Protein AF-A0A2V7CA34-F1 (afdb_monomer)

Foldseek 3Di:
DDDPDPDPDPPPQEAEDEEDEDDEDDWAEAEDDEDEGEHEYEHYETEYAEHEYEDDYAEYEYEYEHYEFEHAPYARYEYEDAPLHHAYEYEYEQYEQAYAEEASYEYYHNQQRYAYEAYAYEQHNQHYEAYENYYYPAAHNEYEHAQYEYENEEYDPYEPEEHEYAEYEADAYEDAYYEEYYEYDLYEHYEQAAYEYHHYNYADYEYDQNYYNYYYDDPVHDSYPDPDDDPDDYRPDDDPPPKQKWKFFAQFWDWADAQDKDWDFGQDTPDGPPNQADNPPHRQKGFAQAWDKKKKKKKWWWDAAQDWKKWKFKAKPPDRTPDGFDIDHGDNDDGIDMDMGIDIDTDHGGIIMGMIIYTHRVGIIIRGTDSPRIMIMMIHDGD

Secondary structure (DSSP, 8-state):
------------SEEES-EEE-SSS---EEEPPSSS-EEEEES-EEEES-EEEEE-SS--EEEEES-EEEESSS-SEEEEESS--S-EEEEEES-EEEESSS-SEEEEE-GGGEEEEEES-EEE-TT-BSS-SEEESS--SEEEEES-EEEEEBSTT-EEEEE-SSEEEEES-EEEEESEEEEE-S--S-EE--BEEEEESS-SEEE-TT--S-EE--SSS-SB--SS----EESS--------EEEEE-SS-EEEPBTSEEE----EEEEEGGG-EETTTEEEEEE-SSSEEEEEEEEEEEPP--SSEEEEEEEETTTEEEEEEEEEEPPSSS--EEEEEEEEEEE-TT-EEEEEEEE-SSS-EEEP-STTTSEEEEEEEE-

Sequence (383 aa):
MTSPSTGAQSVAASVEGLSFESSNSVGAHIAMPSGTNNFAIRNNSFQGKATAIILNGTSYIVEVTNNFFQGQTSDTVVVDNNTGTGGHTLTFRHNWFRDGRSSALVFRGSSSTLNVQLIANIFDAYNNSGKNVIDWVTGGRTLYCVGNWFEGFAGVGTWAIKWTGDSATLQSNEFSRGTNAIRLVNSSNSVVGMNLAGSLTGVALLIDEGSTNNTVFPTGTSPLIDRGVGTYLMGSTRYRHPQSMARAYSSVGQMVANAGYTTLNWNSADINTDSMHNVTTYASRLTATIAGKYLVGYSIQYEANAIGVRAGRIVKNGSVNVANLASVQAATTGDDTTIQGAVLVALSAKDYIELQGYQTSGRLLAARGGTSGSWFQMIYMGD

Radius of gyration: 32.47 Å; Cα contacts (8 Å, |Δi|>4): 1196; chains: 1; bounding box: 86×36×100 Å

Mean predicted aligned error: 15.0 Å

pLDDT: mean 83.69, std 15.66, range [31.11, 98.56]

Structure (mmCIF, N/CA/C/O backbone):
data_AF-A0A2V7CA34-F1
#
_entry.id   AF-A0A2V7CA34-F1
#
loop_
_atom_site.group_PDB
_atom_site.id
_atom_site.type_symbol
_atom_site.label_atom_id
_atom_site.label_alt_id
_atom_site.label_comp_id
_atom_site.label_asym_id
_atom_site.label_entity_id
_atom_site.label_seq_id
_atom_site.pdbx_PDB_ins_code
_atom_site.Cartn_x
_atom_site.Cartn_y
_atom_site.Cartn_z
_atom_site.occupancy
_atom_site.B_iso_or_equiv
_atom_site.auth_seq_id
_atom_site.auth_comp_id
_atom_site.auth_asym_id
_atom_site.auth_atom_id
_atom_site.pdbx_PDB_model_num
ATOM 1 N N . MET A 1 1 ? -50.454 13.512 46.710 1.00 34.69 1 MET A N 1
ATOM 2 C CA . MET A 1 1 ? -50.033 14.919 46.564 1.00 34.69 1 MET A CA 1
ATOM 3 C C . MET A 1 1 ? -48.967 14.971 45.482 1.00 34.69 1 MET A C 1
ATOM 5 O O . MET A 1 1 ? -47.949 14.322 45.647 1.00 34.69 1 MET A O 1
ATOM 9 N N . THR A 1 2 ? -49.318 15.619 44.364 1.00 32.16 2 THR A N 1
ATOM 10 C CA . THR A 1 2 ? -48.481 16.209 43.293 1.00 32.16 2 THR A CA 1
ATOM 11 C C . THR A 1 2 ? -47.244 15.453 42.783 1.00 32.16 2 THR A C 1
ATOM 13 O O . THR A 1 2 ? -46.254 15.293 43.488 1.00 32.16 2 THR A O 1
ATOM 16 N N . SER A 1 3 ? -47.288 15.094 41.493 1.00 35.84 3 SER A N 1
ATOM 17 C CA . SER A 1 3 ? -46.145 14.667 40.677 1.00 35.84 3 SER A CA 1
ATOM 18 C C . SER A 1 3 ? -44.972 15.650 40.767 1.00 35.84 3 SER A C 1
ATOM 20 O O . SER A 1 3 ? -45.223 16.861 40.733 1.00 35.84 3 SER A O 1
ATOM 22 N N . PRO A 1 4 ? -43.706 15.195 40.757 1.00 40.59 4 PRO A N 1
ATOM 23 C CA . PRO A 1 4 ? -42.609 16.090 40.456 1.00 40.59 4 PRO A CA 1
ATOM 24 C C . PRO A 1 4 ? -42.665 16.454 38.971 1.00 40.59 4 PRO A C 1
ATOM 26 O O . PRO A 1 4 ? -42.752 15.604 38.087 1.00 40.59 4 PRO A O 1
ATOM 29 N N . SER A 1 5 ? -42.663 17.760 38.762 1.00 40.53 5 SER A N 1
ATOM 30 C CA . SER A 1 5 ? -42.592 18.507 37.517 1.00 40.53 5 SER A CA 1
ATOM 31 C C . SER A 1 5 ? -41.599 17.959 36.490 1.00 40.53 5 SER A C 1
ATOM 33 O O . SER A 1 5 ? -40.518 17.487 36.835 1.00 40.53 5 SER A O 1
ATOM 35 N N . THR A 1 6 ? -41.947 18.176 35.222 1.00 42.00 6 THR A N 1
ATOM 36 C CA . THR A 1 6 ? -41.125 18.143 34.003 1.00 42.00 6 THR A CA 1
ATOM 37 C C . THR A 1 6 ? -39.929 19.107 34.068 1.00 42.00 6 THR A C 1
ATOM 39 O O . THR A 1 6 ? -39.837 20.068 33.305 1.00 42.00 6 THR A O 1
ATOM 42 N N . GLY A 1 7 ? -39.015 18.881 35.010 1.00 31.11 7 GLY A N 1
ATOM 43 C CA . GLY A 1 7 ? -37.707 19.520 35.032 1.00 31.11 7 GLY A CA 1
ATOM 44 C C . GLY A 1 7 ? -36.832 18.873 33.968 1.00 31.11 7 GLY A C 1
ATOM 45 O O . GLY A 1 7 ? -36.707 17.649 33.940 1.00 31.11 7 GLY A O 1
ATOM 46 N N . ALA A 1 8 ? -36.254 19.685 33.083 1.00 37.66 8 ALA A N 1
ATOM 47 C CA . ALA A 1 8 ? -35.226 19.247 32.152 1.00 37.66 8 ALA A CA 1
ATOM 48 C C . ALA A 1 8 ? -34.164 18.456 32.929 1.00 37.66 8 ALA A C 1
ATOM 50 O O . ALA A 1 8 ? -33.443 19.024 33.751 1.00 37.66 8 ALA A O 1
ATOM 51 N N . GLN A 1 9 ? -34.096 17.139 32.714 1.00 37.81 9 GLN A N 1
ATOM 52 C CA . GLN A 1 9 ? -32.969 16.362 33.204 1.00 37.81 9 GLN A CA 1
ATOM 53 C C . GLN A 1 9 ? -31.735 16.939 32.518 1.00 37.81 9 GLN A C 1
ATOM 55 O O . GLN A 1 9 ? -31.625 16.881 31.292 1.00 37.81 9 GLN A O 1
ATOM 60 N N . SER A 1 10 ? -30.835 17.549 33.291 1.00 41.22 10 SER A N 1
ATOM 61 C CA . SER A 1 10 ? -29.509 17.910 32.810 1.00 41.22 10 SER A CA 1
ATOM 62 C C . SER A 1 10 ? -28.778 16.606 32.526 1.00 41.22 10 SER A C 1
ATOM 64 O O . SER A 1 10 ? -28.137 16.016 33.395 1.00 41.22 10 SER A O 1
ATOM 66 N N . VAL A 1 11 ? -28.956 16.096 31.319 1.00 55.91 11 VAL A N 1
ATOM 67 C CA . VAL A 1 11 ? -28.186 14.971 30.832 1.00 55.91 11 VAL A CA 1
ATOM 68 C C . VAL A 1 11 ? -26.733 15.434 30.815 1.00 55.91 11 VAL A C 1
ATOM 70 O O . VAL A 1 11 ? -26.407 16.388 30.108 1.00 55.91 11 VAL A O 1
ATOM 73 N N . ALA A 1 12 ? -25.881 14.821 31.639 1.00 60.25 12 ALA A N 1
ATOM 74 C CA . ALA A 1 12 ? -24.469 15.176 31.691 1.00 60.25 12 ALA A CA 1
ATOM 75 C C . ALA A 1 12 ? -23.882 15.082 30.275 1.00 60.25 12 ALA A C 1
ATOM 77 O O . ALA A 1 12 ? -24.013 14.056 29.614 1.00 60.25 12 ALA A O 1
ATOM 78 N N . ALA A 1 13 ? -23.271 16.166 29.797 1.00 75.56 13 ALA A N 1
ATOM 79 C CA . ALA A 1 13 ? -22.634 16.205 28.481 1.00 75.56 13 ALA A CA 1
ATOM 80 C C . ALA A 1 13 ? -21.258 15.510 28.479 1.00 75.56 13 ALA A C 1
ATOM 82 O O . ALA A 1 13 ? -20.605 15.420 27.437 1.00 75.56 13 ALA A O 1
ATOM 83 N N . SER A 1 14 ? -20.800 15.039 29.644 1.00 83.44 14 SER A N 1
ATOM 84 C CA . SER A 1 14 ? -19.517 14.371 29.794 1.00 83.44 14 SER A CA 1
ATOM 85 C C . SER A 1 14 ? -19.449 13.411 30.989 1.00 83.44 14 SER A C 1
ATOM 87 O O . SER A 1 14 ? -20.219 13.513 31.945 1.00 83.44 14 SER A O 1
ATOM 89 N N . VAL A 1 15 ? -18.491 12.484 30.921 1.00 84.25 15 VAL A N 1
ATOM 90 C CA . VAL A 1 15 ? -17.978 11.665 32.027 1.00 84.25 15 VAL A CA 1
ATOM 91 C C . VAL A 1 15 ? -16.506 12.019 32.215 1.00 84.25 15 VAL A C 1
ATOM 93 O O . VAL A 1 15 ? -15.694 11.745 31.325 1.00 84.25 15 VAL A O 1
ATOM 96 N N . GLU A 1 16 ? -16.151 12.630 33.347 1.00 88.44 16 GLU A N 1
ATOM 97 C CA . GLU A 1 16 ? -14.787 13.117 33.573 1.00 88.44 16 GLU A CA 1
ATOM 98 C C . GLU A 1 16 ? -14.266 12.854 34.989 1.00 88.44 16 GLU A C 1
ATOM 100 O O . GLU A 1 16 ? -15.010 12.956 35.964 1.00 88.44 16 GLU A O 1
ATOM 105 N N . GLY A 1 17 ? -12.968 12.550 35.093 1.00 85.25 17 GLY A N 1
ATOM 106 C CA . GLY A 1 17 ? -12.253 12.455 36.370 1.00 85.25 17 GLY A CA 1
ATOM 107 C C . GLY A 1 17 ? -12.620 11.248 37.236 1.00 85.25 17 GLY A C 1
ATOM 108 O O . GLY A 1 17 ? -12.386 11.272 38.444 1.00 85.25 17 GLY A O 1
ATOM 109 N N . LEU A 1 18 ? -13.213 10.204 36.655 1.00 83.44 18 LEU A N 1
ATOM 110 C CA . LEU A 1 18 ? -13.614 9.008 37.389 1.00 83.44 18 LEU A CA 1
ATOM 111 C C . LEU A 1 18 ? -12.496 7.962 37.414 1.00 83.44 18 LEU A C 1
ATOM 113 O O . LEU A 1 18 ? -11.789 7.769 36.425 1.00 83.44 18 LEU A O 1
ATOM 117 N N . SER A 1 19 ? -12.382 7.240 38.529 1.00 85.12 19 SER A N 1
ATOM 118 C CA . SER A 1 19 ? -11.563 6.029 38.631 1.00 85.12 19 SER A CA 1
ATOM 119 C C . SER A 1 19 ? -12.443 4.847 39.016 1.00 85.12 19 SER A C 1
ATOM 121 O O . SER A 1 19 ? -13.142 4.890 40.029 1.00 85.12 19 SER A O 1
ATOM 123 N N . PHE A 1 20 ? -12.407 3.798 38.204 1.00 81.19 20 PHE A N 1
ATOM 124 C CA . PHE A 1 20 ? -13.085 2.535 38.449 1.00 81.19 20 PHE A CA 1
ATOM 125 C C . PHE A 1 20 ? -12.054 1.416 38.453 1.00 81.19 20 PHE A C 1
ATOM 127 O O . PHE A 1 20 ? -11.393 1.182 37.444 1.00 81.19 20 PHE A O 1
ATOM 134 N N . GLU A 1 21 ? -11.959 0.695 39.565 1.00 81.31 21 GLU A N 1
ATOM 135 C CA . GLU A 1 21 ? -11.093 -0.473 39.697 1.00 81.31 21 GLU A CA 1
ATOM 136 C C . GLU A 1 21 ? -11.940 -1.665 40.136 1.00 81.31 21 GLU A C 1
ATOM 138 O O . GLU A 1 21 ? -12.557 -1.652 41.203 1.00 81.31 21 GLU A O 1
ATOM 143 N N . SER A 1 22 ? -12.012 -2.700 39.298 1.00 73.00 22 SER A N 1
ATOM 144 C CA . SER A 1 22 ? -12.668 -3.957 39.650 1.00 73.00 22 SER A CA 1
ATOM 145 C C . SER A 1 22 ? -11.772 -5.149 39.342 1.00 73.00 22 SER A C 1
ATOM 147 O O . SER A 1 22 ? -11.083 -5.206 38.326 1.00 73.00 22 SER A O 1
ATOM 149 N N . SER A 1 23 ? -11.785 -6.126 40.246 1.00 65.25 23 SER A N 1
ATOM 150 C CA . SER A 1 23 ? -10.831 -7.229 40.232 1.00 65.25 23 SER A CA 1
ATOM 151 C C . SER A 1 23 ? -11.264 -8.445 39.423 1.00 65.25 23 SER A C 1
ATOM 153 O O . SER A 1 23 ? -10.510 -9.402 39.488 1.00 65.25 23 SER A O 1
ATOM 155 N N . ASN A 1 24 ? -12.428 -8.450 38.732 1.00 63.12 24 ASN A N 1
ATOM 156 C CA . ASN A 1 24 ? -12.799 -9.415 37.660 1.00 63.12 24 ASN A CA 1
ATOM 157 C C . ASN A 1 24 ? -14.287 -9.417 37.227 1.00 63.12 24 ASN A C 1
ATOM 159 O O . ASN A 1 24 ? -14.636 -10.115 36.271 1.00 63.12 24 ASN A O 1
ATOM 163 N N . SER A 1 25 ? -15.196 -8.696 37.895 1.00 58.03 25 SER A N 1
ATOM 164 C CA . SER A 1 25 ? -16.637 -9.001 37.755 1.00 58.03 25 SER A CA 1
ATOM 165 C C . SER A 1 25 ? -17.466 -7.978 36.979 1.00 58.03 25 SER A C 1
ATOM 167 O O . SER A 1 25 ? -18.432 -8.382 36.329 1.00 58.03 25 SER A O 1
ATOM 169 N N . VAL A 1 26 ? -17.107 -6.689 37.010 1.00 63.97 26 VAL A N 1
ATOM 170 C CA . VAL A 1 26 ? -17.950 -5.598 36.486 1.00 63.97 26 VAL A CA 1
ATOM 171 C C . VAL A 1 26 ? -17.104 -4.610 35.685 1.00 63.97 26 VAL A C 1
ATOM 173 O O . VAL A 1 26 ? -16.076 -4.141 36.169 1.00 63.97 26 VAL A O 1
ATOM 176 N N . GLY A 1 27 ? -17.513 -4.330 34.450 1.00 71.25 27 GLY A N 1
ATOM 177 C CA . GLY A 1 27 ? -16.936 -3.268 33.627 1.00 71.25 27 GLY A CA 1
ATOM 178 C C . GLY A 1 27 ? -17.730 -1.972 33.775 1.00 71.25 27 GLY A C 1
ATOM 179 O O . GLY A 1 27 ? -18.895 -1.998 34.175 1.00 71.25 27 GLY A O 1
ATOM 180 N N . ALA A 1 28 ? -17.121 -0.831 33.458 1.00 78.38 28 ALA A N 1
ATOM 181 C CA . ALA A 1 28 ? -17.857 0.428 33.400 1.00 78.38 28 ALA A CA 1
ATOM 182 C C . ALA A 1 28 ? -18.802 0.424 32.190 1.00 78.38 28 ALA A C 1
ATOM 184 O O . ALA A 1 28 ? -18.401 0.072 31.082 1.00 78.38 28 ALA A O 1
ATOM 185 N N . HIS A 1 29 ? -20.064 0.800 32.393 1.00 83.94 29 HIS A N 1
ATOM 186 C CA . HIS A 1 29 ? -21.049 0.921 31.320 1.00 83.94 29 HIS A CA 1
ATOM 187 C C . HIS A 1 29 ? -21.380 2.399 31.120 1.00 83.94 29 HIS A C 1
ATOM 189 O O . HIS A 1 29 ? -21.995 3.027 31.980 1.00 83.94 29 HIS A O 1
ATOM 195 N N . ILE A 1 30 ? -20.975 2.947 29.978 1.00 85.06 30 ILE A N 1
ATOM 196 C CA . ILE A 1 30 ? -21.238 4.328 29.583 1.00 85.06 30 ILE A CA 1
ATOM 197 C C . ILE A 1 30 ? -22.305 4.284 28.492 1.00 85.06 30 ILE A C 1
ATOM 199 O O . ILE A 1 30 ? -22.018 4.106 27.306 1.00 85.06 30 ILE A O 1
ATOM 203 N N . ALA A 1 31 ? -23.562 4.391 28.913 1.00 82.81 31 ALA A N 1
ATOM 204 C CA . ALA A 1 31 ? -24.685 4.468 27.994 1.00 82.81 31 ALA A CA 1
ATOM 205 C C . ALA A 1 31 ? -24.849 5.906 27.502 1.00 82.81 31 ALA A C 1
ATOM 207 O O . ALA A 1 31 ? -25.006 6.826 28.307 1.00 82.81 31 ALA A O 1
ATOM 208 N N . MET A 1 32 ? -24.834 6.092 26.182 1.00 79.56 32 MET A N 1
ATOM 209 C CA . MET A 1 32 ? -25.114 7.401 25.610 1.00 79.56 32 MET A CA 1
ATOM 210 C C . MET A 1 32 ? -26.580 7.769 25.866 1.00 79.56 32 MET A C 1
ATOM 212 O O . MET A 1 32 ? -27.470 6.928 25.693 1.00 79.56 32 MET A O 1
ATOM 216 N N . PRO A 1 33 ? -26.858 9.012 26.275 1.00 71.56 33 PRO A N 1
ATOM 217 C CA . PRO A 1 33 ? -28.217 9.443 26.559 1.00 71.56 33 PRO A CA 1
ATOM 218 C C . PRO A 1 33 ? -29.078 9.475 25.293 1.00 71.56 33 PRO A C 1
ATOM 220 O O . PRO A 1 33 ? -28.576 9.682 24.188 1.00 71.56 33 PRO A O 1
ATOM 223 N N . SER A 1 34 ? -30.391 9.286 25.431 1.00 62.91 34 SER A N 1
ATOM 224 C CA . SER A 1 34 ? -31.324 9.315 24.299 1.00 62.91 34 SER A CA 1
ATOM 225 C C . SER A 1 34 ? -31.365 10.711 23.658 1.00 62.91 34 SER A C 1
ATOM 227 O O . SER A 1 34 ? -31.799 11.665 24.304 1.00 62.91 34 SER A O 1
ATOM 229 N N . GLY A 1 35 ? -30.918 10.845 22.404 1.00 63.75 35 GLY A N 1
ATOM 230 C CA . GLY A 1 35 ? -30.927 12.109 21.653 1.00 63.75 35 GLY A CA 1
ATOM 231 C C . GLY A 1 35 ? -29.776 12.238 20.648 1.00 63.75 35 GLY A C 1
ATOM 232 O O . GLY A 1 35 ? -29.010 11.298 20.459 1.00 63.75 35 GLY A O 1
ATOM 233 N N . THR A 1 36 ? -29.661 13.407 20.004 1.00 59.16 36 THR A N 1
ATOM 234 C CA . THR A 1 36 ? -28.521 13.772 19.138 1.00 59.16 36 THR A CA 1
ATOM 235 C C . THR A 1 36 ? -27.645 14.772 19.879 1.00 59.16 36 THR A C 1
ATOM 237 O O . THR A 1 36 ? -27.866 15.972 19.765 1.00 59.16 36 THR A O 1
ATOM 240 N N . ASN A 1 37 ? -26.696 14.290 20.682 1.00 67.06 37 ASN A N 1
ATOM 241 C CA . ASN A 1 37 ? -25.859 15.152 21.516 1.00 67.06 37 ASN A CA 1
ATOM 242 C C . ASN A 1 37 ? -24.376 14.815 21.360 1.00 67.06 37 ASN A C 1
ATOM 244 O O . ASN A 1 37 ? -23.995 13.653 21.195 1.00 67.06 37 ASN A O 1
ATOM 248 N N . ASN A 1 38 ? -23.547 15.853 21.460 1.00 81.94 38 ASN A N 1
ATOM 249 C CA . ASN A 1 38 ? -22.116 15.696 21.672 1.00 81.94 38 ASN A CA 1
ATOM 250 C C . ASN A 1 38 ? -21.898 15.171 23.093 1.00 81.94 38 ASN A C 1
ATOM 252 O O . ASN A 1 38 ? -22.516 15.671 24.034 1.00 81.94 38 ASN A O 1
ATOM 256 N N . PHE A 1 39 ? -21.025 14.184 23.247 1.00 87.38 39 PHE A N 1
ATOM 257 C CA . PHE A 1 39 ? -20.712 13.590 24.540 1.00 87.38 39 PHE A CA 1
ATOM 258 C C . PHE A 1 39 ? -19.206 13.410 24.684 1.00 87.38 39 PHE A C 1
ATOM 260 O O . PHE A 1 39 ? -18.534 13.022 23.729 1.00 87.38 39 PHE A O 1
ATOM 267 N N . ALA A 1 40 ? -18.668 13.677 25.869 1.00 90.19 40 ALA A N 1
ATOM 268 C CA . ALA A 1 40 ? -17.242 13.533 26.124 1.00 90.19 40 ALA A CA 1
ATOM 269 C C . ALA A 1 40 ? -16.942 12.521 27.236 1.00 90.19 40 ALA A C 1
ATOM 271 O O . ALA A 1 40 ? -17.620 12.478 28.253 1.00 90.19 40 ALA A O 1
ATOM 272 N N . ILE A 1 41 ? -15.890 11.727 27.069 1.00 91.88 41 ILE A N 1
ATOM 273 C CA . ILE A 1 41 ? -15.346 10.823 28.085 1.00 91.88 41 ILE A CA 1
ATOM 274 C C . ILE A 1 41 ? -13.884 11.218 28.267 1.00 91.88 41 ILE A C 1
ATOM 276 O O . ILE A 1 41 ? -13.075 10.973 27.367 1.00 91.88 41 ILE A O 1
ATOM 280 N N . ARG A 1 42 ? -13.532 11.872 29.381 1.00 94.00 42 ARG A N 1
ATOM 281 C CA . ARG A 1 42 ? -12.190 12.453 29.546 1.00 94.00 42 ARG A CA 1
ATOM 282 C C . ARG A 1 42 ? -11.531 12.191 30.888 1.00 94.00 42 ARG A C 1
ATOM 284 O O . ARG A 1 42 ? -12.174 12.289 31.923 1.00 94.00 42 ARG A O 1
ATOM 291 N N . ASN A 1 43 ? -10.214 11.999 30.878 1.00 94.69 43 ASN A N 1
ATOM 292 C CA . ASN A 1 43 ? -9.400 11.966 32.100 1.00 94.69 43 ASN A CA 1
ATOM 293 C C . ASN A 1 43 ? -9.888 10.920 33.121 1.00 94.69 43 ASN A C 1
ATOM 295 O O . ASN A 1 43 ? -9.868 11.167 34.325 1.00 94.69 43 ASN A O 1
ATOM 299 N N . ASN A 1 44 ? -10.384 9.780 32.638 1.00 92.12 44 ASN A N 1
ATOM 300 C CA . ASN A 1 44 ? -10.851 8.689 33.484 1.00 92.12 44 ASN A CA 1
ATOM 301 C C . ASN A 1 44 ? -9.833 7.542 33.520 1.00 92.12 44 ASN A C 1
ATOM 303 O O . ASN A 1 44 ? -9.031 7.367 32.601 1.00 92.12 44 ASN A O 1
ATOM 307 N N . SER A 1 45 ? -9.928 6.717 34.556 1.00 92.31 45 SER A N 1
ATOM 308 C CA . SER A 1 45 ? -9.223 5.444 34.694 1.00 92.31 45 SER A CA 1
ATOM 309 C C . SER A 1 45 ? -10.254 4.327 34.837 1.00 92.31 45 SER A C 1
ATOM 311 O O . SER A 1 45 ? -11.035 4.317 35.786 1.00 92.31 45 SER A O 1
ATOM 313 N N . PHE A 1 46 ? -10.273 3.389 33.895 1.00 89.25 46 PHE A N 1
ATOM 314 C CA . PHE A 1 46 ? -11.156 2.228 33.909 1.00 89.25 46 PHE A CA 1
ATOM 315 C C . PHE A 1 46 ? -10.318 0.955 33.927 1.00 89.25 46 PHE A C 1
ATOM 317 O O . PHE A 1 46 ? -9.637 0.648 32.951 1.00 89.25 46 PHE A O 1
ATOM 324 N N . GLN A 1 47 ? -10.380 0.195 35.015 1.00 87.75 47 GLN A N 1
ATOM 325 C CA . GLN A 1 47 ? -9.639 -1.051 35.180 1.00 87.75 47 GLN A CA 1
ATOM 326 C C . GLN A 1 47 ? -10.589 -2.185 35.577 1.00 87.75 47 GLN A C 1
ATOM 328 O O . GLN A 1 47 ? -11.379 -2.048 36.513 1.00 87.75 47 GLN A O 1
ATOM 333 N N . GLY A 1 48 ? -10.503 -3.319 34.881 1.00 80.12 48 GLY A N 1
ATOM 334 C CA . GLY A 1 48 ? -11.265 -4.525 35.211 1.00 80.12 48 GLY A CA 1
ATOM 335 C C . GLY A 1 48 ? -11.806 -5.248 33.979 1.00 80.12 48 GLY A C 1
ATOM 336 O O . GLY A 1 48 ? -11.046 -5.632 33.087 1.00 80.12 48 GLY A O 1
ATOM 337 N N . LYS A 1 49 ? -13.124 -5.491 33.949 1.00 77.94 49 LYS A N 1
ATOM 338 C CA . LYS A 1 49 ? -13.830 -6.002 32.759 1.00 77.94 49 LYS A CA 1
ATOM 339 C C . LYS A 1 49 ? -14.046 -4.896 31.718 1.00 77.94 49 LYS A C 1
ATOM 341 O O . LYS A 1 49 ? -13.871 -3.719 32.017 1.00 77.94 49 LYS A O 1
ATOM 346 N N . ALA A 1 50 ? -14.471 -5.297 30.519 1.00 76.88 50 ALA A N 1
ATOM 347 C CA . ALA A 1 50 ? -14.715 -4.416 29.379 1.00 76.88 50 ALA A CA 1
ATOM 348 C C . ALA A 1 50 ? -15.467 -3.132 29.745 1.00 76.88 50 ALA A C 1
ATOM 350 O O . ALA A 1 50 ? -16.570 -3.187 30.292 1.00 76.88 50 ALA A O 1
ATOM 351 N N . THR A 1 51 ? -14.904 -1.984 29.372 1.00 79.81 51 THR A N 1
ATOM 352 C CA . THR A 1 51 ? -15.656 -0.729 29.375 1.00 79.81 51 THR A CA 1
ATOM 353 C C . THR A 1 51 ? -16.570 -0.713 28.157 1.00 79.81 51 THR A C 1
ATOM 355 O O . THR A 1 51 ? -16.098 -0.737 27.021 1.00 79.81 51 THR A O 1
ATOM 358 N N . ALA A 1 52 ? -17.880 -0.697 28.387 1.00 85.62 52 ALA A N 1
ATOM 359 C CA . ALA A 1 52 ? -18.880 -0.673 27.331 1.00 85.62 52 ALA A CA 1
ATOM 360 C C . ALA A 1 52 ? -19.299 0.770 27.028 1.00 85.62 52 ALA A C 1
ATOM 362 O O . ALA A 1 52 ? -19.779 1.478 27.913 1.00 85.62 52 ALA A O 1
ATOM 363 N N . ILE A 1 53 ? -19.156 1.188 25.772 1.00 89.75 53 ILE A N 1
ATOM 364 C CA . ILE A 1 53 ? -19.695 2.438 25.234 1.00 89.75 53 ILE A CA 1
ATOM 365 C C . ILE A 1 53 ? -20.902 2.069 24.376 1.00 89.75 53 ILE A C 1
ATOM 367 O O . ILE A 1 53 ? -20.747 1.483 23.305 1.00 89.75 53 ILE A O 1
ATOM 371 N N . ILE A 1 54 ? -22.103 2.385 24.856 1.00 87.81 54 ILE A N 1
ATOM 372 C CA . ILE A 1 54 ? -23.349 1.905 24.248 1.00 87.81 54 ILE A CA 1
ATOM 373 C C . ILE A 1 54 ? -24.022 3.043 23.482 1.00 87.81 54 ILE A C 1
ATOM 375 O O . ILE A 1 54 ? -24.377 4.071 24.065 1.00 87.81 54 ILE A O 1
ATOM 379 N N . LEU A 1 55 ? -24.225 2.842 22.179 1.00 86.19 55 LEU A N 1
ATOM 380 C CA . LEU A 1 55 ? -24.882 3.784 21.277 1.00 86.19 55 LEU A CA 1
ATOM 381 C C . LEU A 1 55 ? -26.339 3.339 21.062 1.00 86.19 55 LEU A C 1
ATOM 383 O O . LEU A 1 55 ? -26.602 2.370 20.354 1.00 86.19 55 LEU A O 1
ATOM 387 N N . ASN A 1 56 ? -27.284 4.044 21.693 1.00 78.62 56 ASN A N 1
ATOM 388 C CA . ASN A 1 56 ? -28.720 3.709 21.679 1.00 78.62 56 ASN A CA 1
ATOM 389 C C . ASN A 1 56 ? -29.602 4.720 20.918 1.00 78.62 56 ASN A C 1
ATOM 391 O O . ASN A 1 56 ? -30.826 4.613 20.925 1.00 78.62 56 ASN A O 1
ATOM 395 N N . GLY A 1 57 ? -28.998 5.739 20.315 1.00 73.12 57 GLY A N 1
ATOM 396 C CA . GLY A 1 57 ? -29.678 6.859 19.666 1.00 73.12 57 GLY A CA 1
ATOM 397 C C . GLY A 1 57 ? -29.529 6.835 18.152 1.00 73.12 57 GLY A C 1
ATOM 398 O O . GLY A 1 57 ? -29.054 5.861 17.576 1.00 73.12 57 GLY A O 1
ATOM 399 N N . THR A 1 58 ? -29.935 7.933 17.514 1.00 74.44 58 THR A N 1
ATOM 400 C CA . THR A 1 58 ? -29.878 8.093 16.056 1.00 74.44 58 THR A CA 1
ATOM 401 C C . THR A 1 58 ? -28.526 8.606 15.570 1.00 74.44 58 THR A C 1
ATOM 403 O O . THR A 1 58 ? -28.033 8.123 14.571 1.00 74.44 58 THR A O 1
ATOM 406 N N . SER A 1 59 ? -27.887 9.564 16.244 1.00 85.31 59 SER A N 1
ATOM 407 C CA . SER A 1 59 ? -26.551 10.051 15.861 1.00 85.31 59 SER A CA 1
ATOM 408 C C . SER A 1 59 ? -25.841 10.607 17.088 1.00 85.31 59 SER A C 1
ATOM 410 O O . SER A 1 59 ? -26.440 11.349 17.861 1.00 85.31 59 SER A O 1
ATOM 412 N N . TYR A 1 60 ? -24.557 10.293 17.251 1.00 86.69 60 TYR A N 1
ATOM 413 C CA . TYR A 1 60 ? -23.739 10.810 18.352 1.00 86.69 60 TYR A CA 1
ATOM 414 C C . TYR A 1 60 ? -22.415 11.330 17.826 1.00 86.69 60 TYR A C 1
ATOM 416 O O . TYR A 1 60 ? -21.867 10.761 16.885 1.00 86.69 60 TYR A O 1
ATOM 424 N N . ILE A 1 61 ? -21.884 12.358 18.481 1.00 89.12 61 ILE A N 1
ATOM 425 C CA . ILE A 1 61 ? -20.483 12.751 18.348 1.00 89.12 61 ILE A CA 1
ATOM 426 C C . ILE A 1 61 ? -19.847 12.526 19.714 1.00 89.12 61 ILE A C 1
ATOM 428 O O . ILE A 1 61 ? -20.148 13.243 20.666 1.00 89.12 61 ILE A O 1
ATOM 432 N N . VAL A 1 62 ? -19.013 11.497 19.820 1.00 91.56 62 VAL A N 1
ATOM 433 C CA . VAL A 1 62 ? -18.391 11.081 21.077 1.00 91.56 62 VAL A CA 1
ATOM 434 C C . VAL A 1 62 ? -16.899 11.367 21.022 1.00 91.56 62 VAL A C 1
ATOM 436 O O . VAL A 1 62 ? -16.194 10.828 20.172 1.00 91.56 62 VAL A O 1
ATOM 439 N N . GLU A 1 63 ? -16.406 12.186 21.943 1.00 94.25 63 GLU A N 1
ATOM 440 C CA . GLU A 1 63 ? -14.974 12.413 22.124 1.00 94.25 63 GLU A CA 1
ATOM 441 C C . GLU A 1 63 ? -14.477 11.639 23.347 1.00 94.25 63 GLU A C 1
ATOM 443 O O . GLU A 1 63 ? -14.922 11.867 24.467 1.00 94.25 63 GLU A O 1
ATOM 448 N N . VAL A 1 64 ? -13.538 10.722 23.138 1.00 95.88 64 VAL A N 1
ATOM 449 C CA . VAL A 1 64 ? -12.911 9.906 24.179 1.00 95.88 64 VAL A CA 1
ATOM 450 C C . VAL A 1 64 ? -11.446 10.305 24.255 1.00 95.88 64 VAL A C 1
ATOM 452 O O . VAL A 1 64 ? -10.672 9.994 23.349 1.00 95.88 64 VAL A O 1
ATOM 455 N N . THR A 1 65 ? -11.048 11.028 25.300 1.00 96.81 65 THR A N 1
ATOM 456 C CA . THR A 1 65 ? -9.706 11.626 25.377 1.00 96.81 65 THR A CA 1
ATOM 457 C C . THR A 1 65 ? -9.014 11.438 26.711 1.00 96.81 65 THR A C 1
ATOM 459 O O . THR A 1 65 ? -9.636 11.641 27.749 1.00 96.81 65 THR A O 1
ATOM 462 N N . ASN A 1 66 ? -7.704 11.188 26.691 1.00 96.75 66 ASN A N 1
ATOM 463 C CA . ASN A 1 66 ? -6.870 11.130 27.898 1.00 96.75 66 ASN A CA 1
ATOM 464 C C . ASN A 1 66 ? -7.376 10.126 28.948 1.00 96.75 66 ASN A C 1
ATOM 466 O O . ASN A 1 66 ? -7.277 10.378 30.147 1.00 96.75 66 ASN A O 1
ATOM 470 N N . ASN A 1 67 ? -7.977 9.015 28.524 1.00 95.38 67 ASN A N 1
ATOM 471 C CA . ASN A 1 67 ? -8.403 7.970 29.447 1.00 95.38 67 ASN A CA 1
ATOM 472 C C . ASN A 1 67 ? -7.371 6.844 29.495 1.00 95.38 67 ASN A C 1
ATOM 474 O O . ASN A 1 67 ? -6.720 6.533 28.495 1.00 95.38 67 ASN A O 1
ATOM 478 N N . PHE A 1 68 ? -7.288 6.193 30.648 1.00 94.75 68 PHE A N 1
ATOM 479 C CA . PHE A 1 68 ? -6.627 4.908 30.806 1.00 94.75 68 PHE A CA 1
ATOM 480 C C . PHE A 1 68 ? -7.687 3.805 30.842 1.00 94.75 68 PHE A C 1
ATOM 482 O O . PHE A 1 68 ? -8.587 3.837 31.680 1.00 94.75 68 PHE A O 1
ATOM 489 N N . PHE A 1 69 ? -7.587 2.837 29.936 1.00 93.31 69 PHE A N 1
ATOM 490 C CA . PHE A 1 69 ? -8.438 1.653 29.901 1.00 93.31 69 PHE A CA 1
ATOM 491 C C . PHE A 1 69 ? -7.578 0.412 30.091 1.00 93.31 69 PHE A C 1
ATOM 493 O O . PHE A 1 69 ? -6.639 0.196 29.328 1.00 93.31 69 PHE A O 1
ATOM 500 N N . GLN A 1 70 ? -7.928 -0.440 31.048 1.00 90.12 70 GLN A N 1
ATOM 501 C CA . GLN A 1 70 ? -7.247 -1.704 31.280 1.00 90.12 70 GLN A CA 1
ATOM 502 C C . GLN A 1 70 ? -8.230 -2.873 31.348 1.00 90.12 70 GLN A C 1
ATOM 504 O O . GLN A 1 70 ? -8.997 -3.000 32.306 1.00 90.12 70 GLN A O 1
ATOM 509 N N . GLY A 1 71 ? -8.162 -3.757 30.351 1.00 83.25 71 GLY A N 1
ATOM 510 C CA . GLY A 1 71 ? -8.894 -5.022 30.319 1.00 83.25 71 GLY A CA 1
ATOM 511 C C . GLY A 1 71 ? -8.041 -6.159 30.876 1.00 83.25 71 GLY A C 1
ATOM 512 O O . GLY A 1 71 ? -6.922 -6.379 30.416 1.00 83.25 71 GLY A O 1
ATOM 513 N N . GLN A 1 72 ? -8.543 -6.895 31.874 1.00 77.69 72 GLN A N 1
ATOM 514 C CA . GLN A 1 72 ? -7.791 -8.011 32.476 1.00 77.69 72 GLN A CA 1
ATOM 515 C C . GLN A 1 72 ? -8.153 -9.387 31.898 1.00 77.69 72 GLN A C 1
ATOM 517 O O . GLN A 1 72 ? -7.281 -10.238 31.714 1.00 77.69 72 GLN A O 1
ATOM 522 N N . THR A 1 73 ? -9.439 -9.632 31.633 1.00 76.81 73 THR A N 1
ATOM 523 C CA . THR A 1 73 ? -9.956 -10.967 31.264 1.00 76.81 73 THR A CA 1
ATOM 524 C C . THR A 1 73 ? -10.916 -10.966 30.073 1.00 76.81 73 THR A C 1
ATOM 526 O O . THR A 1 73 ? -11.401 -12.024 29.679 1.00 76.81 73 THR A O 1
ATOM 529 N N . SER A 1 74 ? -11.182 -9.800 29.490 1.00 79.75 74 SER A N 1
ATOM 530 C CA . SER A 1 74 ? -12.081 -9.589 28.353 1.00 79.75 74 SER A CA 1
ATOM 531 C C . SER A 1 74 ? -11.533 -8.477 27.463 1.00 79.75 74 SER A C 1
ATOM 533 O O . SER A 1 74 ? -10.531 -7.865 27.822 1.00 79.75 74 SER A O 1
ATOM 535 N N . ASP A 1 75 ? -12.233 -8.164 26.367 1.00 88.62 75 ASP A N 1
ATOM 536 C CA . ASP A 1 75 ? -11.972 -6.943 25.593 1.00 88.62 75 ASP A CA 1
ATOM 537 C C . ASP A 1 75 ? -11.876 -5.721 26.524 1.00 88.62 75 ASP A C 1
ATOM 539 O O . ASP A 1 75 ? -12.615 -5.639 27.510 1.00 88.62 75 ASP A O 1
ATOM 543 N N . THR A 1 76 ? -10.970 -4.788 26.232 1.00 91.50 76 THR A N 1
ATOM 544 C CA . THR A 1 76 ? -10.715 -3.612 27.081 1.00 91.50 76 THR A CA 1
ATOM 545 C C . THR A 1 76 ? -11.806 -2.559 26.910 1.00 91.50 76 THR A C 1
ATOM 547 O O . THR A 1 76 ? -12.416 -2.130 27.893 1.00 91.50 76 THR A O 1
ATOM 550 N N . VAL A 1 77 ? -12.106 -2.185 25.664 1.00 93.75 77 VAL A N 1
ATOM 551 C CA . VAL A 1 77 ? -13.233 -1.311 25.318 1.00 93.75 77 VAL A CA 1
ATOM 552 C C . VAL A 1 77 ? -14.099 -1.972 24.256 1.00 93.75 77 VAL A C 1
ATOM 554 O O . VAL A 1 77 ? -13.607 -2.432 23.226 1.00 93.75 77 VAL A O 1
ATOM 557 N N . VAL A 1 78 ? -15.408 -1.977 24.496 1.00 92.44 78 VAL A N 1
ATOM 558 C CA . VAL A 1 78 ? -16.416 -2.436 23.540 1.00 92.44 78 VAL A CA 1
ATOM 559 C C . VAL A 1 78 ? -17.312 -1.260 23.186 1.00 92.44 78 VAL A C 1
ATOM 561 O O . VAL A 1 78 ? -18.002 -0.720 24.046 1.00 92.44 78 VAL A O 1
ATOM 564 N N . VAL A 1 79 ? -17.315 -0.876 21.915 1.00 93.06 79 VAL A N 1
ATOM 565 C CA . VAL A 1 79 ? -18.294 0.054 21.354 1.00 93.06 79 VAL A CA 1
ATOM 566 C C . VAL A 1 79 ? -19.421 -0.771 20.756 1.00 93.06 79 VAL A C 1
ATOM 568 O O . VAL A 1 79 ? -19.197 -1.546 19.823 1.00 93.06 79 VAL A O 1
ATOM 571 N N . ASP A 1 80 ? -20.623 -0.611 21.294 1.00 89.81 80 ASP A N 1
ATOM 572 C CA . ASP A 1 80 ? -21.786 -1.398 20.901 1.00 89.81 80 ASP A CA 1
ATOM 573 C C . ASP A 1 80 ? -22.863 -0.508 20.272 1.00 89.81 80 ASP A C 1
ATOM 575 O O . ASP A 1 80 ? -23.463 0.332 20.950 1.00 89.81 80 ASP A O 1
ATOM 579 N N . ASN A 1 81 ? -23.084 -0.673 18.962 1.00 86.38 81 ASN A N 1
ATOM 580 C CA . ASN A 1 81 ? -24.145 0.012 18.224 1.00 86.38 81 ASN A CA 1
ATOM 581 C C . ASN A 1 81 ? -25.352 -0.908 18.016 1.00 86.38 81 ASN A C 1
ATOM 583 O O . ASN A 1 81 ? -25.493 -1.551 16.969 1.00 86.38 81 ASN A O 1
ATOM 587 N N . ASN A 1 82 ? -26.228 -0.952 19.015 1.00 73.88 82 ASN A N 1
ATOM 588 C CA . ASN A 1 82 ? -27.361 -1.874 19.032 1.00 73.88 82 ASN A CA 1
ATOM 589 C C . ASN A 1 82 ? -28.529 -1.445 18.134 1.00 73.88 82 ASN A C 1
ATOM 591 O O . ASN A 1 82 ? -29.325 -2.294 17.738 1.00 73.88 82 ASN A O 1
ATOM 595 N N . THR A 1 83 ? -28.654 -0.159 17.793 1.00 72.69 83 THR A N 1
ATOM 596 C CA . THR A 1 83 ? -29.781 0.335 16.978 1.00 72.69 83 THR A CA 1
ATOM 597 C C . THR A 1 83 ? -29.505 0.235 15.485 1.00 72.69 83 THR A C 1
ATOM 599 O O . THR A 1 83 ? -30.426 0.021 14.701 1.00 72.69 83 THR A O 1
ATOM 602 N N . GLY A 1 84 ? -28.242 0.397 15.079 1.00 68.56 84 GLY A N 1
ATOM 603 C CA . GLY A 1 84 ? -27.834 0.396 13.676 1.00 68.56 84 GLY A CA 1
ATOM 604 C C . GLY A 1 84 ? -28.432 1.506 12.827 1.00 68.56 84 GLY A C 1
ATOM 605 O O . GLY A 1 84 ? -28.416 1.421 11.600 1.00 68.56 84 GLY A O 1
ATOM 606 N N . THR A 1 85 ? -28.946 2.546 13.475 1.00 71.62 85 THR A N 1
ATOM 607 C CA . THR A 1 85 ? -29.566 3.696 12.828 1.00 71.62 85 THR A CA 1
ATOM 608 C C . THR A 1 85 ? -28.732 4.947 13.044 1.00 71.62 85 THR A C 1
ATOM 610 O O . THR A 1 85 ? -28.384 5.256 14.176 1.00 71.62 85 THR A O 1
ATOM 613 N N . GLY A 1 86 ? -28.510 5.674 11.946 1.00 73.00 86 GLY A N 1
ATOM 614 C CA . GLY A 1 86 ? -27.892 6.999 11.867 1.00 73.00 86 GLY A CA 1
ATOM 615 C C . GLY A 1 86 ? -26.392 7.066 12.183 1.00 73.00 86 GLY A C 1
ATOM 616 O O . GLY A 1 86 ? -25.752 6.068 12.492 1.00 73.00 86 GLY A O 1
ATOM 617 N N . GLY A 1 87 ? -25.791 8.224 11.892 1.00 85.00 87 GLY A N 1
ATOM 618 C CA . GLY A 1 87 ? -24.348 8.368 11.680 1.00 85.00 87 GLY A CA 1
ATOM 619 C C . GLY A 1 87 ? -23.618 8.782 12.947 1.00 85.00 87 GLY A C 1
ATOM 620 O O . GLY A 1 87 ? -23.643 9.957 13.312 1.00 85.00 87 GLY A O 1
ATOM 621 N N . HIS A 1 88 ? -22.943 7.838 13.597 1.00 89.06 88 HIS A N 1
ATOM 622 C CA . HIS A 1 88 ? -22.146 8.136 14.782 1.00 89.06 88 HIS A CA 1
ATOM 623 C C . HIS A 1 88 ? -20.718 8.506 14.390 1.00 89.06 88 HIS A C 1
ATOM 625 O O . HIS A 1 88 ? -20.140 7.918 13.475 1.00 89.06 88 HIS A O 1
ATOM 631 N N . THR A 1 89 ? -20.138 9.450 15.118 1.00 92.06 89 THR A N 1
ATOM 632 C CA . THR A 1 89 ? -18.726 9.804 15.040 1.00 92.06 89 THR A CA 1
ATOM 633 C C . THR A 1 89 ? -18.101 9.582 16.404 1.00 92.06 89 THR A C 1
ATOM 635 O O . THR A 1 89 ? -18.566 10.145 17.391 1.00 92.06 89 THR A O 1
ATOM 638 N N . LEU A 1 90 ? -17.057 8.761 16.471 1.00 94.50 90 LEU A N 1
ATOM 639 C CA . LEU A 1 90 ? -16.310 8.500 17.694 1.00 94.50 90 LEU A CA 1
ATOM 640 C C . LEU A 1 90 ? -14.853 8.882 17.479 1.00 94.50 90 LEU A C 1
ATOM 642 O O . LEU A 1 90 ? -14.188 8.329 16.605 1.00 94.50 90 LEU A O 1
ATOM 646 N N . THR A 1 91 ? -14.346 9.793 18.297 1.00 97.31 91 THR A N 1
ATOM 647 C CA . THR A 1 91 ? -12.953 10.231 18.257 1.00 97.31 91 THR A CA 1
ATOM 648 C C . THR A 1 91 ? -12.252 9.800 19.533 1.00 97.31 91 THR A C 1
ATOM 650 O O . THR A 1 91 ? -12.484 10.369 20.593 1.00 97.31 91 THR A O 1
ATOM 653 N N . PHE A 1 92 ? -11.366 8.817 19.421 1.00 98.38 92 PHE A N 1
ATOM 654 C CA . PHE A 1 92 ? -10.458 8.393 20.478 1.00 98.38 92 PHE A CA 1
ATOM 655 C C . PHE A 1 92 ? -9.113 9.083 20.282 1.00 98.38 92 PHE A C 1
ATOM 657 O O . PHE A 1 92 ? -8.451 8.867 19.261 1.00 98.38 92 PHE A O 1
ATOM 664 N N . ARG A 1 93 ? -8.690 9.903 21.246 1.00 97.94 93 ARG A N 1
ATOM 665 C CA . ARG A 1 93 ? -7.408 10.606 21.172 1.00 97.94 93 ARG A CA 1
ATOM 666 C C . ARG A 1 93 ? -6.626 10.577 22.483 1.00 97.94 93 ARG A C 1
ATOM 668 O O . ARG A 1 93 ? -7.193 10.852 23.533 1.00 97.94 93 ARG A O 1
ATOM 675 N N . HIS A 1 94 ? -5.323 10.300 22.422 1.00 97.88 94 HIS A N 1
ATOM 676 C CA . HIS A 1 94 ? -4.436 10.273 23.600 1.00 97.88 94 HIS A CA 1
ATOM 677 C C . HIS A 1 94 ? -4.906 9.338 24.725 1.00 97.88 94 HIS A C 1
ATOM 679 O O . HIS A 1 94 ? -4.635 9.581 25.899 1.00 97.88 94 HIS A O 1
ATOM 685 N N . ASN A 1 95 ? -5.647 8.281 24.395 1.00 97.94 95 ASN A N 1
ATOM 686 C CA . ASN A 1 95 ? -5.993 7.259 25.373 1.00 97.94 95 ASN A CA 1
ATOM 687 C C . ASN A 1 95 ? -4.890 6.209 25.434 1.00 97.94 95 ASN A C 1
ATOM 689 O O . ASN A 1 95 ? -4.187 5.967 24.449 1.00 97.94 95 ASN A O 1
ATOM 693 N N . TRP A 1 96 ? -4.802 5.538 26.572 1.00 97.19 96 TRP A N 1
ATOM 694 C CA . TRP A 1 96 ? -3.975 4.357 26.737 1.00 97.19 96 TRP A CA 1
ATOM 695 C C . TRP A 1 96 ? -4.869 3.147 26.972 1.00 97.19 96 TRP A C 1
ATOM 697 O O . TRP A 1 96 ? -5.543 3.042 27.994 1.00 97.19 96 TRP A O 1
ATOM 707 N N . PHE A 1 97 ? -4.873 2.238 26.003 1.00 95.44 97 PHE A N 1
ATOM 708 C CA . PHE A 1 97 ? -5.524 0.943 26.080 1.00 95.44 97 PHE A CA 1
ATOM 709 C C . PHE A 1 97 ? -4.489 -0.111 26.447 1.00 95.44 97 PHE A C 1
ATOM 711 O O . PHE A 1 97 ? -3.600 -0.418 25.654 1.00 95.44 97 PHE A O 1
ATOM 718 N N . ARG A 1 98 ? -4.619 -0.676 27.640 1.00 92.38 98 ARG A N 1
ATOM 719 C CA . ARG A 1 98 ? -3.808 -1.785 28.118 1.00 92.38 98 ARG A CA 1
ATOM 720 C C . ARG A 1 98 ? -4.645 -3.059 28.123 1.00 92.38 98 ARG A C 1
ATOM 722 O O . ARG A 1 98 ? -5.529 -3.221 28.958 1.00 92.38 98 ARG A O 1
ATOM 729 N N . ASP A 1 99 ? -4.399 -3.956 27.179 1.00 88.12 99 ASP A N 1
ATOM 730 C CA . ASP A 1 99 ? -5.127 -5.220 27.062 1.00 88.12 99 ASP A CA 1
ATOM 731 C C . ASP A 1 99 ? -4.301 -6.402 27.571 1.00 88.12 99 ASP A C 1
ATOM 733 O O . ASP A 1 99 ? -3.167 -6.635 27.152 1.00 88.12 99 ASP A O 1
ATOM 737 N N . GLY A 1 100 ? -4.899 -7.162 28.486 1.00 78.25 100 GLY A N 1
ATOM 738 C CA . GLY A 1 100 ? -4.280 -8.331 29.082 1.00 78.25 100 GLY A CA 1
ATOM 739 C C . GLY A 1 100 ? -4.532 -9.645 28.350 1.00 78.25 100 GLY A C 1
ATOM 740 O O . GLY A 1 100 ? -3.757 -10.570 28.584 1.00 78.25 100 GLY A O 1
ATOM 741 N N . ARG A 1 101 ? -5.596 -9.796 27.538 1.00 79.44 101 ARG A N 1
ATOM 742 C CA . ARG A 1 101 ? -5.995 -11.123 27.005 1.00 79.44 101 ARG A CA 1
ATOM 743 C C . ARG A 1 101 ? -6.863 -11.130 25.738 1.00 79.44 101 ARG A C 1
ATOM 745 O O . ARG A 1 101 ? -7.181 -12.223 25.266 1.00 79.44 101 ARG A O 1
ATOM 752 N N . SER A 1 102 ? -7.358 -10.008 25.228 1.00 87.31 102 SER A N 1
ATOM 753 C CA . SER A 1 102 ? -8.369 -10.008 24.158 1.00 87.31 102 SER A CA 1
ATOM 754 C C . SER A 1 102 ? -8.134 -8.880 23.157 1.00 87.31 102 SER A C 1
ATOM 756 O O . SER A 1 102 ? -7.055 -8.811 22.585 1.00 87.31 102 SER A O 1
ATOM 758 N N . SER A 1 103 ? -9.136 -8.062 22.845 1.00 91.81 103 SER A N 1
ATOM 759 C CA . SER A 1 103 ? -8.952 -6.917 21.957 1.00 91.81 103 SER A CA 1
ATOM 760 C C . SER A 1 103 ? -8.934 -5.642 22.790 1.00 91.81 103 SER A C 1
ATOM 762 O O . SER A 1 103 ? -9.748 -5.465 23.700 1.00 91.81 103 SER A O 1
ATOM 764 N N . ALA A 1 104 ? -8.051 -4.710 22.454 1.00 94.56 104 ALA A N 1
ATOM 765 C CA . ALA A 1 104 ? -8.011 -3.415 23.118 1.00 94.56 104 ALA A CA 1
ATOM 766 C C . ALA A 1 104 ? -9.256 -2.572 22.791 1.00 94.56 104 ALA A C 1
ATOM 768 O O . ALA A 1 104 ? -9.777 -1.863 23.653 1.00 94.56 104 ALA A O 1
ATOM 769 N N . LEU A 1 105 ? -9.753 -2.679 21.557 1.00 95.19 105 LEU A N 1
ATOM 770 C CA . LEU A 1 105 ? -10.932 -1.958 21.098 1.00 95.19 105 LEU A CA 1
ATOM 771 C C . LEU A 1 105 ? -11.734 -2.805 20.107 1.00 95.19 105 LEU A C 1
ATOM 773 O O . LEU A 1 105 ? -11.226 -3.189 19.053 1.00 95.19 105 LEU A O 1
ATOM 777 N N . VAL A 1 106 ? -13.000 -3.068 20.434 1.00 93.44 106 VAL A N 1
ATOM 778 C CA . VAL A 1 106 ? -13.917 -3.833 19.576 1.00 93.44 106 VAL A CA 1
ATOM 779 C C . VAL A 1 106 ? -15.149 -3.022 19.237 1.00 93.44 106 VAL A C 1
ATOM 781 O O . VAL A 1 106 ? -15.794 -2.463 20.123 1.00 93.44 106 VAL A O 1
ATOM 784 N N . PHE A 1 107 ? -15.525 -3.051 17.963 1.00 92.75 107 PHE A N 1
ATOM 785 C CA . PHE A 1 107 ? -16.787 -2.509 17.472 1.00 92.75 107 PHE A CA 1
ATOM 786 C C . PHE A 1 107 ? -17.773 -3.644 17.179 1.00 92.75 107 PHE A C 1
ATOM 788 O O . PHE A 1 107 ? -17.473 -4.567 16.414 1.00 92.75 107 PHE A O 1
ATOM 795 N N . ARG A 1 108 ? -18.950 -3.581 17.808 1.00 88.62 108 ARG A N 1
ATOM 796 C CA . ARG A 1 108 ? -20.042 -4.561 17.699 1.00 88.62 108 ARG A CA 1
ATOM 797 C C . ARG A 1 108 ? -21.347 -3.890 17.251 1.00 88.62 108 ARG A C 1
ATOM 799 O O . ARG A 1 108 ? -21.446 -2.663 17.207 1.00 88.62 108 ARG A O 1
ATOM 806 N N . GLY A 1 109 ? -22.341 -4.708 16.908 1.00 82.81 109 GLY A N 1
ATOM 807 C CA . GLY A 1 109 ? -23.647 -4.241 16.435 1.00 82.81 109 GLY A CA 1
ATOM 808 C C . GLY A 1 109 ? -23.641 -3.899 14.946 1.00 82.81 109 GLY A C 1
ATOM 809 O O . GLY A 1 109 ? -22.916 -4.529 14.181 1.00 82.81 109 GLY A O 1
ATOM 810 N N . SER A 1 110 ? -24.441 -2.930 14.500 1.00 78.56 110 SER A N 1
ATOM 811 C CA . SER A 1 110 ? -24.396 -2.455 13.106 1.00 78.56 110 SER A CA 1
ATOM 812 C C . SER A 1 110 ? -23.364 -1.339 12.977 1.00 78.56 110 SER A C 1
ATOM 814 O O . SER A 1 110 ? -23.627 -0.154 13.179 1.00 78.56 110 SER A O 1
ATOM 816 N N . SER A 1 111 ? -22.136 -1.730 12.677 1.00 74.19 111 SER A N 1
ATOM 817 C CA . SER A 1 111 ? -20.996 -0.822 12.677 1.00 74.19 111 SER A CA 1
ATOM 818 C C . SER A 1 111 ? -20.873 -0.010 11.365 1.00 74.19 111 SER A C 1
ATOM 820 O O . SER A 1 111 ? -20.124 0.966 11.300 1.00 74.19 111 SER A O 1
ATOM 822 N N . SER A 1 112 ? -21.695 -0.333 10.356 1.00 79.12 112 SER A N 1
ATOM 823 C CA . SER A 1 112 ? -21.808 0.352 9.051 1.00 79.12 112 SER A CA 1
ATOM 824 C C . SER A 1 112 ? -22.222 1.828 9.132 1.00 79.12 112 SER A C 1
ATOM 826 O O . SER A 1 112 ? -22.210 2.549 8.135 1.00 79.12 112 SER A O 1
ATOM 828 N N . THR A 1 113 ? -22.579 2.311 10.322 1.00 85.69 113 THR A N 1
ATOM 829 C CA . THR A 1 113 ? -22.893 3.720 10.565 1.00 85.69 113 THR A CA 1
ATOM 830 C C . THR A 1 113 ? -21.845 4.455 11.405 1.00 85.69 113 THR A C 1
ATOM 832 O O . THR A 1 113 ? -21.999 5.649 11.676 1.00 85.69 113 THR A O 1
ATOM 835 N N . LEU A 1 114 ? -20.763 3.770 11.790 1.00 90.56 114 LEU A N 1
ATOM 836 C CA . LEU A 1 114 ? -19.710 4.305 12.648 1.00 90.56 114 LEU A CA 1
ATOM 837 C C . LEU A 1 114 ? -18.595 4.959 11.834 1.00 90.56 114 LEU A C 1
ATOM 839 O O . LEU A 1 114 ? -17.943 4.322 11.005 1.00 90.56 114 LEU A O 1
ATOM 843 N N . ASN A 1 115 ? -18.343 6.228 12.139 1.00 92.94 115 ASN A N 1
ATOM 844 C CA . ASN A 1 115 ? -17.174 6.975 11.701 1.00 92.94 115 ASN A CA 1
ATOM 845 C C . ASN A 1 115 ? -16.203 7.077 12.874 1.00 92.94 115 ASN A C 1
ATOM 847 O O . ASN A 1 115 ? -16.490 7.745 13.866 1.00 92.94 115 ASN A O 1
ATOM 851 N N . VAL A 1 116 ? -15.068 6.394 12.793 1.00 96.44 116 VAL A N 1
ATOM 852 C CA . VAL A 1 116 ? -14.144 6.256 13.920 1.00 96.44 116 VAL A CA 1
ATOM 853 C C . VAL A 1 116 ? -12.836 6.959 13.615 1.00 96.44 116 VAL A C 1
ATOM 855 O O . VAL A 1 116 ? -12.234 6.753 12.566 1.00 96.44 116 VAL A O 1
ATOM 858 N N . GLN A 1 117 ? -12.366 7.761 14.561 1.00 98.19 117 GLN A N 1
ATOM 859 C CA . GLN A 1 117 ? -11.055 8.389 14.527 1.00 98.19 117 GLN A CA 1
ATOM 860 C C . GLN A 1 117 ? -10.232 7.889 15.711 1.00 98.19 117 GLN A C 1
ATOM 862 O O . GLN A 1 117 ? -10.641 8.046 16.856 1.00 98.19 117 GLN A O 1
ATOM 867 N N . LEU A 1 118 ? -9.070 7.305 15.437 1.00 98.50 118 LEU A N 1
ATOM 868 C CA . LEU A 1 118 ? -8.091 6.863 16.424 1.00 98.50 118 LEU A CA 1
ATOM 869 C C . LEU A 1 118 ? -6.828 7.693 16.211 1.00 98.50 118 LEU A C 1
ATOM 871 O O . LEU A 1 118 ? -6.145 7.526 15.200 1.00 98.50 118 LEU A O 1
ATOM 875 N N . ILE A 1 119 ? -6.552 8.628 17.116 1.00 98.19 119 ILE A N 1
ATOM 876 C CA . ILE A 1 119 ? -5.490 9.620 16.949 1.00 98.19 119 ILE A CA 1
ATOM 877 C C . ILE A 1 119 ? -4.550 9.598 18.151 1.00 98.19 119 ILE A C 1
ATOM 879 O O . ILE A 1 119 ? -4.969 9.915 19.260 1.00 98.19 119 ILE A O 1
ATOM 883 N N . ALA A 1 120 ? -3.270 9.298 17.936 1.00 97.88 120 ALA A N 1
ATOM 884 C CA . ALA A 1 120 ? -2.249 9.393 18.985 1.00 97.88 120 ALA A CA 1
ATOM 885 C C . ALA A 1 120 ? -2.598 8.627 20.277 1.00 97.88 120 ALA A C 1
ATOM 887 O O . ALA A 1 120 ? -2.361 9.112 21.381 1.00 97.88 120 ALA A O 1
ATOM 888 N N . ASN A 1 121 ? -3.215 7.449 20.150 1.00 98.56 121 ASN A N 1
ATOM 889 C CA . ASN A 1 121 ? -3.458 6.547 21.274 1.00 98.56 121 ASN A CA 1
ATOM 890 C C . ASN A 1 121 ? -2.294 5.565 21.444 1.00 98.56 121 ASN A C 1
ATOM 892 O O . ASN A 1 121 ? -1.545 5.301 20.502 1.00 98.56 121 ASN A O 1
ATOM 896 N N . ILE A 1 122 ? -2.204 4.980 22.635 1.00 98.00 122 ILE A N 1
ATOM 897 C CA . ILE A 1 122 ? -1.303 3.873 22.950 1.00 98.00 122 ILE A CA 1
ATOM 898 C C . ILE A 1 122 ? -2.140 2.602 23.088 1.00 98.00 122 ILE A C 1
ATOM 900 O O . ILE A 1 122 ? -3.083 2.559 23.877 1.00 98.00 122 ILE A O 1
ATOM 904 N N . PHE A 1 123 ? -1.778 1.567 22.341 1.00 97.12 123 PHE A N 1
ATOM 905 C CA . PHE A 1 123 ? -2.344 0.228 22.409 1.00 97.12 123 PHE A CA 1
ATOM 906 C C . PHE A 1 123 ? -1.264 -0.749 22.890 1.00 97.12 123 PHE A C 1
ATOM 908 O O . PHE A 1 123 ? -0.483 -1.271 22.095 1.00 97.12 123 PHE A O 1
ATOM 915 N N . ASP A 1 124 ? -1.239 -0.992 24.198 1.00 94.25 124 ASP A N 1
ATOM 916 C CA . ASP A 1 124 ? -0.357 -1.953 24.865 1.00 94.25 124 ASP A CA 1
ATOM 917 C C . ASP A 1 124 ? -1.102 -3.282 25.061 1.00 94.25 124 ASP A C 1
ATOM 919 O O . ASP A 1 124 ? -1.854 -3.466 26.019 1.00 94.25 124 ASP A O 1
ATOM 923 N N . ALA A 1 125 ? -0.919 -4.215 24.129 1.00 90.06 125 ALA A N 1
ATOM 924 C CA . ALA A 1 125 ? -1.561 -5.528 24.127 1.00 90.06 125 ALA A CA 1
ATOM 925 C C . ALA A 1 125 ? -0.657 -6.623 24.729 1.00 90.06 125 ALA A C 1
ATOM 927 O O . ALA A 1 125 ? -0.585 -7.721 24.183 1.00 90.06 125 ALA A O 1
ATOM 928 N N . TYR A 1 126 ? 0.062 -6.324 25.821 1.00 81.06 126 TYR A N 1
ATOM 929 C CA . TYR A 1 126 ? 1.191 -7.093 26.382 1.00 81.06 126 TYR A CA 1
ATOM 930 C C . TYR A 1 126 ? 1.052 -8.624 26.501 1.00 81.06 126 TYR A C 1
ATOM 932 O O . TYR A 1 126 ? 2.077 -9.304 26.533 1.00 81.06 126 TYR A O 1
ATOM 940 N N . ASN A 1 127 ? -0.163 -9.169 26.594 1.00 75.25 127 ASN A N 1
ATOM 941 C CA . ASN A 1 127 ? -0.433 -10.607 26.739 1.00 75.25 127 ASN A CA 1
ATOM 942 C C . ASN A 1 127 ? -1.508 -11.124 25.761 1.00 75.25 127 ASN A C 1
ATOM 944 O O . ASN A 1 127 ? -2.047 -12.225 25.933 1.00 75.25 127 ASN A O 1
ATOM 948 N N . ASN A 1 128 ? -1.840 -10.349 24.730 1.00 79.12 128 ASN A N 1
ATOM 949 C CA . ASN A 1 128 ? -2.802 -10.772 23.725 1.00 79.12 128 ASN A CA 1
ATOM 950 C C . ASN A 1 128 ? -2.221 -11.933 22.900 1.00 79.12 128 ASN A C 1
ATOM 952 O O . ASN A 1 128 ? -1.198 -11.789 22.228 1.00 79.12 128 ASN A O 1
ATOM 956 N N . SER A 1 129 ? -2.896 -13.084 22.964 1.00 70.00 129 SER A N 1
ATOM 957 C CA . SER A 1 129 ? -2.571 -14.284 22.194 1.00 70.00 129 SER A CA 1
ATOM 958 C C . SER A 1 129 ? -3.767 -14.703 21.336 1.00 70.00 129 SER A C 1
ATOM 960 O O . SER A 1 129 ? -4.648 -15.446 21.762 1.00 70.00 129 SER A O 1
ATOM 962 N N . GLY A 1 130 ? -3.793 -14.222 20.092 1.00 83.25 130 GLY A N 1
ATOM 963 C CA . GLY A 1 130 ? -4.725 -14.694 19.060 1.00 83.25 130 GLY A CA 1
ATOM 964 C C . GLY A 1 130 ? -5.967 -13.831 18.813 1.00 83.25 130 GLY A C 1
ATOM 965 O O . GLY A 1 130 ? -6.886 -14.297 18.134 1.00 83.25 130 GLY A O 1
ATOM 966 N N . LYS A 1 131 ? -6.039 -12.602 19.341 1.00 91.06 131 LYS A N 1
ATOM 967 C CA . LYS A 1 131 ? -7.102 -11.630 19.025 1.00 91.06 131 LYS A CA 1
ATOM 968 C C . LYS A 1 131 ? -6.526 -10.392 18.356 1.00 91.06 131 LYS A C 1
ATOM 970 O O . LYS A 1 131 ? -5.383 -10.030 18.594 1.00 91.06 131 LYS A O 1
ATOM 975 N N . ASN A 1 132 ? -7.315 -9.726 17.518 1.00 94.06 132 ASN A N 1
ATOM 976 C CA . ASN A 1 132 ? -6.879 -8.466 16.919 1.00 94.06 132 ASN A CA 1
ATOM 977 C C . ASN A 1 132 ? -6.894 -7.364 17.982 1.00 94.06 132 ASN A C 1
ATOM 979 O O . ASN A 1 132 ? -7.755 -7.375 18.854 1.00 94.06 132 ASN A O 1
ATOM 983 N N . VAL A 1 133 ? -5.959 -6.417 17.930 1.00 95.88 133 VAL A N 1
ATOM 984 C CA . VAL A 1 133 ? -5.918 -5.320 18.913 1.00 95.88 133 VAL A CA 1
ATOM 985 C C . VAL A 1 133 ? -7.097 -4.376 18.690 1.00 95.88 133 VAL A C 1
ATOM 987 O O . VAL A 1 133 ? -7.810 -4.044 19.637 1.00 95.88 133 VAL A O 1
ATOM 990 N N . ILE A 1 134 ? -7.330 -4.003 17.431 1.00 96.12 134 ILE A N 1
ATOM 991 C CA . ILE A 1 134 ? -8.550 -3.339 16.973 1.00 96.12 134 ILE A CA 1
ATOM 992 C C . ILE A 1 134 ? -9.315 -4.311 16.077 1.00 96.12 134 ILE A C 1
ATOM 994 O O . ILE A 1 134 ? -8.776 -4.767 15.062 1.00 96.12 134 ILE A O 1
ATOM 998 N N . ASP A 1 135 ? -10.570 -4.599 16.432 1.00 93.00 135 ASP A N 1
ATOM 999 C CA . ASP A 1 135 ? -11.437 -5.497 15.663 1.00 93.00 135 ASP A CA 1
ATOM 1000 C C . ASP A 1 135 ? -12.819 -4.898 15.389 1.00 93.00 135 ASP A C 1
ATOM 1002 O O . ASP A 1 135 ? -13.392 -4.148 16.185 1.00 93.00 135 ASP A O 1
ATOM 1006 N N . TRP A 1 136 ? -13.367 -5.296 14.248 1.00 92.06 136 TRP A N 1
ATOM 1007 C CA . TRP A 1 136 ? -14.689 -4.930 13.765 1.00 92.06 136 TRP A CA 1
ATOM 1008 C C . TRP A 1 136 ? -15.464 -6.215 13.497 1.00 92.06 136 TRP A C 1
ATOM 1010 O O . TRP A 1 136 ? -15.145 -6.972 12.575 1.00 92.06 136 TRP A O 1
ATOM 1020 N N . VAL A 1 137 ? -16.477 -6.479 14.328 1.00 86.81 137 VAL A N 1
ATOM 1021 C CA . VAL A 1 137 ? -17.294 -7.701 14.220 1.00 86.81 137 VAL A CA 1
ATOM 1022 C C . VAL A 1 137 ? -18.161 -7.663 12.965 1.00 86.81 137 VAL A C 1
ATOM 1024 O O . VAL A 1 137 ? -18.283 -8.657 12.253 1.00 86.81 137 VAL A O 1
ATOM 1027 N N . THR A 1 138 ? -18.732 -6.499 12.683 1.00 82.56 138 THR A N 1
ATOM 1028 C CA . THR A 1 138 ? -19.418 -6.163 11.434 1.00 82.56 138 THR A CA 1
ATOM 1029 C C . THR A 1 138 ? -18.641 -5.035 10.762 1.00 82.56 138 THR A C 1
ATOM 1031 O O . THR A 1 138 ? -17.890 -4.325 11.435 1.00 82.56 138 THR A O 1
ATOM 1034 N N . GLY A 1 139 ? -18.759 -4.886 9.446 1.00 83.50 139 GLY A N 1
ATOM 1035 C CA . GLY A 1 139 ? -17.963 -3.916 8.699 1.00 83.50 139 GLY A CA 1
ATOM 1036 C C . GLY A 1 139 ? -18.314 -2.454 8.966 1.00 83.50 139 GLY A C 1
ATOM 1037 O O . GLY A 1 139 ? -19.489 -2.091 8.959 1.00 83.50 139 GLY A O 1
ATOM 1038 N N . GLY A 1 140 ? -17.291 -1.628 9.205 1.00 88.06 140 GLY A N 1
ATOM 1039 C CA . GLY A 1 140 ? -17.444 -0.214 9.554 1.00 88.06 140 GLY A CA 1
ATOM 1040 C C . GLY A 1 140 ? -17.694 0.729 8.380 1.00 88.06 140 GLY A C 1
ATOM 1041 O O . GLY A 1 140 ? -17.422 0.384 7.234 1.00 88.06 140 GLY A O 1
ATOM 1042 N N . ARG A 1 141 ? -18.136 1.963 8.664 1.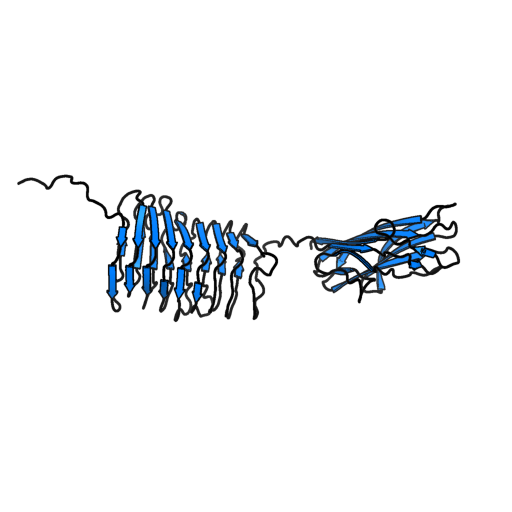00 92.12 141 ARG A N 1
ATOM 1043 C CA . ARG A 1 141 ? -18.248 3.010 7.632 1.00 92.12 141 ARG A CA 1
ATOM 1044 C C . ARG A 1 141 ? -16.900 3.651 7.328 1.00 92.12 141 ARG A C 1
ATOM 1046 O O . ARG A 1 141 ? -16.392 3.542 6.218 1.00 92.12 141 ARG A O 1
ATOM 1053 N N . THR A 1 142 ? -16.321 4.345 8.310 1.00 94.19 142 THR A N 1
ATOM 1054 C CA . THR A 1 142 ? -15.026 5.015 8.140 1.00 94.19 142 THR A CA 1
ATOM 1055 C C . THR A 1 142 ? -14.097 4.787 9.324 1.00 94.19 142 THR A C 1
ATOM 1057 O O . THR A 1 142 ? -14.532 4.802 10.477 1.00 94.19 142 THR A O 1
ATOM 1060 N N . LEU A 1 143 ? -12.805 4.604 9.039 1.00 96.69 143 LEU A N 1
ATOM 1061 C CA . LEU A 1 143 ? -11.739 4.537 10.039 1.00 96.69 143 LEU A CA 1
ATOM 1062 C C . LEU A 1 143 ? -10.597 5.490 9.687 1.00 96.69 143 LEU A C 1
ATOM 1064 O O . LEU A 1 143 ? -9.890 5.294 8.709 1.00 96.69 143 LEU A O 1
ATOM 1068 N N . TYR A 1 144 ? -10.353 6.484 10.528 1.00 97.44 144 TYR A N 1
ATOM 1069 C CA . TYR A 1 144 ? -9.182 7.350 10.458 1.00 97.44 144 TYR A CA 1
ATOM 1070 C C . TYR A 1 144 ? -8.224 6.991 11.598 1.00 97.44 144 TYR A C 1
ATOM 1072 O O . TYR A 1 144 ? -8.435 7.405 12.734 1.00 97.44 144 TYR A O 1
ATOM 1080 N N . CYS A 1 145 ? -7.197 6.190 11.318 1.00 97.38 145 CYS A N 1
ATOM 1081 C CA . CYS A 1 145 ? -6.258 5.674 12.315 1.00 97.38 145 CYS A CA 1
ATOM 1082 C C . CYS A 1 145 ? -4.866 6.267 12.085 1.00 97.38 145 CYS A C 1
ATOM 1084 O O . CYS A 1 145 ? -4.149 5.845 11.168 1.00 97.38 145 CYS A O 1
ATOM 1086 N N . VAL A 1 146 ? -4.506 7.276 12.887 1.00 95.44 146 VAL A N 1
ATOM 1087 C CA . VAL A 1 146 ? -3.297 8.078 12.675 1.00 95.44 146 VAL A CA 1
ATOM 1088 C C . VAL A 1 146 ? -2.479 8.319 13.935 1.00 95.44 146 VAL A C 1
ATOM 1090 O O . VAL A 1 146 ? -3.008 8.739 14.961 1.00 95.44 146 VAL A O 1
ATOM 1093 N N . GLY A 1 147 ? -1.162 8.133 13.836 1.00 95.44 147 GLY A N 1
ATOM 1094 C CA . GLY A 1 147 ? -0.235 8.515 14.905 1.00 95.44 147 GLY A CA 1
ATOM 1095 C C . GLY A 1 147 ? -0.293 7.620 16.141 1.00 95.44 147 GLY A C 1
ATOM 1096 O O . GLY A 1 147 ? 0.197 8.027 17.186 1.00 95.44 147 GLY A O 1
ATOM 1097 N N . ASN A 1 148 ? -0.943 6.455 16.071 1.00 97.94 148 ASN A N 1
ATOM 1098 C CA . ASN A 1 148 ? -1.090 5.572 17.226 1.00 97.94 148 ASN A CA 1
ATOM 1099 C C . ASN A 1 148 ? 0.141 4.683 17.392 1.00 97.94 148 ASN A C 1
ATOM 1101 O O . ASN A 1 148 ? 0.768 4.292 16.408 1.00 97.94 148 ASN A O 1
ATOM 1105 N N . TRP A 1 149 ? 0.425 4.309 18.633 1.00 97.25 149 TRP A N 1
ATOM 1106 C CA . TRP A 1 149 ? 1.467 3.352 18.977 1.00 97.25 149 TRP A CA 1
ATOM 1107 C C . TRP A 1 149 ? 0.829 2.017 19.374 1.00 97.25 149 TRP A C 1
ATOM 1109 O O . TRP A 1 149 ? -0.032 1.974 20.247 1.00 97.25 149 TRP A O 1
ATOM 1119 N N . PHE A 1 150 ? 1.247 0.932 18.727 1.00 95.69 150 PHE A N 1
ATOM 1120 C CA . PHE A 1 150 ? 0.873 -0.449 19.007 1.00 95.69 150 PHE A CA 1
ATOM 1121 C C . PHE A 1 150 ? 2.062 -1.274 19.503 1.00 95.69 150 PHE A C 1
ATOM 1123 O O . PHE A 1 150 ? 3.121 -1.289 18.867 1.00 95.69 150 PHE A O 1
ATOM 1130 N N . GLU A 1 151 ? 1.854 -2.055 20.561 1.00 93.50 151 GLU A N 1
ATOM 1131 C CA . GLU A 1 151 ? 2.838 -3.013 21.060 1.00 93.50 151 GLU A CA 1
ATOM 1132 C C . GLU A 1 151 ? 2.212 -4.251 21.718 1.00 93.50 151 GLU A C 1
ATOM 1134 O O . GLU A 1 151 ? 1.037 -4.270 22.072 1.00 93.50 151 GLU A O 1
ATOM 1139 N N . GLY A 1 152 ? 3.008 -5.311 21.880 1.00 88.38 152 GLY A N 1
ATOM 1140 C CA . GLY A 1 152 ? 2.672 -6.469 22.719 1.00 88.38 152 GLY A CA 1
ATOM 1141 C C . GLY A 1 152 ? 1.776 -7.529 22.072 1.00 88.38 152 GLY A C 1
ATOM 1142 O O . GLY A 1 152 ? 1.602 -8.596 22.645 1.00 88.38 152 GLY A O 1
ATOM 1143 N N . PHE A 1 153 ? 1.266 -7.295 20.865 1.00 89.62 153 PHE A N 1
ATOM 1144 C CA . PHE A 1 153 ? 0.325 -8.195 20.196 1.00 89.62 153 PHE A CA 1
ATOM 1145 C C . PHE A 1 153 ? 1.022 -9.422 19.592 1.00 89.62 153 PHE A C 1
ATOM 1147 O O . PHE A 1 153 ? 1.847 -9.290 18.690 1.00 89.62 153 PHE A O 1
ATOM 1154 N N . ALA A 1 154 ? 0.678 -10.628 20.048 1.00 85.25 154 ALA A N 1
ATOM 1155 C CA . ALA A 1 154 ? 1.333 -11.861 19.619 1.00 85.25 154 ALA A CA 1
ATOM 1156 C C . ALA A 1 154 ? 0.335 -12.951 19.184 1.00 85.25 154 ALA A C 1
ATOM 1158 O O . ALA A 1 154 ? -0.852 -12.934 19.517 1.00 85.25 154 ALA A O 1
ATOM 1159 N N . GLY A 1 155 ? 0.823 -13.931 18.424 1.00 82.50 155 GLY A N 1
ATOM 1160 C CA . GLY A 1 155 ? 0.076 -15.137 18.063 1.00 82.50 155 GLY A CA 1
ATOM 1161 C C . GLY A 1 155 ? -0.299 -15.231 16.585 1.00 82.50 155 GLY A C 1
ATOM 1162 O O . GLY A 1 155 ? -0.349 -14.245 15.848 1.00 82.50 155 GLY A O 1
ATOM 1163 N N . VAL A 1 156 ? -0.547 -16.464 16.139 1.00 80.25 156 VAL A N 1
ATOM 1164 C CA . VAL A 1 156 ? -0.886 -16.759 14.742 1.00 80.25 156 VAL A CA 1
ATOM 1165 C C . VAL A 1 156 ? -2.206 -16.080 14.383 1.00 80.25 156 VAL A C 1
ATOM 1167 O O . VAL A 1 156 ? -3.219 -16.289 15.042 1.00 80.25 156 VAL A O 1
ATOM 1170 N N . GLY A 1 157 ? -2.191 -15.266 13.326 1.00 82.00 157 GLY A N 1
ATOM 1171 C CA . GLY A 1 157 ? -3.378 -14.555 12.851 1.00 82.00 157 GLY A CA 1
ATOM 1172 C C . GLY A 1 157 ? -3.776 -13.321 13.669 1.00 82.00 157 GLY A C 1
ATOM 1173 O O . GLY A 1 157 ? -4.816 -12.744 13.369 1.00 82.00 157 GLY A O 1
ATOM 1174 N N . THR A 1 158 ? -2.968 -12.896 14.646 1.00 90.31 158 THR A N 1
ATOM 1175 C CA . THR A 1 158 ? -3.167 -11.649 15.402 1.00 90.31 158 THR A CA 1
ATOM 1176 C C . THR A 1 158 ? -2.753 -10.437 14.573 1.00 90.31 158 THR A C 1
ATOM 1178 O O . THR A 1 158 ? -1.616 -10.388 14.097 1.00 90.31 158 THR A O 1
ATOM 1181 N N . TRP A 1 159 ? -3.636 -9.445 14.447 1.00 93.19 159 TRP A N 1
ATOM 1182 C CA . TRP A 1 159 ? -3.357 -8.169 13.781 1.00 93.19 159 TRP A CA 1
ATOM 1183 C C . TRP A 1 159 ? -3.498 -6.996 14.747 1.00 93.19 159 TRP A C 1
ATOM 1185 O O . TRP A 1 159 ? -4.441 -6.957 15.537 1.00 93.19 159 TRP A O 1
ATOM 1195 N N . ALA A 1 160 ? -2.609 -6.007 14.663 1.00 95.00 160 ALA A N 1
ATOM 1196 C CA . ALA A 1 160 ? -2.798 -4.749 15.383 1.00 95.00 160 ALA A CA 1
ATOM 1197 C C . ALA A 1 160 ? -4.051 -4.012 14.875 1.00 95.00 160 ALA A C 1
ATOM 1199 O O . ALA A 1 160 ? -4.890 -3.565 15.654 1.00 95.00 160 ALA A O 1
ATOM 1200 N N . ILE A 1 161 ? -4.229 -3.954 13.555 1.00 95.50 161 ILE A N 1
ATOM 1201 C CA . ILE A 1 161 ? -5.408 -3.373 12.919 1.00 95.50 161 ILE A CA 1
ATOM 1202 C C . ILE A 1 161 ? -6.000 -4.395 11.959 1.00 95.50 161 ILE A C 1
ATOM 1204 O O . ILE A 1 161 ? -5.374 -4.744 10.958 1.00 95.50 161 ILE A O 1
ATOM 1208 N N . LYS A 1 162 ? -7.235 -4.823 12.222 1.00 94.06 162 LYS A N 1
ATOM 1209 C CA . LYS A 1 162 ? -8.059 -5.530 11.243 1.00 94.06 162 LYS A CA 1
ATOM 1210 C C . LYS A 1 162 ? -9.232 -4.640 10.844 1.00 94.06 162 LYS A C 1
ATOM 1212 O O . LYS A 1 162 ? -10.092 -4.328 11.664 1.00 94.06 162 LYS A O 1
ATOM 1217 N N . TRP A 1 163 ? -9.262 -4.240 9.578 1.00 94.12 163 TRP A N 1
ATOM 1218 C CA . TRP A 1 163 ? -10.305 -3.381 9.028 1.00 94.12 163 TRP A CA 1
ATOM 1219 C C . TRP A 1 163 ? -11.213 -4.147 8.068 1.00 94.12 163 TRP A C 1
ATOM 1221 O O . TRP A 1 163 ? -10.727 -4.789 7.138 1.00 94.12 163 TRP A O 1
ATOM 1231 N N . THR A 1 164 ? -12.525 -4.046 8.287 1.00 89.25 164 THR A N 1
ATOM 1232 C CA . THR A 1 164 ? -13.571 -4.741 7.518 1.00 89.25 164 THR A CA 1
ATOM 1233 C C . THR A 1 164 ? -14.641 -3.794 6.954 1.00 89.25 164 THR A C 1
ATOM 1235 O O . THR A 1 164 ? -15.802 -4.170 6.915 1.00 89.25 164 THR A O 1
ATOM 1238 N N . GLY A 1 165 ? -14.313 -2.560 6.550 1.00 89.44 165 GLY A N 1
ATOM 1239 C CA . GLY A 1 165 ? -15.327 -1.540 6.211 1.00 89.44 165 GLY A CA 1
ATOM 1240 C C . GLY A 1 165 ? -15.134 -0.748 4.909 1.00 89.44 165 GLY A C 1
ATOM 1241 O O . GLY A 1 165 ? -14.233 -1.028 4.115 1.00 89.44 165 GLY A O 1
ATOM 1242 N N . ASP A 1 166 ? -15.977 0.272 4.703 1.00 91.56 166 ASP A N 1
ATOM 1243 C CA . ASP A 1 166 ? -16.130 0.983 3.417 1.00 91.56 166 ASP A CA 1
ATOM 1244 C C . ASP A 1 166 ? -14.976 1.924 3.053 1.00 91.56 166 ASP A C 1
ATOM 1246 O O . ASP A 1 166 ? -14.733 2.156 1.867 1.00 91.56 166 ASP A O 1
ATOM 1250 N N . SER A 1 167 ? -14.321 2.536 4.045 1.00 91.44 167 SER A N 1
ATOM 1251 C CA . SER A 1 167 ? -13.167 3.417 3.837 1.00 91.44 167 SER A CA 1
ATOM 1252 C C . SER A 1 167 ? -12.286 3.520 5.079 1.00 91.44 167 SER A C 1
ATOM 1254 O O . SER A 1 167 ? -12.778 3.686 6.194 1.00 91.44 167 SER A O 1
ATOM 1256 N N . ALA A 1 168 ? -10.969 3.483 4.893 1.00 93.69 168 ALA A N 1
ATOM 1257 C CA . ALA A 1 168 ? -10.019 3.718 5.972 1.00 93.69 168 ALA A CA 1
ATOM 1258 C C . ALA A 1 168 ? -8.842 4.593 5.538 1.00 93.69 168 ALA A C 1
ATOM 1260 O O . ALA A 1 168 ? -8.413 4.533 4.396 1.00 93.69 168 ALA A O 1
ATOM 1261 N N . THR A 1 169 ? -8.269 5.342 6.473 1.00 93.88 169 THR A N 1
ATOM 1262 C CA . THR A 1 169 ? -6.982 6.026 6.331 1.00 93.88 169 THR A CA 1
ATOM 1263 C C . THR A 1 169 ? -6.081 5.568 7.468 1.00 93.88 169 THR A C 1
ATOM 1265 O O . THR A 1 169 ? -6.357 5.865 8.630 1.00 93.88 169 THR A O 1
ATOM 1268 N N . LEU A 1 170 ? -5.015 4.839 7.136 1.00 93.62 170 LEU A N 1
ATOM 1269 C CA . LEU A 1 170 ? -4.094 4.212 8.085 1.00 93.62 170 LEU A CA 1
ATOM 1270 C C . LEU A 1 170 ? -2.676 4.747 7.847 1.00 93.62 170 LEU A C 1
ATOM 1272 O O . LEU A 1 170 ? -1.995 4.326 6.910 1.00 93.62 170 LEU A O 1
ATOM 1276 N N . GLN A 1 171 ? -2.227 5.700 8.661 1.00 91.06 171 GLN A N 1
ATOM 1277 C CA . GLN A 1 171 ? -0.945 6.380 8.436 1.00 91.06 171 GLN A CA 1
ATOM 1278 C C . GLN A 1 171 ? -0.289 6.861 9.727 1.00 91.06 171 GLN A C 1
ATOM 1280 O O . GLN A 1 171 ? -0.946 7.094 10.732 1.00 91.06 171 GLN A O 1
ATOM 1285 N N . SER A 1 172 ? 1.021 7.052 9.686 1.00 90.50 172 SER A N 1
ATOM 1286 C CA . SER A 1 172 ? 1.862 7.521 10.786 1.00 90.50 172 SER A CA 1
ATOM 1287 C C . SER A 1 172 ? 1.741 6.695 12.069 1.00 90.50 172 SER A C 1
ATOM 1289 O O . SER A 1 172 ? 2.091 7.192 13.131 1.00 90.50 172 SER A O 1
ATOM 1291 N N . ASN A 1 173 ? 1.236 5.461 12.004 1.00 93.56 173 ASN A N 1
ATOM 1292 C CA . ASN A 1 173 ? 1.187 4.585 13.169 1.00 93.56 173 ASN A CA 1
ATOM 1293 C C . ASN A 1 173 ? 2.543 3.911 13.377 1.00 93.56 173 ASN A C 1
ATOM 1295 O O . ASN A 1 173 ? 3.278 3.669 12.418 1.00 93.56 173 ASN A O 1
ATOM 1299 N N . GLU A 1 174 ? 2.838 3.571 14.623 1.00 93.88 174 GLU A N 1
ATOM 1300 C CA . GLU A 1 174 ? 4.017 2.818 15.020 1.00 93.88 174 GLU A CA 1
ATOM 1301 C C . GLU A 1 174 ? 3.615 1.442 15.549 1.00 93.88 174 GLU A C 1
ATOM 1303 O O . GLU A 1 174 ? 2.842 1.322 16.494 1.00 93.88 174 GLU A O 1
ATOM 1308 N N . PHE A 1 175 ? 4.167 0.394 14.950 1.00 92.12 175 PHE A N 1
ATOM 1309 C CA . PHE A 1 175 ? 4.002 -0.994 15.363 1.00 92.12 175 PHE A CA 1
ATOM 1310 C C . PHE A 1 175 ? 5.311 -1.480 15.991 1.00 92.12 175 PHE A C 1
ATOM 1312 O O . PHE A 1 175 ? 6.109 -2.146 15.329 1.00 92.12 175 PHE A O 1
ATOM 1319 N N . SER A 1 176 ? 5.577 -1.106 17.245 1.00 89.44 176 SER A N 1
ATOM 1320 C CA . SER A 1 176 ? 6.905 -1.270 17.858 1.00 89.44 176 SER A CA 1
ATOM 1321 C C . SER A 1 176 ? 7.276 -2.733 18.112 1.00 89.44 176 SER A C 1
ATOM 1323 O O . SER A 1 176 ? 8.439 -3.109 17.947 1.00 89.44 176 SER A O 1
ATOM 1325 N N . ARG A 1 177 ? 6.306 -3.575 18.493 1.00 87.94 177 ARG A N 1
ATOM 1326 C CA . ARG A 1 177 ? 6.507 -5.008 18.749 1.00 87.94 177 ARG A CA 1
ATOM 1327 C C . ARG A 1 177 ? 5.219 -5.805 18.567 1.00 87.94 177 ARG A C 1
ATOM 1329 O O . ARG A 1 177 ? 4.252 -5.541 19.278 1.00 87.94 177 ARG A O 1
ATOM 1336 N N . GLY A 1 178 ? 5.240 -6.840 17.726 1.00 88.38 178 GLY A N 1
ATOM 1337 C CA . GLY A 1 178 ? 4.146 -7.813 17.665 1.00 88.38 178 GLY A CA 1
ATOM 1338 C C . GLY A 1 178 ? 4.201 -8.791 16.487 1.00 88.38 178 GLY A C 1
ATOM 1339 O O . GLY A 1 178 ? 5.268 -9.036 15.931 1.00 88.38 178 GLY A O 1
ATOM 1340 N N . THR A 1 179 ? 3.074 -9.413 16.127 1.00 89.00 179 THR A N 1
ATOM 1341 C CA . THR A 1 179 ? 2.998 -10.370 15.005 1.00 89.00 179 THR A CA 1
ATOM 1342 C C . THR A 1 179 ? 2.672 -9.695 13.679 1.00 89.00 179 THR A C 1
ATOM 1344 O O . THR A 1 179 ? 3.595 -9.449 12.908 1.00 89.00 179 THR A O 1
ATOM 1347 N N . ASN A 1 180 ? 1.403 -9.382 13.399 1.00 89.25 180 ASN A N 1
ATOM 1348 C CA . ASN A 1 180 ? 1.012 -8.729 12.149 1.00 89.25 180 ASN A CA 1
ATOM 1349 C C . ASN A 1 180 ? 0.488 -7.311 12.409 1.00 89.25 180 ASN A C 1
ATOM 1351 O O . ASN A 1 180 ? -0.211 -7.088 13.397 1.00 89.25 180 ASN A O 1
ATOM 1355 N N . ALA A 1 181 ? 0.787 -6.353 11.530 1.00 91.94 181 ALA A N 1
ATOM 1356 C CA . ALA A 1 181 ? 0.381 -4.961 11.739 1.00 91.94 181 ALA A CA 1
ATOM 1357 C C . ALA A 1 181 ? -1.009 -4.657 11.164 1.00 91.94 181 ALA A C 1
ATOM 1359 O O . ALA A 1 181 ? -1.954 -4.502 11.935 1.00 91.94 181 ALA A O 1
ATOM 1360 N N . ILE A 1 182 ? -1.171 -4.595 9.838 1.00 92.56 182 ILE A N 1
ATOM 1361 C CA . ILE A 1 182 ? -2.430 -4.155 9.210 1.00 92.56 182 ILE A CA 1
ATOM 1362 C C . ILE A 1 182 ? -3.013 -5.233 8.296 1.00 92.56 182 ILE A C 1
ATOM 1364 O O . ILE A 1 182 ? -2.342 -5.695 7.377 1.00 92.56 182 ILE A O 1
ATOM 1368 N N . ARG A 1 183 ? -4.295 -5.559 8.475 1.00 91.50 183 ARG A N 1
ATOM 1369 C CA . ARG A 1 183 ? -5.073 -6.347 7.517 1.00 91.50 183 ARG A CA 1
ATOM 1370 C C . ARG A 1 183 ? -6.317 -5.609 7.061 1.00 91.50 183 ARG A C 1
ATOM 1372 O O . ARG A 1 183 ? -7.134 -5.193 7.881 1.00 91.50 183 ARG A O 1
ATOM 1379 N N . LEU A 1 184 ? -6.475 -5.522 5.749 1.00 90.38 184 LEU A N 1
ATOM 1380 C CA . LEU A 1 184 ? -7.693 -5.074 5.093 1.00 90.38 184 LEU A CA 1
ATOM 1381 C C . LEU A 1 184 ? -8.478 -6.297 4.607 1.00 90.38 184 LEU A C 1
ATOM 1383 O O . LEU A 1 184 ? -7.934 -7.128 3.883 1.00 90.38 184 LEU A O 1
ATOM 1387 N N . VAL A 1 185 ? -9.736 -6.419 5.029 1.00 89.06 185 VAL A N 1
ATOM 1388 C CA . VAL A 1 185 ? -10.589 -7.589 4.780 1.00 89.06 185 VAL A CA 1
ATOM 1389 C C . VAL A 1 185 ? -11.896 -7.133 4.152 1.00 89.06 185 VAL A C 1
ATOM 1391 O O . VAL A 1 185 ? -12.699 -6.497 4.827 1.00 89.06 185 VAL A O 1
ATOM 1394 N N . ASN A 1 186 ? -12.136 -7.467 2.882 1.00 84.94 186 ASN A N 1
ATOM 1395 C CA . ASN A 1 186 ? -13.317 -7.003 2.136 1.00 84.94 186 ASN A CA 1
ATOM 1396 C C . ASN A 1 186 ? -13.531 -5.484 2.254 1.00 84.94 186 ASN A C 1
ATOM 1398 O O . ASN A 1 186 ? -14.664 -5.005 2.275 1.00 84.94 186 ASN A O 1
ATOM 1402 N N . SER A 1 187 ? -12.441 -4.725 2.395 1.00 83.38 187 SER A N 1
ATOM 1403 C CA . SE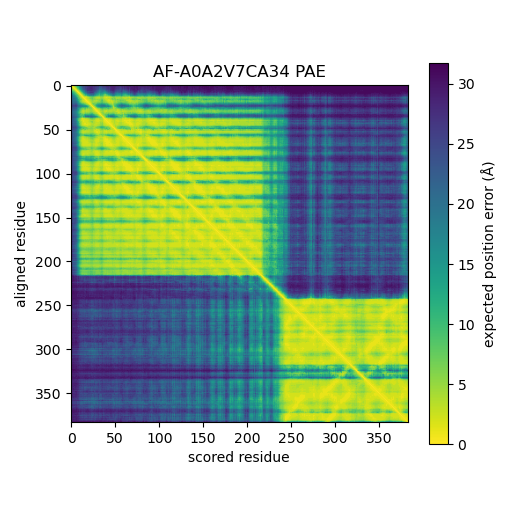R A 1 187 ? -12.530 -3.284 2.581 1.00 83.38 187 SER A CA 1
ATOM 1404 C C . SER A 1 187 ? -12.686 -2.579 1.246 1.00 83.38 187 SER A C 1
ATOM 1406 O O . SER A 1 187 ? -12.186 -3.043 0.220 1.00 83.38 187 SER A O 1
ATOM 1408 N N . SER A 1 188 ? -13.306 -1.408 1.268 1.00 83.50 188 SER A N 1
ATOM 1409 C CA . SER A 1 188 ? -13.326 -0.510 0.114 1.00 83.50 188 SER A CA 1
ATOM 1410 C C . SER A 1 188 ? -12.542 0.769 0.413 1.00 83.50 188 SER A C 1
ATOM 1412 O O . SER A 1 188 ? -12.233 1.054 1.572 1.00 83.50 188 SER A O 1
ATOM 1414 N N . ASN A 1 189 ? -12.167 1.512 -0.633 1.00 84.75 189 ASN A N 1
ATOM 1415 C CA . ASN A 1 189 ? -11.694 2.905 -0.574 1.00 84.75 189 ASN A CA 1
ATOM 1416 C C . ASN A 1 189 ? -10.711 3.204 0.575 1.00 84.75 189 ASN A C 1
ATOM 1418 O O . ASN A 1 189 ? -10.877 4.199 1.291 1.00 84.75 189 ASN A O 1
ATOM 1422 N N . SER A 1 190 ? -9.737 2.319 0.812 1.00 87.44 190 SER A N 1
ATOM 1423 C CA . SER A 1 190 ? -8.796 2.473 1.921 1.00 87.44 190 SER A CA 1
ATOM 1424 C C . SER A 1 190 ? -7.456 3.019 1.450 1.00 87.44 190 SER A C 1
ATOM 1426 O O . SER A 1 190 ? -6.958 2.684 0.378 1.00 87.44 190 SER A O 1
ATOM 1428 N N . VAL A 1 191 ? -6.853 3.858 2.276 1.00 87.31 191 VAL A N 1
ATOM 1429 C CA . VAL A 1 191 ? -5.547 4.461 2.078 1.00 87.31 191 VAL A CA 1
ATOM 1430 C C . VAL A 1 191 ? -4.626 3.984 3.189 1.00 87.31 191 VAL A C 1
ATOM 1432 O O . VAL A 1 191 ? -4.885 4.235 4.366 1.00 87.31 191 VAL A O 1
ATOM 1435 N N . VAL A 1 192 ? -3.525 3.333 2.821 1.00 87.38 192 VAL A N 1
ATOM 1436 C CA . VAL A 1 192 ? -2.435 3.019 3.751 1.00 87.38 192 VAL A CA 1
ATOM 1437 C C . VAL A 1 192 ? -1.239 3.896 3.396 1.00 87.38 192 VAL A C 1
ATOM 1439 O O . VAL A 1 192 ? -0.644 3.751 2.329 1.00 87.38 192 VAL A O 1
ATOM 1442 N N . GLY A 1 193 ? -0.938 4.860 4.266 1.00 80.44 193 GLY A N 1
ATOM 1443 C CA . GLY A 1 193 ? 0.230 5.734 4.145 1.00 80.44 193 GLY A CA 1
ATOM 1444 C C . GLY A 1 193 ? 1.468 5.129 4.809 1.00 80.44 193 GLY A C 1
ATOM 1445 O O . GLY A 1 193 ? 1.504 3.937 5.116 1.00 80.44 193 GLY A O 1
ATOM 1446 N N . MET A 1 194 ? 2.476 5.963 5.087 1.00 79.75 194 MET A N 1
ATOM 1447 C CA . MET A 1 194 ? 3.655 5.525 5.845 1.00 79.75 194 MET A CA 1
ATOM 1448 C C . MET A 1 194 ? 3.252 5.029 7.221 1.00 79.75 194 MET A C 1
ATOM 1450 O O . MET A 1 194 ? 2.581 5.756 7.944 1.00 79.75 194 MET A O 1
ATOM 1454 N N . ASN A 1 195 ? 3.729 3.864 7.632 1.00 85.75 195 ASN A N 1
ATOM 1455 C CA . ASN A 1 195 ? 3.680 3.446 9.028 1.00 85.75 195 ASN A CA 1
ATOM 1456 C C . ASN A 1 195 ? 5.062 2.920 9.436 1.00 85.75 195 ASN A C 1
ATOM 1458 O O . ASN A 1 195 ? 5.805 2.390 8.606 1.00 85.75 195 ASN A O 1
ATOM 1462 N N . LEU A 1 196 ? 5.419 3.085 10.707 1.00 85.06 196 LEU A N 1
ATOM 1463 C CA . LEU A 1 196 ? 6.665 2.567 11.252 1.00 85.06 196 LEU A CA 1
ATOM 1464 C C . LEU A 1 196 ? 6.441 1.128 11.720 1.00 85.06 196 LEU A C 1
ATOM 1466 O O . LEU A 1 196 ? 5.666 0.884 12.639 1.00 85.06 196 LEU A O 1
ATOM 1470 N N . ALA A 1 197 ? 7.120 0.173 11.090 1.00 80.31 197 ALA A N 1
ATOM 1471 C CA . ALA A 1 197 ? 7.199 -1.197 11.579 1.00 80.31 197 ALA A CA 1
ATOM 1472 C C . ALA A 1 197 ? 8.482 -1.340 12.407 1.00 80.31 197 ALA A C 1
ATOM 1474 O O . ALA A 1 197 ? 9.581 -1.186 11.881 1.00 80.31 197 ALA A O 1
ATOM 1475 N N . GLY A 1 198 ? 8.335 -1.582 13.708 1.00 79.38 198 GLY A N 1
ATOM 1476 C CA . GLY A 1 198 ? 9.441 -1.903 14.603 1.00 79.38 198 GLY A CA 1
ATOM 1477 C C . GLY A 1 198 ? 9.804 -3.384 14.497 1.00 79.38 198 GLY A C 1
ATOM 1478 O O . GLY A 1 198 ? 10.254 -3.859 13.459 1.00 79.38 198 GLY A O 1
ATOM 1479 N N . SER A 1 199 ? 9.596 -4.133 15.580 1.00 83.69 199 SER A N 1
ATOM 1480 C CA . SER A 1 199 ? 9.868 -5.571 15.667 1.00 83.69 199 SER A CA 1
ATOM 1481 C C . SER A 1 199 ? 8.599 -6.394 15.419 1.00 83.69 199 SER A C 1
ATOM 1483 O O . SER A 1 199 ? 7.932 -6.853 16.353 1.00 83.69 199 SER A O 1
ATOM 1485 N N . LEU A 1 200 ? 8.231 -6.546 14.146 1.00 84.38 200 LEU A N 1
ATOM 1486 C CA . LEU A 1 200 ? 7.170 -7.462 13.731 1.00 84.38 200 LEU A CA 1
ATOM 1487 C C . LEU A 1 200 ? 7.746 -8.856 13.463 1.00 84.38 200 LEU A C 1
ATOM 1489 O O . LEU A 1 200 ? 8.821 -8.995 12.894 1.00 84.38 200 LEU A O 1
ATOM 1493 N N . THR A 1 201 ? 7.020 -9.894 13.872 1.00 86.06 201 THR A N 1
ATOM 1494 C CA . THR A 1 201 ? 7.384 -11.304 13.621 1.00 86.06 201 THR A CA 1
ATOM 1495 C C . THR A 1 201 ? 6.618 -11.921 12.449 1.00 86.06 201 THR A C 1
ATOM 1497 O O . THR A 1 201 ? 6.931 -13.032 12.030 1.00 86.06 201 THR A O 1
ATOM 1500 N N . GLY A 1 202 ? 5.601 -11.224 11.938 1.00 81.50 202 GLY A N 1
ATOM 1501 C CA . GLY A 1 202 ? 4.731 -11.658 10.850 1.00 81.50 202 GLY A CA 1
ATOM 1502 C C . GLY A 1 202 ? 4.586 -10.597 9.760 1.00 81.50 202 GLY A C 1
ATOM 1503 O O . GLY A 1 202 ? 5.537 -9.928 9.375 1.00 81.50 202 GLY A O 1
ATOM 1504 N N . VAL A 1 203 ? 3.376 -10.463 9.224 1.00 80.56 203 VAL A N 1
ATOM 1505 C CA . VAL A 1 203 ? 3.079 -9.637 8.053 1.00 80.56 203 VAL A CA 1
ATOM 1506 C C . VAL A 1 203 ? 2.788 -8.191 8.455 1.00 80.56 203 VAL A C 1
ATOM 1508 O O . VAL A 1 203 ? 1.895 -7.909 9.254 1.00 80.56 203 VAL A O 1
ATOM 1511 N N . ALA A 1 204 ? 3.494 -7.244 7.845 1.00 83.38 204 ALA A N 1
ATOM 1512 C CA . ALA A 1 204 ? 3.273 -5.824 8.098 1.00 83.38 204 ALA A CA 1
ATOM 1513 C C . ALA A 1 204 ? 1.980 -5.285 7.445 1.00 83.38 204 ALA A C 1
ATOM 1515 O O . ALA A 1 204 ? 1.264 -4.485 8.047 1.00 83.38 204 ALA A O 1
ATOM 1516 N N . LEU A 1 205 ? 1.636 -5.748 6.241 1.00 86.50 205 LEU A N 1
ATOM 1517 C CA . LEU A 1 205 ? 0.385 -5.390 5.572 1.00 86.50 205 LEU A CA 1
ATOM 1518 C C . LEU A 1 205 ? -0.136 -6.545 4.711 1.00 86.50 20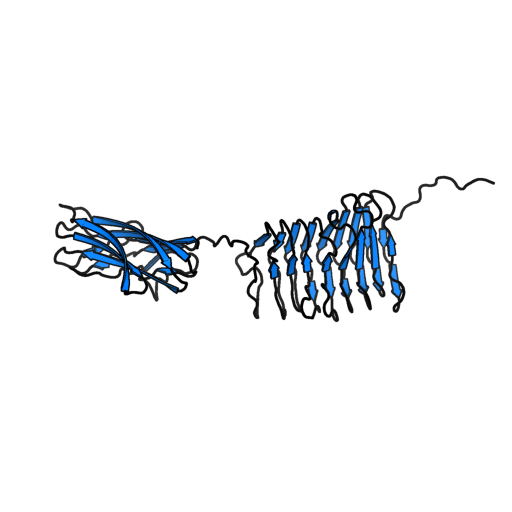5 LEU A C 1
ATOM 1520 O O . LEU A 1 205 ? 0.593 -7.073 3.872 1.00 86.50 205 LEU A O 1
ATOM 1524 N N . LEU A 1 206 ? -1.410 -6.885 4.895 1.00 84.94 206 LEU A N 1
ATOM 1525 C CA . LEU A 1 206 ? -2.164 -7.815 4.059 1.00 84.94 206 LEU A CA 1
ATOM 1526 C C . LEU A 1 206 ? -3.444 -7.142 3.566 1.00 84.94 206 LEU A C 1
ATOM 1528 O O . LEU A 1 206 ? -4.174 -6.528 4.343 1.00 84.94 206 LEU A O 1
ATOM 1532 N N . ILE A 1 207 ? -3.721 -7.283 2.274 1.00 84.56 207 ILE A N 1
ATOM 1533 C CA . ILE A 1 207 ? -4.978 -6.853 1.663 1.00 84.56 207 ILE A CA 1
ATOM 1534 C C . ILE A 1 207 ? -5.629 -8.090 1.051 1.00 84.56 207 ILE A C 1
ATOM 1536 O O . ILE A 1 207 ? -5.086 -8.669 0.107 1.00 84.56 207 ILE A O 1
ATOM 1540 N N . ASP A 1 208 ? -6.762 -8.501 1.617 1.00 82.38 208 ASP A N 1
ATOM 1541 C CA . ASP A 1 208 ? -7.497 -9.688 1.182 1.00 82.38 208 ASP A CA 1
ATOM 1542 C C . ASP A 1 208 ? -8.124 -9.466 -0.206 1.00 82.38 208 ASP A C 1
ATOM 1544 O O . ASP A 1 208 ? -8.497 -8.343 -0.555 1.00 82.38 208 ASP A O 1
ATOM 1548 N N . GLU A 1 209 ? -8.302 -10.549 -0.967 1.00 70.31 209 GLU A N 1
ATOM 1549 C CA . GLU A 1 209 ? -8.780 -10.558 -2.362 1.00 70.31 209 GLU A CA 1
ATOM 1550 C C . GLU A 1 209 ? -10.135 -9.866 -2.599 1.00 70.31 209 GLU A C 1
ATOM 1552 O O . GLU A 1 209 ? -10.364 -9.315 -3.673 1.00 70.31 209 GLU A O 1
ATOM 1557 N N . GLY A 1 210 ? -11.020 -9.839 -1.599 1.00 70.44 210 GLY A N 1
ATOM 1558 C CA . GLY A 1 210 ? -12.313 -9.154 -1.690 1.00 70.44 210 GLY A CA 1
ATOM 1559 C C . GLY A 1 210 ? -12.242 -7.638 -1.480 1.00 70.44 210 GLY A C 1
ATOM 1560 O O . GLY A 1 210 ? -13.271 -6.965 -1.531 1.00 70.44 210 GLY A O 1
ATOM 1561 N N . SER A 1 211 ? -11.058 -7.081 -1.215 1.00 78.94 211 SER A N 1
ATOM 1562 C CA . SER A 1 211 ? -10.893 -5.653 -0.932 1.00 78.94 211 SER A CA 1
ATOM 1563 C C . SER A 1 211 ? -10.682 -4.852 -2.222 1.00 78.94 211 SER A C 1
ATOM 1565 O O . SER A 1 211 ? -9.850 -5.205 -3.057 1.00 78.94 211 SER A O 1
ATOM 1567 N N . THR A 1 212 ? -11.386 -3.730 -2.385 1.00 76.44 212 THR A N 1
ATOM 1568 C CA . THR A 1 212 ? -11.399 -2.945 -3.633 1.00 76.44 212 THR A CA 1
ATOM 1569 C C . THR A 1 212 ? -10.994 -1.485 -3.428 1.00 76.44 212 THR A C 1
ATOM 1571 O O . THR A 1 212 ? -11.138 -0.922 -2.348 1.00 76.44 212 THR A O 1
ATOM 1574 N N . ASN A 1 213 ? -10.468 -0.852 -4.483 1.00 76.38 213 ASN A N 1
ATOM 1575 C CA . ASN A 1 213 ? -10.067 0.563 -4.488 1.00 76.38 213 ASN A CA 1
ATOM 1576 C C . ASN A 1 213 ? -9.147 0.973 -3.314 1.00 76.38 213 ASN A C 1
ATOM 1578 O O . ASN A 1 213 ? -9.334 2.019 -2.694 1.00 76.38 213 ASN A O 1
ATOM 1582 N N . ASN A 1 214 ? -8.160 0.133 -2.989 1.00 76.06 214 ASN A N 1
ATOM 1583 C CA . ASN A 1 214 ? -7.195 0.420 -1.931 1.00 76.06 214 ASN A CA 1
ATOM 1584 C C . ASN A 1 214 ? -5.928 1.047 -2.519 1.00 76.06 214 ASN A C 1
ATOM 1586 O O . ASN A 1 214 ? -5.355 0.527 -3.476 1.00 76.06 214 ASN A O 1
ATOM 1590 N N . THR A 1 215 ? -5.491 2.158 -1.935 1.00 77.50 215 THR A N 1
ATOM 1591 C CA . THR A 1 215 ? -4.275 2.876 -2.318 1.00 77.50 215 THR A CA 1
ATOM 1592 C C . THR A 1 215 ? -3.231 2.725 -1.223 1.00 77.50 215 THR A C 1
ATOM 1594 O O . THR A 1 215 ? -3.503 2.995 -0.056 1.00 77.50 215 THR A O 1
ATOM 1597 N N . VAL A 1 216 ? -2.015 2.331 -1.593 1.00 77.50 216 VAL A N 1
ATOM 1598 C CA . VAL A 1 216 ? -0.878 2.275 -0.670 1.00 77.50 216 VAL A CA 1
ATOM 1599 C C . VAL A 1 216 ? 0.147 3.299 -1.138 1.00 77.50 216 VAL A C 1
ATOM 1601 O O . VAL A 1 216 ? 0.696 3.157 -2.229 1.00 77.50 216 VAL A O 1
ATOM 1604 N N . PHE A 1 217 ? 0.348 4.369 -0.364 1.00 68.75 217 PHE A N 1
ATOM 1605 C CA . PHE A 1 217 ? 1.267 5.453 -0.720 1.00 68.75 217 PHE A CA 1
ATOM 1606 C C . PHE A 1 217 ? 2.671 5.183 -0.156 1.00 68.75 217 PHE A C 1
ATOM 1608 O O . PHE A 1 217 ? 2.838 5.186 1.065 1.00 68.75 217 PHE A O 1
ATOM 1615 N N . PRO A 1 218 ? 3.704 5.02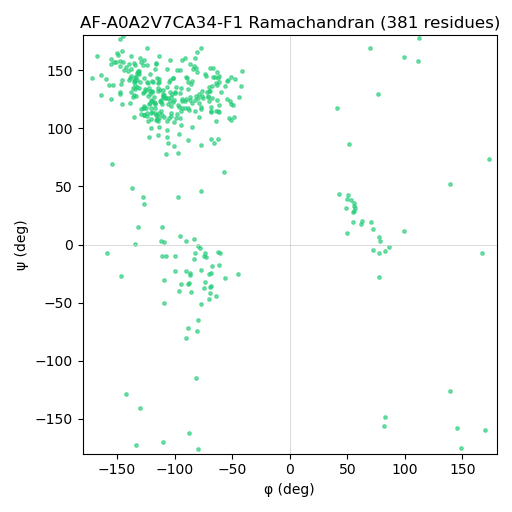7 -1.005 1.00 56.25 218 PRO A N 1
ATOM 1616 C CA . PRO A 1 218 ? 5.091 5.157 -0.590 1.00 56.25 218 PRO A CA 1
ATOM 1617 C C . PRO A 1 218 ? 5.477 6.639 -0.646 1.00 56.25 218 PRO A C 1
ATOM 1619 O O . PRO A 1 218 ? 5.417 7.277 -1.695 1.00 56.25 218 PRO A O 1
ATOM 1622 N N . THR A 1 219 ? 5.905 7.225 0.457 1.00 41.44 219 THR A N 1
ATOM 1623 C CA . THR A 1 219 ? 6.403 8.615 0.516 1.00 41.44 219 THR A CA 1
ATOM 1624 C C . THR A 1 219 ? 7.830 8.752 -0.027 1.00 41.44 219 THR A C 1
ATOM 1626 O O . THR A 1 219 ? 8.690 9.366 0.597 1.00 41.44 219 THR A O 1
ATOM 1629 N N . GLY A 1 220 ? 8.124 8.147 -1.177 1.00 37.94 220 GLY A N 1
ATOM 1630 C CA . GLY A 1 220 ? 9.477 8.127 -1.753 1.00 37.94 220 GLY A CA 1
ATOM 1631 C C . GLY A 1 220 ? 10.436 7.109 -1.118 1.00 37.94 220 GLY A C 1
ATOM 1632 O O . GLY A 1 220 ? 11.582 7.001 -1.536 1.00 37.94 220 GLY A O 1
ATOM 1633 N N . THR A 1 221 ? 9.956 6.315 -0.166 1.00 41.66 221 THR A N 1
ATOM 1634 C CA . THR A 1 221 ? 10.585 5.107 0.386 1.00 41.66 221 THR A CA 1
ATOM 1635 C C . THR A 1 221 ? 9.508 4.033 0.545 1.00 41.66 221 THR A C 1
ATOM 1637 O O . THR A 1 221 ? 8.316 4.352 0.492 1.00 41.66 221 THR A O 1
ATOM 1640 N N . SER A 1 222 ? 9.907 2.758 0.676 1.00 44.94 222 SER A N 1
ATOM 1641 C CA . SER A 1 222 ? 8.985 1.633 0.899 1.00 44.94 222 SER A CA 1
ATOM 1642 C C . SER A 1 222 ? 7.901 2.016 1.920 1.00 44.94 222 SER A C 1
ATOM 1644 O O . SER A 1 222 ? 8.242 2.610 2.944 1.00 44.94 222 SER A O 1
ATOM 1646 N N . PRO A 1 223 ? 6.614 1.678 1.694 1.00 47.19 223 PRO A N 1
ATOM 1647 C CA . PRO A 1 223 ? 5.497 2.110 2.553 1.00 47.19 223 PRO A CA 1
ATOM 1648 C C . PRO A 1 223 ? 5.599 1.586 4.002 1.00 47.19 223 PRO A C 1
ATOM 1650 O O . PRO A 1 223 ? 4.821 1.975 4.873 1.00 47.19 223 PRO A O 1
ATOM 1653 N N . LEU A 1 224 ? 6.582 0.716 4.250 1.00 49.50 224 LEU A N 1
ATOM 1654 C CA . LEU A 1 224 ? 6.986 0.129 5.514 1.00 49.50 224 LEU A CA 1
ATOM 1655 C C . LEU A 1 224 ? 8.527 0.122 5.538 1.00 49.50 224 LEU A C 1
ATOM 1657 O O . LEU A 1 224 ? 9.153 -0.448 4.639 1.00 49.50 224 LEU A O 1
ATOM 1661 N N . ILE A 1 225 ? 9.149 0.766 6.532 1.00 46.16 225 ILE A N 1
ATOM 1662 C CA . ILE A 1 225 ? 10.601 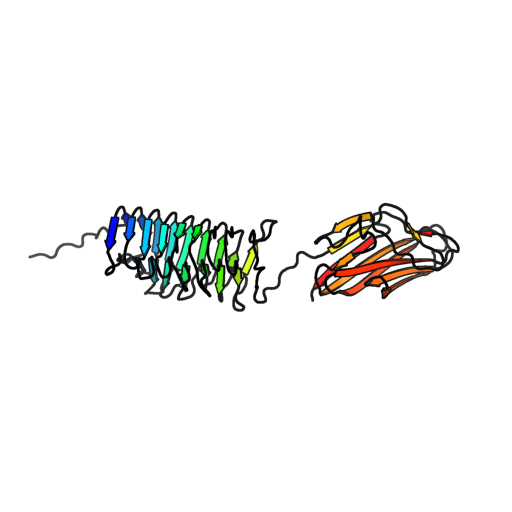0.670 6.762 1.00 46.16 225 ILE A CA 1
ATOM 1663 C C . ILE A 1 225 ? 10.857 -0.688 7.428 1.00 46.16 225 ILE A C 1
ATOM 1665 O O . ILE A 1 225 ? 10.846 -0.801 8.647 1.00 46.16 225 ILE A O 1
ATOM 1669 N N . ASP A 1 226 ? 11.006 -1.733 6.618 1.00 38.00 226 ASP A N 1
ATOM 1670 C CA . ASP A 1 226 ? 11.287 -3.092 7.087 1.00 38.00 226 ASP A CA 1
ATOM 1671 C C . ASP A 1 226 ? 12.781 -3.252 7.439 1.00 38.00 226 ASP A C 1
ATOM 1673 O O . ASP A 1 226 ? 13.657 -2.918 6.637 1.00 38.00 226 ASP A O 1
ATOM 1677 N N . ARG A 1 227 ? 13.084 -3.770 8.639 1.00 38.53 227 ARG A N 1
ATOM 1678 C CA . ARG A 1 227 ? 14.435 -4.216 9.042 1.00 38.53 227 ARG A CA 1
ATOM 1679 C C . ARG A 1 227 ? 14.540 -5.743 9.201 1.00 38.53 227 ARG A C 1
ATOM 1681 O O . ARG A 1 227 ? 15.520 -6.210 9.777 1.00 38.53 227 ARG A O 1
ATOM 1688 N N . GLY A 1 228 ? 13.584 -6.523 8.693 1.00 32.34 228 GLY A N 1
ATOM 1689 C CA . GLY A 1 228 ? 13.610 -7.982 8.766 1.00 32.34 228 GLY A CA 1
ATOM 1690 C C . GLY A 1 228 ? 12.350 -8.715 8.278 1.00 32.34 228 GLY A C 1
ATOM 1691 O O . GLY A 1 228 ? 11.706 -9.369 9.083 1.00 32.34 228 GLY A O 1
ATOM 1692 N N . VAL A 1 229 ? 12.139 -8.756 6.957 1.00 31.78 229 VAL A N 1
ATOM 1693 C CA . VAL A 1 229 ? 11.366 -9.749 6.172 1.00 31.78 229 VAL A CA 1
ATOM 1694 C C . VAL A 1 229 ? 9.831 -9.646 6.216 1.00 31.78 229 VAL A C 1
ATOM 1696 O O . VAL A 1 229 ? 9.200 -9.725 7.262 1.00 31.78 229 VAL A O 1
ATOM 1699 N N . GLY A 1 230 ? 9.224 -9.646 5.017 1.00 40.94 230 GLY A N 1
ATOM 1700 C CA . GLY A 1 230 ? 7.793 -9.892 4.792 1.00 40.94 230 GLY A CA 1
ATOM 1701 C C . GLY A 1 230 ? 7.174 -8.979 3.734 1.00 40.94 230 GLY A C 1
ATOM 1702 O O . GLY A 1 230 ? 6.182 -8.302 3.997 1.00 40.94 230 GLY A O 1
ATOM 1703 N N . THR A 1 231 ? 7.782 -8.923 2.547 1.00 48.44 231 THR A N 1
ATOM 1704 C CA . THR A 1 231 ? 7.377 -8.099 1.402 1.00 48.44 231 THR A CA 1
ATOM 1705 C C . THR A 1 231 ? 5.981 -8.481 0.899 1.00 48.44 231 THR A C 1
ATOM 1707 O O . THR A 1 231 ? 5.827 -9.335 0.037 1.00 48.44 231 THR A O 1
ATOM 1710 N N . TYR A 1 232 ? 4.966 -7.808 1.444 1.00 52.59 232 TYR A N 1
ATOM 1711 C CA . TYR A 1 232 ? 3.748 -7.395 0.743 1.00 52.59 232 TYR A CA 1
ATOM 1712 C C . TYR A 1 232 ? 3.020 -8.518 -0.035 1.00 52.59 232 TYR A C 1
ATOM 1714 O O . TYR A 1 232 ? 3.203 -8.675 -1.240 1.00 52.59 232 TYR A O 1
ATOM 1722 N N . LEU A 1 233 ? 2.133 -9.273 0.630 1.00 44.28 233 LEU A N 1
ATOM 1723 C CA . LEU A 1 233 ? 1.150 -10.117 -0.067 1.00 44.28 233 LEU A CA 1
ATOM 1724 C C . LEU A 1 233 ? -0.075 -9.263 -0.418 1.00 44.28 233 LEU A C 1
ATOM 1726 O O . LEU A 1 233 ? -0.919 -8.986 0.434 1.00 44.28 233 LEU A O 1
ATOM 1730 N N . MET A 1 234 ? -0.170 -8.827 -1.671 1.00 51.22 234 MET A N 1
ATOM 1731 C CA . MET A 1 234 ? -1.376 -8.185 -2.197 1.00 51.22 234 MET A CA 1
ATOM 1732 C C . MET A 1 234 ? -2.216 -9.205 -2.939 1.00 51.22 234 MET A C 1
ATOM 1734 O O . MET A 1 234 ? -1.768 -9.754 -3.946 1.00 51.22 234 MET A O 1
ATOM 1738 N N . GLY A 1 235 ? -3.454 -9.418 -2.500 1.00 40.25 235 GLY A N 1
ATOM 1739 C CA . GLY A 1 235 ? -4.450 -10.059 -3.346 1.00 40.25 235 GLY A CA 1
ATOM 1740 C C . GLY A 1 235 ? -4.736 -9.178 -4.563 1.00 40.25 235 GLY A C 1
ATOM 1741 O O . GLY A 1 235 ? -5.378 -8.144 -4.431 1.00 40.25 235 GLY A O 1
ATOM 1742 N N . SER A 1 236 ? -4.242 -9.568 -5.742 1.00 41.22 236 SER A N 1
ATOM 1743 C CA . SER A 1 236 ? -4.714 -9.162 -7.086 1.00 41.22 236 SER A CA 1
ATOM 1744 C C . SER A 1 236 ? -4.920 -7.665 -7.418 1.00 41.22 236 SER A C 1
ATOM 1746 O O . SER A 1 236 ? -5.437 -7.346 -8.491 1.00 41.22 236 SER A O 1
ATOM 1748 N N . THR A 1 237 ? -4.500 -6.714 -6.586 1.00 40.59 237 THR A N 1
ATOM 1749 C CA . THR A 1 237 ? -4.582 -5.281 -6.892 1.00 40.59 237 THR A CA 1
ATOM 1750 C C . THR A 1 237 ? -3.445 -4.886 -7.831 1.00 40.59 237 THR A C 1
ATOM 1752 O O . THR A 1 237 ? -2.271 -4.887 -7.468 1.00 40.59 237 THR A O 1
ATOM 1755 N N . ARG A 1 238 ? -3.807 -4.572 -9.084 1.00 40.97 238 ARG A N 1
ATOM 1756 C CA . ARG A 1 238 ? -2.888 -4.127 -10.141 1.00 40.97 238 ARG A CA 1
ATOM 1757 C C . ARG A 1 238 ? -2.049 -2.953 -9.646 1.00 40.97 238 ARG A C 1
ATOM 1759 O O . ARG A 1 238 ? -2.546 -1.833 -9.522 1.00 40.97 238 ARG A O 1
ATOM 1766 N N . TYR A 1 239 ? -0.769 -3.210 -9.415 1.00 46.81 239 TYR A N 1
ATOM 1767 C CA . TYR A 1 239 ? 0.212 -2.159 -9.231 1.00 46.81 239 TYR A CA 1
ATOM 1768 C C . TYR A 1 239 ? 0.248 -1.355 -10.533 1.00 46.81 239 TYR A C 1
ATOM 1770 O O . TYR A 1 239 ? 0.521 -1.900 -11.606 1.00 46.81 239 TYR A O 1
ATOM 1778 N N . ARG A 1 240 ? -0.049 -0.053 -10.477 1.00 46.47 240 ARG A N 1
ATOM 1779 C CA . ARG A 1 240 ? 0.398 0.837 -11.547 1.00 46.47 240 ARG A CA 1
ATOM 1780 C C . ARG A 1 240 ? 1.912 0.879 -11.391 1.00 46.47 240 ARG A C 1
ATOM 1782 O O . ARG A 1 240 ? 2.413 1.678 -10.607 1.00 46.47 240 ARG A O 1
ATOM 1789 N N . HIS A 1 241 ? 2.619 -0.028 -12.068 1.00 52.22 241 HIS A N 1
ATOM 1790 C CA . HIS A 1 241 ? 4.067 0.069 -12.171 1.00 52.22 241 HIS A CA 1
ATOM 1791 C C . HIS A 1 241 ? 4.359 1.497 -12.647 1.00 52.22 241 HIS A C 1
ATOM 1793 O O . HIS A 1 241 ? 3.805 1.894 -13.682 1.00 52.22 241 HIS A O 1
ATOM 1799 N N . PRO A 1 242 ? 5.117 2.317 -11.889 1.00 54.84 242 PRO A N 1
ATOM 1800 C CA . PRO A 1 242 ? 5.645 3.548 -12.460 1.00 54.84 242 PRO A CA 1
ATOM 1801 C C . PRO A 1 242 ? 6.334 3.110 -13.746 1.00 54.84 242 PRO A C 1
ATOM 1803 O O . PRO A 1 242 ? 7.101 2.155 -13.697 1.00 54.84 242 PRO A O 1
ATOM 1806 N N . GLN A 1 243 ? 5.943 3.672 -14.892 1.00 70.31 243 GLN A N 1
ATOM 1807 C CA . GLN A 1 243 ? 6.298 3.101 -16.192 1.00 70.31 243 GLN A CA 1
ATOM 1808 C C . GLN A 1 243 ? 7.816 2.853 -16.248 1.00 70.31 243 GLN A C 1
ATOM 1810 O O . GLN A 1 243 ? 8.598 3.809 -16.275 1.00 70.31 243 GLN A O 1
ATOM 1815 N N . SER A 1 244 ? 8.228 1.579 -16.172 1.00 86.50 244 SER A N 1
ATOM 1816 C CA . SER A 1 244 ? 9.639 1.195 -16.238 1.00 86.50 244 SER A CA 1
ATOM 1817 C C . SER A 1 244 ? 10.098 1.479 -17.659 1.00 86.50 244 SER A C 1
ATOM 1819 O O . SER A 1 244 ? 9.567 0.922 -18.624 1.00 86.50 244 SER A O 1
ATOM 1821 N N . MET A 1 245 ? 11.013 2.429 -17.781 1.00 92.88 245 MET A N 1
ATOM 1822 C CA . MET A 1 245 ? 11.438 3.027 -19.029 1.00 92.88 245 MET A CA 1
ATOM 1823 C C . MET A 1 245 ? 12.909 3.386 -18.948 1.00 92.88 245 MET A C 1
ATOM 1825 O O . MET A 1 245 ? 13.371 3.995 -17.983 1.00 92.88 245 MET A O 1
ATOM 1829 N N . ALA A 1 246 ? 13.621 3.122 -20.031 1.00 95.31 246 ALA A N 1
ATOM 1830 C CA . ALA A 1 246 ? 14.937 3.689 -20.241 1.00 95.31 246 ALA A CA 1
ATOM 1831 C C . ALA A 1 246 ? 15.049 4.240 -21.652 1.00 95.31 246 ALA A C 1
ATOM 1833 O O . ALA A 1 246 ? 14.522 3.651 -22.593 1.00 95.31 246 ALA A O 1
ATOM 1834 N N . ARG A 1 247 ? 15.771 5.350 -21.786 1.00 95.81 247 ARG A N 1
ATOM 1835 C CA . ARG A 1 247 ? 16.236 5.909 -23.050 1.00 95.81 247 ARG A CA 1
ATOM 1836 C C . ARG A 1 247 ? 17.695 6.308 -22.885 1.00 95.81 247 ARG A C 1
ATOM 1838 O O . ARG A 1 247 ? 18.010 7.269 -22.184 1.00 95.81 247 ARG A O 1
ATOM 1845 N N . ALA A 1 248 ? 18.558 5.554 -23.548 1.00 97.12 248 ALA A N 1
ATOM 1846 C CA . ALA A 1 248 ? 19.996 5.734 -23.557 1.00 97.12 248 ALA A CA 1
ATOM 1847 C C . ALA A 1 248 ? 20.462 6.318 -24.898 1.00 97.12 248 ALA A C 1
ATOM 1849 O O . ALA A 1 248 ? 19.837 6.112 -25.942 1.00 97.12 248 ALA A O 1
ATOM 1850 N N . TYR A 1 249 ? 21.561 7.059 -24.862 1.00 95.94 249 TYR A N 1
ATOM 1851 C CA . TYR A 1 249 ? 22.208 7.645 -26.031 1.00 95.94 249 TYR A CA 1
ATOM 1852 C C . TYR A 1 249 ? 23.725 7.671 -25.820 1.00 95.94 249 TYR A C 1
ATOM 1854 O O . TYR A 1 249 ? 24.233 7.428 -24.724 1.00 95.94 249 TYR A O 1
ATOM 1862 N N . SER A 1 250 ? 24.469 7.917 -26.896 1.00 92.69 250 SER A N 1
ATOM 1863 C CA . SER A 1 250 ? 25.916 8.105 -26.815 1.00 92.69 250 SER A CA 1
ATOM 1864 C C . SER A 1 250 ? 26.237 9.559 -27.091 1.00 92.69 250 SER A C 1
ATOM 1866 O O . SER A 1 250 ? 25.801 10.094 -28.103 1.00 92.69 250 SER A O 1
ATOM 1868 N N . SER A 1 251 ? 26.983 10.223 -26.214 1.00 90.69 251 SER A N 1
ATOM 1869 C CA . SER A 1 251 ? 27.410 11.615 -26.414 1.00 90.69 251 SER A CA 1
ATOM 1870 C C . SER A 1 251 ? 28.498 11.764 -27.483 1.00 90.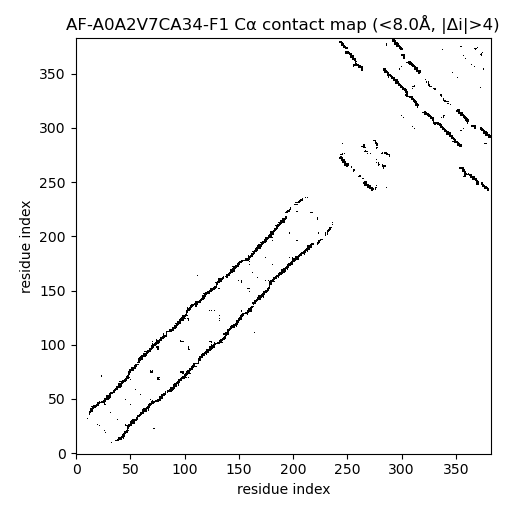69 251 SER A C 1
ATOM 1872 O O . SER A 1 251 ? 28.790 12.876 -27.916 1.00 90.69 251 SER A O 1
ATOM 1874 N N . VAL A 1 252 ? 29.076 10.650 -27.939 1.00 91.19 252 VAL A N 1
ATOM 1875 C CA . VAL A 1 252 ? 30.164 10.601 -28.920 1.00 91.19 252 VAL A CA 1
ATOM 1876 C C . VAL A 1 252 ? 29.816 9.669 -30.079 1.00 91.19 252 VAL A C 1
ATOM 1878 O O . VAL A 1 252 ? 29.011 8.748 -29.942 1.00 91.19 252 VAL A O 1
ATOM 1881 N N . GLY A 1 253 ? 30.424 9.912 -31.242 1.00 92.50 253 GLY A N 1
ATOM 1882 C CA . GLY A 1 253 ? 30.281 9.021 -32.390 1.00 92.50 253 GLY A CA 1
ATOM 1883 C C . GLY A 1 253 ? 30.925 7.655 -32.137 1.00 92.50 253 GLY A C 1
ATOM 1884 O O . GLY A 1 253 ? 31.970 7.565 -31.494 1.00 92.50 253 GLY A O 1
ATOM 1885 N N . GLN A 1 254 ? 30.315 6.593 -32.660 1.00 95.12 254 GLN A N 1
ATOM 1886 C CA . GLN A 1 254 ? 30.776 5.213 -32.491 1.00 95.12 254 GLN A CA 1
ATOM 1887 C C . GLN A 1 254 ? 31.064 4.568 -33.837 1.00 95.12 254 GLN A C 1
ATOM 1889 O O . GLN A 1 254 ? 30.241 4.629 -34.744 1.00 95.12 254 GLN A O 1
ATOM 1894 N N . MET A 1 255 ? 32.219 3.925 -33.977 1.00 97.06 255 MET A N 1
ATOM 1895 C CA . MET A 1 255 ? 32.612 3.318 -35.248 1.00 97.06 255 MET A CA 1
ATOM 1896 C C . MET A 1 255 ? 31.915 1.973 -35.454 1.00 97.06 255 MET A C 1
ATOM 1898 O O . MET A 1 255 ? 32.030 1.076 -34.623 1.00 97.06 255 MET A O 1
ATOM 1902 N N . VAL A 1 256 ? 31.235 1.822 -36.589 1.00 96.88 256 VAL A N 1
ATOM 1903 C CA . VAL A 1 256 ? 30.594 0.576 -37.019 1.00 96.88 256 VAL A CA 1
ATOM 1904 C C . VAL A 1 256 ? 31.463 -0.100 -38.076 1.00 96.88 256 VAL A C 1
ATOM 1906 O O . VAL A 1 256 ? 31.865 0.524 -39.065 1.00 96.88 256 VAL A O 1
ATOM 1909 N N . ALA A 1 257 ? 31.747 -1.386 -37.873 1.00 96.56 257 ALA A N 1
ATOM 1910 C CA . ALA A 1 257 ? 32.568 -2.196 -38.768 1.00 96.56 257 ALA A CA 1
ATOM 1911 C C . ALA A 1 257 ? 31.948 -2.343 -40.167 1.00 96.56 257 ALA A C 1
ATOM 1913 O O . ALA A 1 257 ? 30.728 -2.383 -40.325 1.00 96.56 257 ALA A O 1
ATOM 1914 N N . ASN A 1 258 ? 32.802 -2.451 -41.188 1.00 95.75 258 ASN A N 1
ATOM 1915 C CA . ASN A 1 258 ? 32.357 -2.791 -42.536 1.00 95.75 258 ASN A CA 1
ATOM 1916 C C . ASN A 1 258 ? 31.949 -4.269 -42.599 1.00 95.75 258 ASN A C 1
ATOM 1918 O O . ASN A 1 258 ? 32.717 -5.134 -42.184 1.00 95.75 258 ASN A O 1
ATOM 1922 N N . ALA A 1 259 ? 30.776 -4.545 -43.167 1.00 93.38 259 ALA A N 1
ATOM 1923 C CA . ALA A 1 259 ? 30.239 -5.887 -43.389 1.00 93.38 259 ALA A CA 1
ATOM 1924 C C . ALA A 1 259 ? 30.138 -6.758 -42.117 1.00 93.38 259 ALA A C 1
ATOM 1926 O O . ALA A 1 259 ? 30.168 -7.984 -42.196 1.00 93.38 259 ALA A O 1
ATOM 1927 N N . GLY A 1 260 ? 29.952 -6.134 -40.949 1.00 93.06 260 GLY A N 1
ATOM 1928 C CA . GLY A 1 260 ? 29.754 -6.813 -39.669 1.00 93.06 260 GLY A CA 1
ATOM 1929 C C . GLY A 1 260 ? 28.835 -6.024 -38.738 1.00 93.06 260 GLY A C 1
ATOM 1930 O O . GLY A 1 260 ? 28.721 -4.806 -38.852 1.00 93.06 260 GLY A O 1
ATOM 1931 N N . TYR A 1 261 ? 28.154 -6.724 -37.828 1.00 93.06 261 TYR A N 1
ATOM 1932 C CA . TYR A 1 261 ? 27.336 -6.081 -36.799 1.00 93.06 261 TYR A CA 1
ATOM 1933 C C . TYR A 1 261 ? 28.215 -5.620 -35.636 1.00 93.06 261 TYR A C 1
ATOM 1935 O O . TYR A 1 261 ? 28.964 -6.411 -35.067 1.00 93.06 261 TYR A O 1
ATOM 1943 N N . THR A 1 262 ? 28.088 -4.353 -35.257 1.00 96.00 262 THR A N 1
ATOM 1944 C CA . THR A 1 262 ? 28.769 -3.765 -34.100 1.00 96.00 262 THR A CA 1
ATOM 1945 C C . THR A 1 262 ? 27.742 -3.434 -33.024 1.00 96.00 262 THR A C 1
ATOM 1947 O O . THR A 1 262 ? 26.790 -2.702 -33.292 1.00 96.00 262 THR A O 1
ATOM 1950 N N . THR A 1 263 ? 27.926 -3.961 -31.809 1.00 96.19 263 THR A N 1
ATOM 1951 C CA . THR A 1 263 ? 27.131 -3.555 -30.640 1.00 96.19 263 THR A CA 1
ATOM 1952 C C . THR A 1 263 ? 27.461 -2.118 -30.266 1.00 96.19 263 THR A C 1
ATOM 1954 O O . THR A 1 263 ? 28.627 -1.781 -30.061 1.00 96.19 263 THR A O 1
ATOM 1957 N N . LEU A 1 264 ? 26.429 -1.283 -30.181 1.00 95.75 264 LEU A N 1
ATOM 1958 C CA . LEU A 1 264 ? 26.565 0.112 -29.786 1.00 95.75 264 LEU A CA 1
ATOM 1959 C C . LEU A 1 264 ? 26.547 0.232 -28.259 1.00 95.75 264 LEU A C 1
ATOM 1961 O O . LEU A 1 264 ? 25.786 -0.451 -27.575 1.00 95.75 264 LEU A O 1
ATOM 1965 N N . ASN A 1 265 ? 27.391 1.116 -27.741 1.00 95.94 265 ASN A N 1
ATOM 1966 C CA . ASN A 1 265 ? 27.493 1.476 -26.334 1.00 95.94 265 ASN A CA 1
ATOM 1967 C C . ASN A 1 265 ? 26.854 2.844 -26.083 1.00 95.94 265 ASN A C 1
ATOM 1969 O O . ASN A 1 265 ? 27.001 3.781 -26.865 1.00 95.94 265 ASN A O 1
ATOM 1973 N N . TRP A 1 266 ? 26.181 2.977 -24.954 1.00 95.69 266 TRP A N 1
ATOM 1974 C CA . TRP A 1 266 ? 25.433 4.161 -24.564 1.00 95.69 266 TRP A CA 1
ATOM 1975 C C . TRP A 1 266 ? 26.025 4.679 -23.258 1.00 95.69 266 TRP A C 1
ATOM 1977 O O . TRP A 1 266 ? 25.927 4.045 -22.213 1.00 95.69 266 TRP A O 1
ATOM 1987 N N . ASN A 1 267 ? 26.731 5.802 -23.336 1.00 94.12 267 ASN A N 1
ATOM 1988 C CA . ASN A 1 267 ? 27.451 6.379 -22.199 1.00 94.12 267 ASN A CA 1
ATOM 1989 C C . ASN A 1 267 ? 26.625 7.450 -21.466 1.00 94.12 267 ASN A C 1
ATOM 1991 O O . ASN A 1 267 ? 27.151 8.171 -20.619 1.00 94.12 267 ASN A O 1
ATOM 1995 N N . SER A 1 268 ? 25.353 7.620 -21.823 1.00 94.12 268 SER A N 1
ATOM 1996 C CA . SER A 1 268 ? 24.440 8.601 -21.241 1.00 94.12 268 SER A CA 1
ATOM 1997 C C . SER A 1 268 ? 22.991 8.112 -21.341 1.00 94.12 268 SER A C 1
ATOM 1999 O O . SER A 1 268 ? 22.661 7.281 -22.188 1.00 94.12 268 SER A O 1
ATOM 2001 N N . ALA A 1 269 ? 22.111 8.622 -20.477 1.00 92.56 269 ALA A N 1
ATOM 2002 C CA . ALA A 1 269 ? 20.681 8.324 -20.514 1.00 92.56 269 ALA A CA 1
ATOM 2003 C C . ALA A 1 269 ? 19.855 9.522 -20.042 1.00 92.56 269 ALA A C 1
ATOM 2005 O O . ALA A 1 269 ? 20.124 10.070 -18.977 1.00 92.56 269 ALA A O 1
ATOM 2006 N N . ASP A 1 270 ? 18.834 9.882 -20.822 1.00 91.19 270 ASP A N 1
ATOM 2007 C CA . ASP A 1 270 ? 17.888 10.956 -20.478 1.00 91.19 270 ASP A CA 1
ATOM 2008 C C . ASP A 1 270 ? 16.728 10.431 -19.620 1.00 91.19 270 ASP A C 1
ATOM 2010 O O . ASP A 1 270 ? 16.100 11.174 -18.870 1.00 91.19 270 ASP A O 1
ATOM 2014 N N . ILE A 1 271 ? 16.432 9.131 -19.730 1.00 91.50 271 ILE A N 1
ATOM 2015 C CA . ILE A 1 271 ? 15.408 8.435 -18.947 1.00 91.50 271 ILE A CA 1
ATOM 2016 C C . ILE A 1 271 ? 16.015 7.120 -18.470 1.00 91.50 271 ILE A C 1
ATOM 2018 O O . ILE A 1 271 ? 16.554 6.358 -19.273 1.00 91.50 271 ILE A O 1
ATOM 2022 N N . ASN A 1 272 ? 15.920 6.840 -17.174 1.00 91.56 272 ASN A N 1
ATOM 2023 C CA . ASN A 1 272 ? 16.351 5.573 -16.590 1.00 91.56 272 ASN A CA 1
ATOM 2024 C C . ASN A 1 272 ? 15.569 5.304 -15.301 1.00 91.56 272 ASN A C 1
ATOM 2026 O O . ASN A 1 272 ? 16.105 5.415 -14.196 1.00 91.56 272 ASN A O 1
ATOM 2030 N N . THR A 1 273 ? 14.273 5.027 -15.429 1.00 87.25 273 THR A N 1
ATOM 2031 C CA . THR A 1 273 ? 13.489 4.578 -14.278 1.00 87.25 273 THR A CA 1
ATOM 2032 C C . THR A 1 273 ? 13.872 3.133 -13.967 1.00 87.25 273 THR A C 1
ATOM 2034 O O . THR A 1 273 ? 14.246 2.374 -14.859 1.00 87.25 273 THR A O 1
ATOM 2037 N N . ASP A 1 274 ? 13.846 2.758 -12.688 1.00 83.25 274 ASP A N 1
ATOM 2038 C CA . ASP A 1 274 ? 14.104 1.377 -12.251 1.00 83.25 274 ASP A CA 1
ATOM 2039 C C . ASP A 1 274 ? 15.522 0.839 -12.567 1.00 83.25 274 ASP A C 1
ATOM 2041 O O . ASP A 1 274 ? 15.767 -0.359 -12.561 1.00 83.25 274 ASP A O 1
ATOM 2045 N N . SER A 1 275 ? 16.502 1.720 -12.815 1.00 89.31 275 SER A N 1
ATOM 2046 C CA . SER A 1 275 ? 17.907 1.341 -13.076 1.00 89.31 275 SER A CA 1
ATOM 2047 C C . SER A 1 275 ? 18.104 0.362 -14.250 1.00 89.31 275 SER A C 1
ATOM 2049 O O . SER A 1 275 ? 19.033 -0.448 -14.245 1.00 89.31 275 SER A O 1
ATOM 2051 N N . MET A 1 276 ? 17.251 0.433 -15.275 1.00 91.88 276 MET A N 1
ATOM 2052 C CA . MET A 1 276 ? 17.276 -0.472 -16.433 1.00 91.88 276 MET A CA 1
ATOM 2053 C C . MET A 1 276 ? 18.515 -0.300 -17.328 1.00 91.88 276 MET A C 1
ATOM 2055 O O . MET A 1 276 ? 18.844 -1.194 -18.107 1.00 91.88 276 MET A O 1
ATOM 2059 N N . HIS A 1 277 ? 19.220 0.828 -17.239 1.00 95.94 277 HIS A N 1
ATOM 2060 C CA . HIS A 1 277 ? 20.464 1.080 -17.962 1.00 95.94 277 HIS A CA 1
ATOM 2061 C C . HIS A 1 277 ? 21.612 1.442 -17.012 1.00 95.94 277 HIS A C 1
ATOM 2063 O O . HIS A 1 277 ? 21.430 2.201 -16.059 1.00 95.94 277 HIS A O 1
ATOM 2069 N N . ASN A 1 278 ? 22.814 0.933 -17.292 1.00 93.31 278 ASN A N 1
ATOM 2070 C CA . ASN A 1 278 ? 24.025 1.232 -16.532 1.00 93.31 278 ASN A CA 1
ATOM 2071 C C . ASN A 1 278 ? 25.129 1.722 -17.480 1.00 93.31 278 ASN A C 1
ATOM 2073 O O . ASN A 1 278 ? 25.680 0.939 -18.250 1.00 93.31 278 ASN A O 1
ATOM 2077 N N . VAL A 1 279 ? 25.478 3.006 -17.374 1.00 92.31 279 VAL A N 1
ATOM 2078 C CA . VAL A 1 279 ? 26.429 3.685 -18.274 1.00 92.31 279 VAL A CA 1
ATOM 2079 C C . VAL A 1 279 ? 27.901 3.312 -18.044 1.00 92.31 279 VAL A C 1
ATOM 2081 O O . VAL A 1 279 ? 28.748 3.696 -18.844 1.00 92.31 279 VAL A O 1
ATOM 2084 N N . THR A 1 280 ? 28.235 2.594 -16.963 1.00 84.62 280 THR A N 1
ATOM 2085 C CA . THR A 1 280 ? 29.628 2.282 -16.587 1.00 84.62 280 THR A CA 1
ATOM 2086 C C . THR A 1 280 ? 29.985 0.812 -16.783 1.00 84.62 280 THR A C 1
ATOM 2088 O O . THR A 1 280 ? 30.999 0.501 -17.397 1.00 84.62 280 THR A O 1
ATOM 2091 N N . THR A 1 281 ? 29.169 -0.106 -16.268 1.00 85.81 281 THR A N 1
ATOM 2092 C CA . THR A 1 281 ? 29.446 -1.551 -16.269 1.00 85.81 281 THR A CA 1
ATOM 2093 C C . THR A 1 281 ? 28.819 -2.269 -17.463 1.00 85.81 281 THR A C 1
ATOM 2095 O O . THR A 1 281 ? 29.403 -3.217 -17.980 1.00 85.81 281 THR A O 1
ATOM 2098 N N . TYR A 1 282 ? 27.643 -1.825 -17.919 1.00 89.19 282 TYR A N 1
ATOM 2099 C CA . TYR A 1 282 ? 26.855 -2.512 -18.951 1.00 89.19 282 TYR A CA 1
ATOM 2100 C C . TYR A 1 282 ? 26.277 -1.531 -19.978 1.00 89.19 282 TYR A C 1
ATOM 2102 O O . TYR A 1 282 ? 25.094 -1.580 -20.319 1.00 89.19 282 TYR A O 1
ATOM 2110 N N . ALA A 1 283 ? 27.140 -0.649 -20.486 1.00 95.00 283 ALA A N 1
ATOM 2111 C CA . ALA A 1 283 ? 26.760 0.476 -21.338 1.00 95.00 283 ALA A CA 1
ATOM 2112 C C . ALA A 1 283 ? 26.089 0.074 -22.666 1.00 95.00 283 ALA A C 1
ATOM 2114 O O . ALA A 1 283 ? 25.434 0.897 -23.290 1.00 95.00 283 ALA A O 1
ATOM 2115 N N . SER A 1 284 ? 26.196 -1.171 -23.129 1.00 96.31 284 SER A N 1
ATOM 2116 C CA . SER A 1 284 ? 25.517 -1.621 -24.353 1.00 96.31 284 SER A CA 1
ATOM 2117 C C . SER A 1 284 ? 24.054 -2.035 -24.155 1.00 96.31 284 SER A C 1
ATOM 2119 O O . SER A 1 284 ? 23.335 -2.224 -25.139 1.00 96.31 284 SER A O 1
ATOM 2121 N N . ARG A 1 285 ? 23.602 -2.193 -22.903 1.00 96.38 285 ARG A N 1
ATOM 2122 C CA . ARG A 1 285 ? 22.396 -2.964 -22.562 1.00 96.38 285 ARG A CA 1
ATOM 2123 C C . ARG A 1 285 ? 21.292 -2.108 -21.965 1.00 96.38 285 ARG A C 1
ATOM 2125 O O . ARG A 1 285 ? 21.550 -1.244 -21.128 1.00 96.38 285 ARG A O 1
ATOM 2132 N N . LEU A 1 286 ? 20.051 -2.442 -22.309 1.00 97.50 286 LEU A N 1
ATOM 2133 C CA . LEU A 1 286 ? 18.880 -2.118 -21.495 1.00 97.50 286 LEU A CA 1
ATOM 2134 C C . LEU A 1 286 ? 18.367 -3.429 -20.875 1.00 97.50 286 LEU A C 1
ATOM 2136 O O . LEU A 1 286 ? 18.140 -4.400 -21.595 1.00 97.50 286 LEU A O 1
ATOM 2140 N N . THR A 1 287 ? 18.216 -3.472 -19.552 1.00 97.00 287 THR A N 1
ATOM 2141 C CA . THR A 1 287 ? 17.892 -4.678 -18.771 1.00 97.00 287 THR A CA 1
ATOM 2142 C C . THR A 1 287 ? 16.479 -4.595 -18.215 1.00 97.00 287 THR A C 1
ATOM 2144 O O . THR A 1 287 ? 16.117 -3.606 -17.580 1.00 97.00 287 THR A O 1
ATOM 2147 N N . ALA A 1 288 ? 15.674 -5.626 -18.456 1.00 93.62 288 ALA A N 1
ATOM 2148 C CA . ALA A 1 288 ? 14.344 -5.742 -17.881 1.00 93.62 288 ALA A CA 1
ATOM 2149 C C . ALA A 1 288 ? 14.461 -6.013 -16.375 1.00 93.62 288 ALA A C 1
ATOM 2151 O O . ALA A 1 288 ? 15.106 -6.968 -15.945 1.00 93.62 288 ALA A O 1
ATOM 2152 N N . THR A 1 289 ? 13.848 -5.169 -15.559 1.00 90.19 289 THR A N 1
ATOM 2153 C CA . THR A 1 289 ? 13.818 -5.300 -14.093 1.00 90.19 289 THR A CA 1
ATOM 2154 C C . THR A 1 289 ? 12.672 -6.188 -13.620 1.00 90.19 289 THR A C 1
ATOM 2156 O O . THR A 1 289 ? 12.780 -6.851 -12.590 1.00 90.19 289 THR A O 1
ATOM 2159 N N . ILE A 1 290 ? 11.606 -6.256 -14.418 1.00 87.12 290 ILE A N 1
ATOM 2160 C CA . ILE A 1 290 ? 10.415 -7.075 -14.211 1.00 87.12 290 ILE A CA 1
ATOM 2161 C C . ILE A 1 290 ? 10.152 -7.935 -15.452 1.00 87.12 290 ILE A C 1
ATOM 2163 O O . ILE A 1 290 ? 10.658 -7.658 -16.537 1.00 87.12 290 ILE A O 1
ATOM 2167 N N . ALA A 1 291 ? 9.408 -9.027 -15.287 1.00 87.50 291 ALA A N 1
ATOM 2168 C CA . ALA A 1 291 ? 8.985 -9.840 -16.422 1.00 87.50 291 ALA A CA 1
ATOM 2169 C C . ALA A 1 291 ? 7.764 -9.206 -17.111 1.00 87.50 291 ALA A C 1
ATOM 2171 O O . ALA A 1 291 ? 6.951 -8.575 -16.445 1.00 87.50 291 ALA A O 1
ATOM 2172 N N . GLY A 1 292 ? 7.635 -9.391 -18.425 1.00 90.12 292 GLY A N 1
ATOM 2173 C CA . GLY A 1 292 ? 6.448 -9.020 -19.200 1.00 90.12 292 GLY A CA 1
ATOM 2174 C C . GLY A 1 292 ? 6.787 -8.539 -20.609 1.00 90.12 292 GLY A C 1
ATOM 2175 O O . GLY A 1 292 ? 7.835 -8.883 -21.166 1.00 90.12 292 GLY A O 1
ATOM 2176 N N . LYS A 1 293 ? 5.883 -7.768 -21.218 1.00 92.62 293 LYS A N 1
ATOM 2177 C CA . LYS A 1 293 ? 6.033 -7.242 -22.579 1.00 92.62 293 LYS A CA 1
ATOM 2178 C C . LYS A 1 293 ? 6.627 -5.839 -22.550 1.00 92.62 293 LYS A C 1
ATOM 2180 O O . LYS A 1 293 ? 6.183 -4.963 -21.811 1.00 92.62 293 LYS A O 1
ATOM 2185 N N . TYR A 1 294 ? 7.597 -5.613 -23.423 1.00 93.88 294 TYR A N 1
ATOM 2186 C CA . TYR A 1 294 ? 8.303 -4.349 -23.570 1.00 93.88 294 TYR A CA 1
ATOM 2187 C C . TYR A 1 294 ? 8.216 -3.863 -25.009 1.00 93.88 294 TYR A C 1
ATOM 2189 O O . TYR A 1 294 ? 8.466 -4.633 -25.936 1.00 93.88 294 TYR A O 1
ATOM 2197 N N . LEU A 1 295 ? 7.892 -2.584 -25.201 1.00 95.00 295 LEU A N 1
ATOM 2198 C CA . LEU A 1 295 ? 8.066 -1.913 -26.484 1.00 95.00 295 LEU A CA 1
ATOM 2199 C C . LEU A 1 295 ? 9.473 -1.325 -26.517 1.00 95.00 295 LEU A C 1
ATOM 2201 O O . LEU A 1 295 ? 9.825 -0.463 -25.714 1.00 95.00 295 LEU A O 1
ATOM 2205 N N . VAL A 1 296 ? 10.277 -1.802 -27.455 1.00 96.00 296 VAL A N 1
ATOM 2206 C CA . VAL A 1 296 ? 11.658 -1.378 -27.659 1.00 96.00 296 VAL A CA 1
ATOM 2207 C C . VAL A 1 296 ? 11.719 -0.529 -28.913 1.00 96.00 296 VAL A C 1
ATOM 2209 O O . VAL A 1 296 ? 11.140 -0.910 -29.925 1.00 96.00 296 VAL A O 1
ATOM 2212 N N . GLY A 1 297 ? 12.431 0.595 -28.868 1.00 94.25 297 GLY A N 1
ATOM 2213 C CA . GLY A 1 297 ? 12.631 1.471 -30.021 1.00 94.25 297 GLY A CA 1
ATOM 2214 C C . GLY A 1 297 ? 14.075 1.932 -30.153 1.00 94.25 297 GLY A C 1
ATOM 2215 O O . GLY A 1 297 ? 14.810 1.980 -29.166 1.00 94.25 297 GLY A O 1
ATOM 2216 N N . TYR A 1 298 ? 14.484 2.305 -31.363 1.00 94.31 298 TYR A N 1
ATOM 2217 C CA . TYR A 1 298 ? 15.809 2.874 -31.594 1.00 94.31 298 TYR A CA 1
ATOM 2218 C C . TYR A 1 298 ? 15.863 3.856 -32.767 1.00 94.31 298 TYR A C 1
ATOM 2220 O O . TYR A 1 298 ? 15.004 3.852 -33.651 1.00 94.31 298 TYR A O 1
ATOM 2228 N N . SER A 1 299 ? 16.953 4.622 -32.795 1.00 94.25 299 SER A N 1
ATOM 2229 C CA . SER A 1 299 ? 17.457 5.365 -33.950 1.00 94.25 299 SER A CA 1
ATOM 2230 C C . SER A 1 299 ? 18.965 5.149 -34.061 1.00 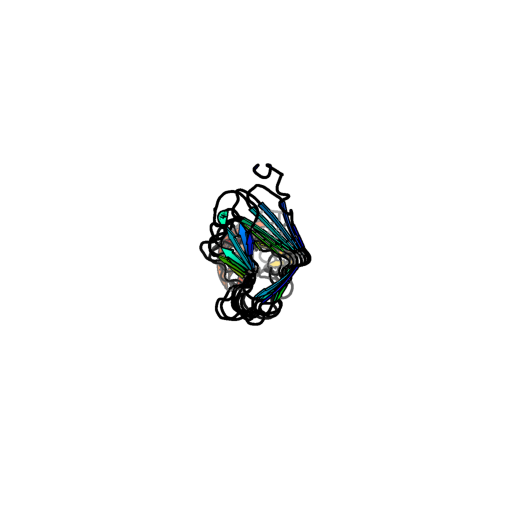94.25 299 SER A C 1
ATOM 2232 O O . SER A 1 299 ? 19.660 5.184 -33.047 1.00 94.25 299 SER A O 1
ATOM 2234 N N . ILE A 1 300 ? 19.478 4.929 -35.271 1.00 94.81 300 ILE A N 1
ATOM 2235 C CA . ILE A 1 300 ? 20.916 4.964 -35.568 1.00 94.81 300 ILE A CA 1
ATOM 2236 C C . ILE A 1 300 ? 21.118 5.905 -36.749 1.00 94.81 300 ILE A C 1
ATOM 2238 O O . ILE A 1 300 ? 20.630 5.632 -37.846 1.00 94.81 300 ILE A O 1
ATOM 2242 N N . GLN A 1 301 ? 21.853 6.990 -36.530 1.00 95.56 301 GLN A N 1
ATOM 2243 C CA . GLN A 1 301 ? 22.224 7.939 -37.575 1.00 95.56 301 GLN A CA 1
ATOM 2244 C C . GLN A 1 301 ? 23.647 7.641 -38.046 1.00 95.56 301 GLN A C 1
ATOM 2246 O O . GLN A 1 301 ? 24.605 7.868 -37.315 1.00 95.56 301 GLN A O 1
ATOM 2251 N N . TYR A 1 302 ? 23.799 7.119 -39.256 1.00 95.12 302 TYR A N 1
ATOM 2252 C CA . TYR A 1 302 ? 25.099 6.859 -39.866 1.00 95.12 302 TYR A CA 1
ATOM 2253 C C . TYR A 1 302 ? 25.631 8.100 -40.565 1.00 95.12 302 TYR A C 1
ATOM 2255 O O . TYR A 1 302 ? 24.897 8.759 -41.295 1.00 95.12 302 TYR A O 1
ATOM 2263 N N . GLU A 1 303 ? 26.923 8.356 -40.403 1.00 94.75 303 GLU A N 1
ATOM 2264 C CA . GLU A 1 303 ? 27.641 9.384 -41.144 1.00 94.75 303 GLU A CA 1
ATOM 2265 C C . GLU A 1 303 ? 27.468 9.225 -42.663 1.00 94.75 303 GLU A C 1
ATOM 2267 O O . GLU A 1 303 ? 27.466 8.109 -43.199 1.00 94.75 303 GLU A O 1
ATOM 2272 N N . ALA A 1 304 ? 27.339 10.362 -43.347 1.00 93.00 304 ALA A N 1
ATOM 2273 C CA . ALA A 1 304 ? 27.191 10.457 -44.789 1.00 93.00 304 ALA A CA 1
ATOM 2274 C C . ALA A 1 304 ? 28.239 9.633 -45.550 1.00 93.00 304 ALA A C 1
ATOM 2276 O O . ALA A 1 304 ? 29.453 9.847 -45.463 1.00 93.00 304 ALA A O 1
ATOM 2277 N N . ASN A 1 305 ? 27.754 8.681 -46.344 1.00 92.12 305 ASN A N 1
ATOM 2278 C CA . ASN A 1 305 ? 28.562 7.909 -47.275 1.00 92.12 305 ASN A CA 1
ATOM 2279 C C . ASN A 1 305 ? 27.641 7.215 -48.279 1.00 92.12 305 ASN A C 1
ATOM 2281 O O . ASN A 1 305 ? 26.739 6.501 -47.855 1.00 92.12 305 ASN A O 1
ATOM 2285 N N . ALA A 1 306 ? 27.915 7.380 -49.573 1.00 90.19 306 ALA A N 1
ATOM 2286 C CA . ALA A 1 306 ? 27.047 6.932 -50.663 1.00 90.19 306 ALA A CA 1
ATOM 2287 C C . ALA A 1 306 ? 27.191 5.449 -51.056 1.00 90.19 306 ALA A C 1
ATOM 2289 O O . ALA A 1 306 ? 26.588 5.003 -52.030 1.00 90.19 306 ALA A O 1
ATOM 2290 N N . ILE A 1 307 ? 28.002 4.673 -50.330 1.00 92.25 307 ILE A N 1
ATOM 2291 C CA . ILE A 1 307 ? 28.322 3.285 -50.671 1.00 92.25 307 ILE A CA 1
ATOM 2292 C C . ILE A 1 307 ? 27.664 2.325 -49.674 1.00 92.25 307 ILE A C 1
ATOM 2294 O O . ILE A 1 307 ? 27.759 2.474 -48.447 1.00 92.25 307 ILE A O 1
ATOM 2298 N N . GLY A 1 308 ? 27.030 1.288 -50.223 1.00 91.19 308 GLY A N 1
ATOM 2299 C CA . GLY A 1 308 ? 26.521 0.146 -49.473 1.00 91.19 308 GLY A CA 1
ATOM 2300 C C . GLY A 1 308 ? 25.163 0.368 -48.804 1.00 91.19 308 GLY A C 1
ATOM 2301 O O . GLY A 1 308 ? 24.361 1.199 -49.219 1.00 91.19 308 GLY A O 1
ATOM 2302 N N . VAL A 1 309 ? 24.906 -0.416 -47.759 1.00 92.38 309 VAL A N 1
ATOM 2303 C CA . VAL A 1 309 ? 23.639 -0.451 -47.009 1.00 92.38 309 VAL A CA 1
ATOM 2304 C C . VAL A 1 309 ? 23.882 -0.004 -45.569 1.00 92.38 309 VAL A C 1
ATOM 2306 O O . VAL A 1 309 ? 25.011 -0.100 -45.078 1.00 92.38 309 VAL A O 1
ATOM 2309 N N . ARG A 1 310 ? 22.846 0.502 -44.894 1.00 93.12 310 ARG A N 1
ATOM 2310 C CA . ARG A 1 310 ? 22.800 0.757 -43.445 1.00 93.12 310 ARG A CA 1
ATOM 2311 C C . ARG A 1 310 ? 21.685 -0.071 -42.829 1.00 93.12 310 ARG A C 1
ATOM 2313 O O . ARG A 1 310 ? 20.583 -0.088 -43.370 1.00 93.12 310 ARG A O 1
ATOM 2320 N N . ALA A 1 311 ? 21.961 -0.768 -41.732 1.00 92.62 311 ALA A N 1
ATOM 2321 C CA . ALA A 1 311 ? 20.970 -1.616 -41.081 1.00 92.62 311 ALA A CA 1
ATOM 2322 C C . ALA A 1 311 ? 21.149 -1.683 -39.564 1.00 92.62 311 ALA A C 1
ATOM 2324 O O . ALA A 1 311 ? 22.234 -1.451 -39.039 1.00 92.62 311 ALA A O 1
ATOM 2325 N N . GLY A 1 312 ? 20.068 -2.026 -38.867 1.00 91.56 312 GLY A N 1
ATOM 2326 C CA . GLY A 1 312 ? 20.025 -2.121 -37.412 1.00 91.56 312 GLY A CA 1
ATOM 2327 C C . GLY A 1 312 ? 19.258 -3.359 -36.970 1.00 91.56 312 GLY A C 1
ATOM 2328 O O . GLY A 1 312 ? 18.291 -3.770 -37.618 1.00 91.56 312 GLY A O 1
ATOM 2329 N N . ARG A 1 313 ? 19.698 -3.968 -35.869 1.00 91.94 313 ARG A N 1
ATOM 2330 C CA . ARG A 1 313 ? 19.004 -5.105 -35.253 1.00 91.94 313 ARG A CA 1
ATOM 2331 C C . ARG A 1 313 ? 19.052 -5.043 -33.738 1.00 91.94 313 ARG A C 1
ATOM 2333 O O . ARG A 1 313 ? 20.012 -4.525 -33.169 1.00 91.94 313 ARG A O 1
ATOM 2340 N N . ILE A 1 314 ? 18.051 -5.644 -33.106 1.00 94.12 314 ILE A N 1
ATOM 2341 C CA . ILE A 1 314 ? 18.012 -5.829 -31.656 1.00 94.12 314 ILE A CA 1
ATOM 2342 C C . ILE A 1 314 ? 18.341 -7.283 -31.336 1.00 94.12 314 ILE A C 1
ATOM 2344 O O . ILE A 1 314 ? 17.758 -8.208 -31.912 1.00 94.12 314 ILE A O 1
ATOM 2348 N N . VAL A 1 315 ? 19.262 -7.478 -30.396 1.00 94.62 315 VAL A N 1
ATOM 2349 C CA . VAL A 1 315 ? 19.612 -8.795 -29.864 1.00 94.62 315 VAL A CA 1
ATOM 2350 C C . VAL A 1 315 ? 19.224 -8.897 -28.396 1.00 94.62 315 VAL A C 1
ATOM 2352 O O . VAL A 1 315 ? 19.416 -7.957 -27.633 1.00 94.62 315 VAL A O 1
ATOM 2355 N N . LYS A 1 316 ? 18.678 -10.045 -28.000 1.00 94.94 316 LYS A N 1
ATOM 2356 C CA . LYS A 1 316 ? 18.376 -10.409 -26.617 1.00 94.94 316 LYS A CA 1
ATOM 2357 C C . LYS A 1 316 ? 19.491 -11.292 -26.078 1.00 94.94 316 LYS A C 1
ATOM 2359 O O . LYS A 1 316 ? 19.938 -12.224 -26.754 1.00 94.94 316 LYS A O 1
ATOM 2364 N N . ASN A 1 317 ? 19.923 -11.000 -24.855 1.00 95.69 317 ASN A N 1
ATOM 2365 C CA . ASN A 1 317 ? 20.922 -11.764 -24.111 1.00 95.69 317 ASN A CA 1
ATOM 2366 C C . ASN A 1 317 ? 22.200 -12.054 -24.932 1.00 95.69 317 ASN A C 1
ATOM 2368 O O . ASN A 1 317 ? 22.749 -13.155 -24.891 1.00 95.69 317 ASN A O 1
ATOM 2372 N N . GLY A 1 318 ? 22.640 -11.073 -25.729 1.00 89.38 318 GLY A N 1
ATOM 2373 C CA . GLY A 1 318 ? 23.899 -11.093 -26.481 1.00 89.38 318 GLY A CA 1
ATOM 2374 C C . GLY A 1 318 ? 23.928 -11.926 -27.770 1.00 89.38 318 GLY A C 1
ATOM 2375 O O . GLY A 1 318 ? 24.912 -11.845 -28.501 1.00 89.38 318 GLY A O 1
ATOM 2376 N N . SER A 1 319 ? 22.896 -12.717 -28.092 1.00 81.81 319 SER A N 1
ATOM 2377 C CA . SER A 1 319 ? 22.953 -13.618 -29.265 1.00 81.81 319 SER A CA 1
ATOM 2378 C C . SER A 1 319 ? 21.632 -13.850 -30.000 1.00 81.81 319 SER A C 1
ATOM 2380 O O . SER A 1 319 ? 21.649 -14.097 -31.207 1.00 81.81 319 SER A O 1
ATOM 2382 N N . VAL A 1 320 ? 20.483 -13.741 -29.330 1.00 83.25 320 VAL A N 1
ATOM 2383 C CA . VAL A 1 320 ? 19.184 -14.033 -29.951 1.00 83.25 320 VAL A CA 1
ATOM 2384 C C . VAL A 1 320 ? 18.714 -12.818 -30.739 1.00 83.25 320 VAL A C 1
ATOM 2386 O O . VAL A 1 320 ? 18.427 -11.781 -30.151 1.00 83.25 320 VAL A O 1
ATOM 2389 N N . ASN A 1 321 ? 18.605 -12.926 -32.063 1.00 80.56 321 ASN A N 1
ATOM 2390 C CA . ASN A 1 321 ? 18.008 -11.871 -32.881 1.00 80.56 321 ASN A CA 1
ATOM 2391 C C . ASN A 1 321 ? 16.505 -11.789 -32.585 1.00 80.56 321 ASN A C 1
ATOM 2393 O O . ASN A 1 321 ? 15.770 -12.734 -32.859 1.00 80.56 321 ASN A O 1
ATOM 2397 N N . VAL A 1 322 ? 16.068 -10.677 -31.994 1.00 78.06 322 VAL A N 1
ATOM 2398 C CA . VAL A 1 322 ? 14.654 -10.453 -31.655 1.00 78.06 322 VAL A CA 1
ATOM 2399 C C . VAL A 1 322 ? 13.921 -9.819 -32.828 1.00 78.06 322 VAL A C 1
ATOM 2401 O O . VAL A 1 322 ? 12.749 -10.112 -33.045 1.00 78.06 322 VAL A O 1
ATOM 2404 N N . ALA A 1 323 ? 14.610 -8.964 -33.587 1.00 72.38 323 ALA A N 1
ATOM 2405 C CA . ALA A 1 323 ? 14.107 -8.422 -34.838 1.00 72.38 323 ALA A CA 1
ATOM 2406 C C . ALA A 1 323 ? 15.221 -7.791 -35.696 1.00 72.38 323 ALA A C 1
ATOM 2408 O O . ALA A 1 323 ? 16.142 -7.140 -35.186 1.00 72.38 323 ALA A O 1
ATOM 2409 N N . ASN A 1 324 ? 15.071 -7.918 -37.019 1.00 66.50 324 ASN A N 1
ATOM 2410 C CA . ASN A 1 324 ? 15.798 -7.147 -38.031 1.00 66.50 324 ASN A CA 1
ATOM 2411 C C . ASN A 1 324 ? 14.913 -5.966 -38.427 1.00 66.50 324 ASN A C 1
ATOM 2413 O O . ASN A 1 324 ? 13.868 -6.181 -39.034 1.00 66.50 324 ASN A O 1
ATOM 2417 N N . LEU A 1 325 ? 15.270 -4.744 -38.033 1.00 61.97 325 LEU A N 1
ATOM 2418 C CA . LEU A 1 325 ? 14.259 -3.686 -37.933 1.00 61.97 325 LEU A CA 1
ATOM 2419 C C . LEU A 1 325 ? 14.367 -2.562 -38.958 1.00 61.97 325 LEU A C 1
ATOM 2421 O O . LEU A 1 325 ? 13.411 -1.813 -39.098 1.00 61.97 325 LEU A O 1
ATOM 2425 N N . ALA A 1 326 ? 15.444 -2.485 -39.736 1.00 66.12 326 ALA A N 1
ATOM 2426 C CA . ALA A 1 326 ? 15.486 -1.687 -40.961 1.00 66.12 326 ALA A CA 1
ATOM 2427 C C . ALA A 1 326 ? 16.777 -1.977 -41.731 1.00 66.12 326 ALA A C 1
ATOM 2429 O O . ALA A 1 326 ? 17.838 -2.120 -41.119 1.00 66.12 326 ALA A O 1
ATOM 2430 N N . SER A 1 327 ? 16.701 -1.989 -43.062 1.00 76.00 327 SER A N 1
ATOM 2431 C CA . SER A 1 327 ? 17.857 -1.845 -43.946 1.00 76.00 327 SER A CA 1
ATOM 2432 C C . SER A 1 327 ? 17.523 -0.839 -45.037 1.00 76.00 327 SER A C 1
ATOM 2434 O O . SER A 1 327 ? 16.512 -0.997 -45.718 1.00 76.00 327 SER A O 1
ATOM 2436 N N . VAL A 1 328 ? 18.368 0.167 -45.220 1.00 81.62 328 VAL A N 1
ATOM 2437 C CA . VAL A 1 328 ? 18.209 1.172 -46.274 1.00 81.62 328 VAL A CA 1
ATOM 2438 C C . VAL A 1 328 ? 19.489 1.266 -47.088 1.00 81.62 328 VAL A C 1
ATOM 2440 O O . VAL A 1 328 ? 20.596 1.128 -46.557 1.00 81.62 328 VAL A O 1
ATOM 2443 N N . GLN A 1 329 ? 19.342 1.483 -48.392 1.00 79.69 329 GLN A N 1
ATOM 2444 C CA . GLN A 1 329 ? 20.477 1.825 -49.236 1.00 79.69 329 GLN A CA 1
ATOM 2445 C C . GLN A 1 329 ? 21.035 3.185 -48.799 1.00 79.69 329 GLN A C 1
ATOM 2447 O O . GLN A 1 329 ? 20.285 4.064 -48.374 1.00 79.69 329 GLN A O 1
ATOM 2452 N N . ALA A 1 330 ? 22.354 3.338 -48.869 1.00 75.62 330 ALA A N 1
ATOM 2453 C CA . ALA A 1 330 ? 23.015 4.602 -48.587 1.00 75.62 330 ALA A CA 1
ATOM 2454 C C . ALA A 1 330 ? 22.456 5.755 -49.444 1.00 75.62 330 ALA A C 1
ATOM 2456 O O . ALA A 1 330 ? 22.199 5.579 -50.638 1.00 75.62 330 ALA A O 1
ATOM 2457 N N . ALA A 1 331 ? 22.314 6.939 -48.838 1.00 76.50 331 ALA A N 1
ATOM 2458 C CA . ALA A 1 331 ? 21.918 8.157 -49.543 1.00 76.50 331 ALA A CA 1
ATOM 2459 C C . ALA A 1 331 ? 22.948 8.535 -50.621 1.00 76.50 331 ALA A C 1
ATOM 2461 O O . ALA A 1 331 ? 24.155 8.431 -50.406 1.00 76.50 331 ALA A O 1
ATOM 2462 N N . THR A 1 332 ? 22.479 8.982 -51.787 1.00 68.44 332 THR A N 1
ATOM 2463 C CA . THR A 1 332 ? 23.320 9.119 -52.985 1.00 68.44 332 THR A CA 1
ATOM 2464 C C . THR A 1 332 ? 24.377 10.233 -52.877 1.00 68.44 332 THR A C 1
ATOM 2466 O O . THR A 1 332 ? 25.427 10.084 -53.494 1.00 68.44 332 THR A O 1
ATOM 2469 N N . THR A 1 333 ? 24.193 11.276 -52.046 1.00 74.25 333 THR A N 1
ATOM 2470 C CA . THR A 1 333 ? 25.244 12.273 -51.717 1.00 74.25 333 THR A CA 1
ATOM 2471 C C . THR A 1 333 ? 24.974 13.050 -50.420 1.00 74.25 333 THR A C 1
ATOM 2473 O O . THR A 1 333 ? 23.845 13.462 -50.189 1.00 74.25 333 THR A O 1
ATOM 2476 N N . GLY A 1 334 ? 26.029 13.343 -49.645 1.00 72.19 334 GLY A N 1
ATOM 2477 C CA . GLY A 1 334 ? 26.096 14.442 -48.660 1.00 72.19 334 GLY A CA 1
ATOM 2478 C C . GLY A 1 334 ? 25.402 14.249 -47.307 1.00 72.19 334 GLY A C 1
ATOM 2479 O O . GLY A 1 334 ? 25.881 14.802 -46.321 1.00 72.19 334 GLY A O 1
ATOM 2480 N N . ASP A 1 335 ? 24.347 13.438 -47.248 1.00 85.94 335 ASP A N 1
ATOM 2481 C CA . ASP A 1 335 ? 23.490 13.338 -46.063 1.00 85.94 335 ASP A CA 1
ATOM 2482 C C . ASP A 1 335 ? 23.770 12.102 -45.200 1.00 85.94 335 ASP A C 1
ATOM 2484 O O . ASP A 1 335 ? 24.044 11.000 -45.692 1.00 85.94 335 ASP A O 1
ATOM 2488 N N . ASP A 1 336 ? 23.655 12.286 -43.884 1.00 91.50 336 ASP A N 1
ATOM 2489 C CA . ASP A 1 336 ? 23.644 11.192 -42.919 1.00 91.50 336 ASP A CA 1
ATOM 2490 C C . ASP A 1 336 ? 22.424 10.282 -43.167 1.00 91.50 336 ASP A C 1
ATOM 2492 O O . ASP A 1 336 ? 21.330 10.732 -43.506 1.00 91.50 336 ASP A O 1
ATOM 2496 N N . THR A 1 337 ? 22.595 8.975 -42.981 1.00 93.00 337 THR A N 1
ATOM 2497 C CA . THR A 1 337 ? 21.521 7.991 -43.171 1.00 93.00 337 THR A CA 1
ATOM 2498 C C . THR A 1 337 ? 20.983 7.537 -41.819 1.00 93.00 337 THR A C 1
ATOM 2500 O O . THR A 1 337 ? 21.686 6.851 -41.079 1.00 93.00 337 THR A O 1
ATOM 2503 N N . THR A 1 338 ? 19.731 7.868 -41.505 1.00 92.00 338 THR A N 1
ATOM 2504 C CA . THR A 1 338 ? 19.087 7.464 -40.245 1.00 92.00 338 THR A CA 1
ATOM 2505 C C . THR A 1 338 ? 18.187 6.253 -40.444 1.00 92.00 338 THR A C 1
ATOM 2507 O O . THR A 1 338 ? 17.325 6.245 -41.320 1.00 92.00 338 THR A O 1
ATOM 2510 N N . ILE A 1 339 ? 18.355 5.244 -39.593 1.00 92.06 339 ILE A N 1
ATOM 2511 C CA . ILE A 1 339 ? 17.442 4.105 -39.489 1.00 92.06 339 ILE A CA 1
ATOM 2512 C C . ILE A 1 339 ? 16.742 4.112 -38.138 1.00 92.06 339 ILE A C 1
ATOM 2514 O O . ILE A 1 339 ? 17.360 4.382 -37.110 1.00 92.06 339 ILE A O 1
ATOM 2518 N N . GLN A 1 340 ? 15.458 3.782 -38.142 1.00 91.69 340 GLN A N 1
ATOM 2519 C CA . GLN A 1 340 ? 14.631 3.704 -36.945 1.00 91.69 340 GLN A CA 1
ATOM 2520 C C . GLN A 1 340 ? 13.812 2.423 -36.979 1.00 91.69 340 GLN A C 1
ATOM 2522 O O . GLN A 1 340 ? 13.522 1.891 -38.049 1.00 91.69 340 GLN A O 1
ATOM 2527 N N . GLY A 1 341 ? 13.436 1.934 -35.805 1.00 90.12 341 GLY A N 1
ATOM 2528 C CA . GLY A 1 341 ? 12.602 0.750 -35.694 1.00 90.12 341 GLY A CA 1
ATOM 2529 C C . GLY A 1 341 ? 12.053 0.573 -34.291 1.00 90.12 341 GLY A C 1
ATOM 2530 O O . GLY A 1 341 ? 12.564 1.155 -33.331 1.00 90.12 341 GLY A O 1
ATOM 2531 N N . ALA A 1 342 ? 11.008 -0.243 -34.183 1.00 92.19 342 ALA A N 1
ATOM 2532 C CA . ALA A 1 342 ? 10.429 -0.635 -32.911 1.00 92.19 342 ALA A CA 1
ATOM 2533 C C . ALA A 1 342 ? 9.944 -2.089 -32.943 1.00 92.19 342 ALA A C 1
ATOM 2535 O O . ALA A 1 342 ? 9.544 -2.594 -33.990 1.00 92.19 342 ALA A O 1
ATOM 2536 N N . VAL A 1 343 ? 9.975 -2.758 -31.792 1.00 93.12 343 VAL A N 1
ATOM 2537 C CA . VAL A 1 343 ? 9.498 -4.136 -31.625 1.00 93.12 343 VAL A CA 1
ATOM 2538 C C . VAL A 1 343 ? 8.882 -4.324 -30.245 1.00 93.12 343 VAL A C 1
ATOM 2540 O O . VAL A 1 343 ? 9.387 -3.795 -29.256 1.00 93.12 343 VAL A O 1
ATOM 2543 N N . LEU A 1 344 ? 7.798 -5.096 -30.176 1.00 93.75 344 LEU A N 1
ATOM 2544 C CA . LEU A 1 344 ? 7.254 -5.593 -28.916 1.00 93.75 344 LEU A CA 1
ATOM 2545 C C . LEU A 1 344 ? 7.901 -6.948 -28.595 1.00 93.75 344 LEU A C 1
ATOM 2547 O O . LEU A 1 344 ? 7.844 -7.863 -29.414 1.00 93.75 344 LEU A O 1
ATOM 2551 N N . VAL A 1 345 ? 8.508 -7.091 -27.418 1.00 94.00 345 VAL A N 1
ATOM 2552 C CA . VAL A 1 345 ? 9.223 -8.308 -27.001 1.00 94.00 345 VAL A CA 1
ATOM 2553 C C . VAL A 1 345 ? 8.824 -8.729 -25.591 1.00 94.00 345 VAL A C 1
ATOM 2555 O O . VAL A 1 345 ? 8.650 -7.891 -24.711 1.00 94.00 345 VAL A O 1
ATOM 2558 N N . ALA A 1 346 ? 8.704 -10.039 -25.368 1.00 94.00 346 ALA A N 1
ATOM 2559 C CA . ALA A 1 346 ? 8.551 -10.609 -24.034 1.00 94.00 346 ALA A CA 1
ATOM 2560 C C . ALA A 1 346 ? 9.929 -10.850 -23.391 1.00 94.00 346 ALA A C 1
ATOM 2562 O O . ALA A 1 346 ? 10.786 -11.552 -23.949 1.00 94.00 346 ALA A O 1
ATOM 2563 N N . LEU A 1 347 ? 10.140 -10.274 -22.211 1.00 93.31 347 LEU A N 1
ATOM 2564 C CA . LEU A 1 347 ? 11.374 -10.382 -21.437 1.00 93.31 347 LEU A CA 1
ATOM 2565 C C . LEU A 1 347 ? 11.058 -10.937 -20.049 1.00 93.31 347 LEU A C 1
ATOM 2567 O O . LEU A 1 347 ? 10.062 -10.567 -19.433 1.00 93.31 347 LEU A O 1
ATOM 2571 N N . SER A 1 348 ? 11.904 -11.835 -19.556 1.00 92.56 348 SER A N 1
ATOM 2572 C CA . SER A 1 348 ? 11.937 -12.188 -18.140 1.00 92.56 348 SER A CA 1
ATOM 2573 C C . SER A 1 348 ? 12.758 -11.151 -17.372 1.00 92.56 348 SER A C 1
ATOM 2575 O O . SER A 1 348 ? 13.581 -10.444 -17.953 1.00 92.56 348 SER A O 1
ATOM 2577 N N . ALA A 1 349 ? 12.576 -11.070 -16.052 1.00 89.50 349 ALA A N 1
ATOM 2578 C CA . ALA A 1 349 ? 13.432 -10.224 -15.226 1.00 89.50 349 ALA A CA 1
ATOM 2579 C C . ALA A 1 349 ? 14.911 -10.618 -15.416 1.00 89.50 349 ALA A C 1
ATOM 2581 O O . ALA A 1 349 ? 15.248 -11.803 -15.406 1.00 89.50 349 ALA A O 1
ATOM 2582 N N . LYS A 1 350 ? 15.780 -9.614 -15.552 1.00 88.38 350 LYS A N 1
ATOM 2583 C CA . LYS A 1 350 ? 17.218 -9.688 -15.873 1.00 88.38 350 LYS A CA 1
ATOM 2584 C C . LYS A 1 350 ? 17.573 -10.058 -17.313 1.00 88.38 350 LYS A C 1
ATOM 2586 O O . LYS A 1 350 ? 18.758 -10.002 -17.647 1.00 88.38 350 LYS A O 1
ATOM 2591 N N . ASP A 1 351 ? 16.604 -10.377 -18.171 1.00 95.50 351 ASP A N 1
ATOM 2592 C CA . ASP A 1 351 ? 16.882 -10.388 -19.606 1.00 95.50 351 ASP A CA 1
ATOM 2593 C C . ASP A 1 351 ? 17.299 -8.983 -20.044 1.00 95.50 351 ASP A C 1
ATOM 2595 O O . ASP A 1 351 ? 16.787 -7.977 -19.549 1.00 95.50 351 ASP A O 1
ATOM 2599 N N . TYR A 1 352 ? 18.215 -8.906 -21.000 1.00 96.62 352 TYR A N 1
ATOM 2600 C CA . TYR A 1 352 ? 18.643 -7.637 -21.564 1.00 96.62 352 TYR A CA 1
ATOM 2601 C C . TYR A 1 352 ? 18.584 -7.652 -23.081 1.00 96.62 352 TYR A C 1
ATOM 2603 O O . TYR A 1 352 ? 18.646 -8.695 -23.736 1.00 96.62 352 TYR A O 1
ATOM 2611 N N . ILE A 1 353 ? 18.492 -6.452 -23.629 1.00 97.44 353 ILE A N 1
ATOM 2612 C CA . ILE A 1 353 ? 18.502 -6.183 -25.057 1.00 97.44 353 ILE A CA 1
ATOM 2613 C C . ILE A 1 353 ? 19.656 -5.245 -25.401 1.00 97.44 353 ILE A C 1
ATOM 2615 O O . ILE A 1 353 ? 20.017 -4.365 -24.617 1.00 97.44 353 ILE A O 1
ATOM 2619 N N . GLU A 1 354 ? 20.222 -5.432 -26.585 1.00 96.50 354 GLU A N 1
ATOM 2620 C CA . GLU A 1 354 ? 21.288 -4.602 -27.144 1.00 96.50 354 GLU A CA 1
ATOM 2621 C C . GLU A 1 354 ? 20.937 -4.217 -28.579 1.00 96.50 354 GLU A C 1
ATOM 2623 O O . GLU A 1 354 ? 20.316 -4.991 -29.316 1.00 96.50 354 GLU A O 1
ATOM 2628 N N . LEU A 1 355 ? 21.368 -3.027 -28.987 1.00 95.81 355 LEU A N 1
ATOM 2629 C CA . LEU A 1 355 ? 21.234 -2.547 -30.355 1.00 95.81 355 LEU A CA 1
ATOM 2630 C C . LEU A 1 355 ? 22.555 -2.732 -31.101 1.00 95.81 355 LEU A C 1
ATOM 2632 O O . LEU A 1 355 ? 23.621 -2.334 -30.623 1.00 95.81 355 LEU A O 1
ATOM 2636 N N . GLN A 1 356 ? 22.475 -3.306 -32.298 1.00 95.12 356 GLN A N 1
ATOM 2637 C CA . GLN A 1 356 ? 23.626 -3.494 -33.170 1.00 95.12 356 GLN A CA 1
ATOM 2638 C C . GLN A 1 356 ? 23.431 -2.763 -34.494 1.00 95.12 356 GLN A C 1
ATOM 2640 O O . GLN A 1 356 ? 22.397 -2.914 -35.148 1.00 95.12 356 GLN A O 1
ATOM 2645 N N . GLY A 1 357 ? 24.451 -2.008 -34.895 1.00 94.75 357 GLY A N 1
ATOM 2646 C CA . GLY A 1 357 ? 24.518 -1.343 -36.191 1.00 94.75 357 GLY A CA 1
ATOM 2647 C C . GLY A 1 357 ? 25.293 -2.163 -37.223 1.00 94.75 357 GLY A C 1
ATOM 2648 O O . GLY A 1 357 ? 26.216 -2.892 -36.871 1.00 94.75 357 GLY A O 1
ATOM 2649 N N . TYR A 1 358 ? 24.942 -2.016 -38.500 1.00 94.69 358 TYR A N 1
ATOM 2650 C CA . TYR A 1 358 ? 25.588 -2.670 -39.640 1.00 94.69 358 TYR A CA 1
ATOM 2651 C C . TYR A 1 358 ? 25.716 -1.719 -40.831 1.00 94.69 358 TYR A C 1
ATOM 2653 O O . TYR A 1 358 ? 24.795 -0.953 -41.122 1.00 94.69 358 TYR A O 1
ATOM 2661 N N . GLN A 1 359 ? 26.842 -1.792 -41.546 1.00 94.88 359 GLN A N 1
ATOM 2662 C CA . GLN A 1 359 ? 27.059 -1.015 -42.766 1.00 94.88 359 GLN A CA 1
ATOM 2663 C C . GLN A 1 359 ? 28.084 -1.657 -43.719 1.00 94.88 359 GLN A C 1
ATOM 2665 O O . GLN A 1 359 ? 28.941 -2.420 -43.277 1.00 94.88 359 GLN A O 1
ATOM 2670 N N . THR A 1 360 ? 28.009 -1.348 -45.021 1.00 95.75 360 THR A N 1
ATOM 2671 C CA . THR A 1 360 ? 28.902 -1.904 -46.068 1.00 95.75 360 THR A CA 1
ATOM 2672 C C . THR A 1 360 ? 29.578 -0.840 -46.946 1.00 95.75 360 THR A C 1
ATOM 2674 O O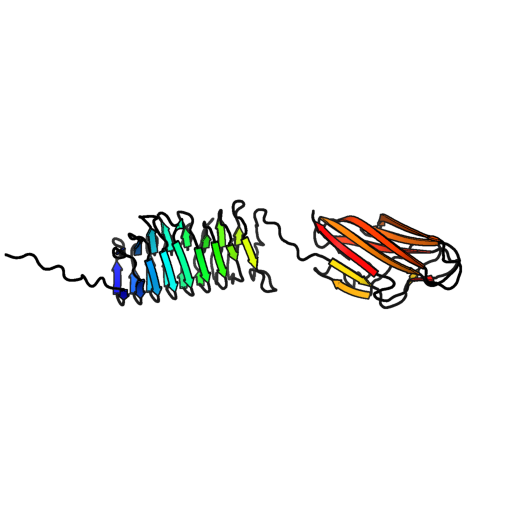 . THR A 1 360 ? 29.661 -0.983 -48.165 1.00 95.75 360 THR A O 1
ATOM 2677 N N . SER A 1 361 ? 30.032 0.262 -46.350 1.00 94.19 361 SER A N 1
ATOM 2678 C CA . SER A 1 361 ? 30.675 1.389 -47.049 1.00 94.19 361 SER A CA 1
ATOM 2679 C C . SER A 1 361 ? 32.102 1.119 -47.546 1.00 94.19 361 SER A C 1
ATOM 2681 O O . SER A 1 361 ? 32.682 1.970 -48.218 1.00 94.19 361 SER A O 1
ATOM 2683 N N . GLY A 1 362 ? 32.694 -0.028 -47.197 1.00 94.88 362 GLY A N 1
ATOM 2684 C CA . GLY A 1 362 ? 34.086 -0.374 -47.505 1.00 94.88 362 GLY A CA 1
ATOM 2685 C C . GLY A 1 362 ? 35.112 0.123 -46.478 1.00 94.88 362 GLY A C 1
ATOM 2686 O O . GLY A 1 362 ? 36.295 -0.171 -46.615 1.00 94.88 362 GLY A O 1
ATOM 2687 N N . ARG A 1 363 ? 34.684 0.842 -45.431 1.00 94.25 363 ARG A N 1
ATOM 2688 C CA . ARG A 1 363 ? 35.536 1.336 -44.331 1.00 94.25 363 ARG A CA 1
ATOM 2689 C C . ARG A 1 363 ? 34.770 1.383 -43.007 1.00 94.25 363 ARG A C 1
ATOM 2691 O O . ARG A 1 363 ? 33.578 1.090 -42.983 1.00 94.25 363 ARG A O 1
ATOM 2698 N N . LEU A 1 364 ? 35.432 1.757 -41.910 1.00 96.00 364 LEU A N 1
ATOM 2699 C CA . LEU A 1 364 ? 34.737 2.137 -40.675 1.00 96.00 364 LEU A CA 1
ATOM 2700 C C . LEU A 1 364 ? 33.880 3.382 -40.923 1.00 96.00 364 LEU A C 1
ATOM 2702 O O . LEU A 1 364 ? 34.328 4.319 -41.586 1.00 96.00 364 LEU A O 1
ATOM 2706 N N . LEU A 1 365 ? 32.664 3.383 -40.385 1.00 95.38 365 LEU A N 1
ATOM 2707 C CA . LEU A 1 365 ? 31.732 4.498 -40.512 1.00 95.38 365 LEU A CA 1
ATOM 2708 C C . LEU A 1 365 ? 31.135 4.830 -39.149 1.00 95.38 365 LEU A C 1
ATOM 2710 O O . LEU A 1 365 ? 30.738 3.924 -38.415 1.00 95.38 365 LEU A O 1
ATOM 2714 N N . ALA A 1 366 ? 31.066 6.114 -38.811 1.00 95.75 366 ALA A N 1
ATOM 2715 C CA . ALA A 1 366 ? 30.535 6.539 -37.528 1.00 95.75 366 ALA A CA 1
ATOM 2716 C C . ALA A 1 366 ? 28.999 6.450 -37.494 1.00 95.75 366 ALA A C 1
ATOM 2718 O O . ALA A 1 366 ? 28.317 6.968 -38.375 1.00 95.75 366 ALA A O 1
ATOM 2719 N N . ALA A 1 367 ? 28.449 5.853 -36.440 1.00 95.19 367 ALA A N 1
ATOM 2720 C CA . ALA A 1 367 ? 27.128 6.185 -35.930 1.00 95.19 367 ALA A CA 1
ATOM 2721 C C . ALA A 1 367 ? 27.256 7.469 -35.099 1.00 95.19 367 ALA A C 1
ATOM 2723 O O . ALA A 1 367 ? 28.049 7.521 -34.156 1.00 95.19 367 ALA A O 1
ATOM 2724 N N . ARG A 1 368 ? 26.526 8.522 -35.465 1.00 95.00 368 ARG A N 1
ATOM 2725 C CA . ARG A 1 368 ? 26.565 9.830 -34.805 1.00 95.00 368 ARG A CA 1
ATOM 2726 C C . ARG A 1 368 ? 26.075 9.720 -33.363 1.00 95.00 368 ARG A C 1
ATOM 2728 O O . ARG A 1 368 ? 25.087 9.037 -33.088 1.00 95.00 368 ARG A O 1
ATOM 2735 N N . GLY A 1 369 ? 26.765 10.419 -32.464 1.00 91.38 369 GLY A N 1
ATOM 2736 C CA . GLY A 1 369 ? 26.308 10.632 -31.094 1.00 91.38 369 GLY A CA 1
ATOM 2737 C C . GLY A 1 369 ? 25.255 11.742 -30.996 1.00 91.38 369 GLY A C 1
ATOM 2738 O O . GLY A 1 369 ? 24.845 12.327 -31.996 1.00 91.38 369 GLY A O 1
ATOM 2739 N N . GLY A 1 370 ? 24.847 12.054 -29.771 1.00 87.75 370 GLY A N 1
ATOM 2740 C CA . GLY A 1 370 ? 23.816 13.033 -29.438 1.00 87.75 370 GLY A CA 1
ATOM 2741 C C . GLY A 1 370 ? 22.454 12.397 -29.150 1.00 87.75 370 GLY A C 1
ATOM 2742 O O . GLY A 1 370 ? 22.176 11.264 -29.533 1.00 87.75 370 GLY A O 1
ATOM 2743 N N . THR A 1 371 ? 21.586 13.153 -28.478 1.00 85.31 371 THR A N 1
ATOM 2744 C CA . THR A 1 371 ? 20.258 12.707 -28.008 1.00 85.31 371 THR A CA 1
ATOM 2745 C C . THR A 1 371 ? 19.244 12.485 -29.140 1.00 85.31 371 THR A C 1
ATOM 2747 O O . THR A 1 371 ? 18.308 11.688 -29.002 1.00 85.31 371 THR A O 1
ATOM 2750 N N . SER A 1 372 ? 19.442 13.167 -30.274 1.00 82.38 372 SER A N 1
ATOM 2751 C CA . SER A 1 372 ? 18.562 13.119 -31.452 1.00 82.38 372 SER A CA 1
ATOM 2752 C C . SER A 1 372 ? 19.066 12.200 -32.567 1.00 82.38 372 SER A C 1
ATOM 2754 O O . SER A 1 372 ? 18.261 11.756 -33.381 1.00 82.38 372 SER A O 1
ATOM 2756 N N . GLY A 1 373 ? 20.374 11.921 -32.614 1.00 83.56 373 GLY A N 1
ATOM 2757 C CA . GLY A 1 373 ? 20.995 11.136 -33.684 1.00 83.56 373 GLY A CA 1
ATOM 2758 C C . GLY A 1 373 ? 20.814 9.636 -33.473 1.00 83.56 373 GLY A C 1
ATOM 2759 O O . GLY A 1 373 ? 19.979 8.998 -34.123 1.00 83.56 373 GLY A O 1
ATOM 2760 N N . SER A 1 374 ? 21.571 9.080 -32.523 1.00 93.94 374 SER A N 1
ATOM 2761 C CA . SER A 1 374 ? 21.488 7.662 -32.164 1.00 93.94 374 SER A CA 1
ATOM 2762 C C . SER A 1 374 ? 21.030 7.478 -30.719 1.00 93.94 374 SER A C 1
ATOM 2764 O O . SER A 1 374 ? 21.682 7.947 -29.787 1.00 93.94 374 SER A O 1
ATOM 2766 N N . TRP A 1 375 ? 19.926 6.758 -30.532 1.00 95.06 375 TRP A N 1
ATOM 2767 C CA . TRP A 1 375 ? 19.334 6.474 -29.224 1.00 95.06 375 TRP A CA 1
ATOM 2768 C C . TRP A 1 375 ? 18.707 5.081 -29.190 1.00 95.06 375 TRP A C 1
ATOM 2770 O O . TRP A 1 375 ? 18.327 4.521 -30.222 1.00 95.06 375 TRP A O 1
ATOM 2780 N N . PHE A 1 376 ? 18.568 4.535 -27.985 1.00 96.56 376 PHE A N 1
ATOM 2781 C CA . PHE A 1 376 ? 17.979 3.227 -27.726 1.00 96.56 376 PHE A CA 1
ATOM 2782 C C . PHE A 1 376 ? 17.067 3.297 -26.506 1.00 96.56 376 PHE A C 1
ATOM 2784 O O . PHE A 1 376 ? 17.458 3.841 -25.475 1.00 96.56 376 PHE A O 1
ATOM 27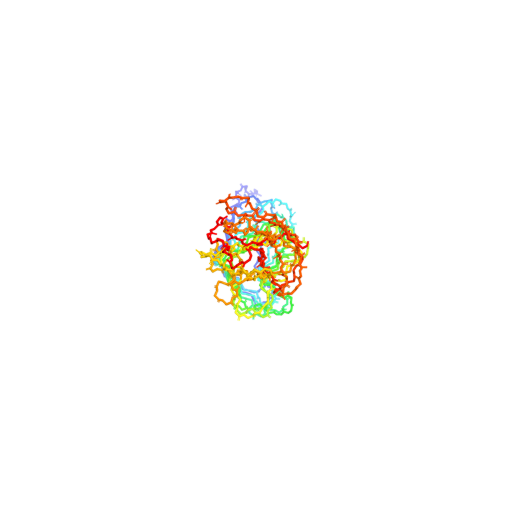91 N N . GLN A 1 377 ? 15.847 2.774 -26.614 1.00 96.25 377 GLN A N 1
ATOM 2792 C CA . GLN A 1 377 ? 14.864 2.865 -25.539 1.00 96.25 377 GLN A CA 1
ATOM 2793 C C . GLN A 1 377 ? 14.060 1.582 -25.351 1.00 96.25 377 GLN A C 1
ATOM 2795 O O . GLN A 1 377 ? 13.838 0.834 -26.304 1.00 96.25 377 GLN A O 1
ATOM 2800 N N . MET A 1 378 ? 13.538 1.388 -24.140 1.00 95.44 378 MET A N 1
ATOM 2801 C CA . MET A 1 378 ? 12.450 0.448 -23.886 1.00 95.44 378 MET A CA 1
ATOM 2802 C C . MET A 1 378 ? 11.444 1.013 -22.886 1.00 95.44 378 MET A C 1
ATOM 2804 O O . MET A 1 378 ? 11.830 1.752 -21.984 1.00 95.44 378 MET A O 1
ATOM 2808 N N . ILE A 1 379 ? 10.181 0.616 -23.028 1.00 94.31 379 ILE A N 1
ATOM 2809 C CA . ILE A 1 379 ? 9.083 0.899 -22.097 1.00 94.31 379 ILE A CA 1
ATOM 2810 C C . ILE A 1 379 ? 8.324 -0.392 -21.778 1.00 94.31 379 ILE A C 1
ATOM 2812 O O . ILE A 1 379 ? 8.017 -1.176 -22.678 1.00 94.31 379 ILE A O 1
ATOM 2816 N N . TYR A 1 380 ? 8.025 -0.616 -20.499 1.00 92.44 380 TYR A N 1
ATOM 2817 C CA . TYR A 1 380 ? 7.169 -1.713 -20.049 1.00 92.44 380 TYR A CA 1
ATOM 2818 C C . TYR A 1 380 ? 5.706 -1.460 -20.436 1.00 92.44 380 TYR A C 1
ATOM 2820 O O . TYR A 1 380 ? 5.150 -0.402 -20.139 1.00 92.44 380 TYR A O 1
ATOM 2828 N N . MET A 1 381 ? 5.084 -2.443 -21.088 1.00 89.38 381 MET A N 1
ATOM 2829 C CA . MET A 1 381 ? 3.725 -2.355 -21.639 1.00 89.38 381 MET A CA 1
ATOM 2830 C C . MET A 1 381 ? 2.692 -3.164 -20.841 1.00 89.38 381 MET A C 1
ATOM 2832 O O . MET A 1 381 ? 1.495 -3.024 -21.094 1.00 89.38 381 MET A O 1
ATOM 2836 N N . GLY A 1 382 ? 3.135 -3.991 -19.891 1.00 81.25 382 GLY A N 1
ATOM 2837 C CA . GLY A 1 382 ? 2.291 -4.927 -19.145 1.00 81.25 382 GLY A CA 1
ATOM 2838 C C . GLY A 1 382 ? 2.589 -6.390 -19.470 1.00 81.25 382 GLY A C 1
ATOM 2839 O O . GLY A 1 382 ? 3.433 -6.694 -20.316 1.00 81.25 382 GLY A O 1
ATOM 2840 N N . ASP A 1 383 ? 1.886 -7.288 -18.785 1.00 76.88 383 ASP A N 1
ATOM 2841 C CA . ASP A 1 383 ? 2.050 -8.742 -18.915 1.00 76.88 383 ASP A CA 1
ATOM 2842 C C . ASP A 1 383 ? 1.437 -9.328 -20.189 1.00 76.88 383 ASP A C 1
ATOM 2844 O O . ASP A 1 383 ? 0.379 -8.864 -20.684 1.00 76.88 383 ASP A O 1
#

Nearest PDB structures (foldseek):
  1u5x-assembly1_A  TM=8.148E-01  e=2.472E-05  Mus musculus
  7x9g-assembly1_B  TM=7.448E-01  e=2.863E-05  Homo sapiens
  4jdn-assembly1_C  TM=5.568E-01  e=6.291E-03  Chlamydia trachomatis D-LC
  4jdo-assembly1_A  TM=5.332E-01  e=7.653E-03  Chlamydia trachomatis
  5w6h-assembly1_C  TM=1.911E-01  e=2.859E-06  Kuttervirus CBA120

Solvent-accessible surface area (backbone atoms only — not comparable to full-atom values): 18667 Å² total; per-residue (Å²): 134,80,82,87,72,95,64,82,75,81,71,73,55,56,50,67,70,46,77,45,82,36,96,69,85,53,41,56,74,50,68,53,70,86,49,79,50,66,36,36,39,32,52,28,37,42,36,15,26,35,32,35,41,37,45,71,37,50,31,38,42,36,42,37,32,49,28,40,34,33,6,59,81,34,37,17,29,35,39,37,24,76,63,59,42,57,64,29,38,40,39,39,31,49,26,38,31,38,14,41,49,31,21,35,36,36,39,34,56,45,24,59,38,33,34,38,34,40,35,46,27,39,39,41,22,69,51,13,67,51,40,32,33,31,37,48,78,35,40,32,31,36,39,40,40,34,47,27,39,35,28,38,36,31,46,83,90,14,22,50,36,42,44,36,22,52,25,36,39,42,28,58,27,37,38,54,31,32,22,23,39,38,35,38,41,56,19,27,54,26,37,36,37,46,33,46,50,54,50,51,78,40,45,56,48,39,39,36,70,71,38,40,72,66,46,75,45,51,87,89,49,71,43,50,60,76,89,69,77,61,86,63,59,68,42,86,71,79,72,81,66,73,70,45,28,30,32,32,18,18,82,53,65,43,79,27,41,48,78,37,78,29,77,47,62,22,66,41,63,90,38,58,40,83,68,24,53,41,56,82,88,44,28,43,38,45,36,35,78,55,62,31,31,29,44,34,39,41,32,44,20,30,56,53,49,56,44,45,41,41,35,41,33,39,26,38,73,88,69,45,75,75,43,84,51,42,77,44,73,36,43,84,66,91,43,62,46,73,46,57,39,73,49,79,42,81,38,50,55,70,39,31,39,33,48,28,38,32,32,42,57,82,45,78,43,39,33,39,29,32,84,84,37,16,31,44,34,40,35,58,73,48,119